Protein AF-0000000075212517 (afdb_homodimer)

Foldseek 3Di:
DKWKDWLVQVLVQLVLQCLQQDPPAPDPLLQWWKWWDDDQKIWTWHHSPFKIKIFIDGIGDPDTFMWTFRRVVVSVVSVPADGDMKMWDWDDDPQKIKIWIDDPPDIDITIGGHNVPDDDDDDDPDWFKKKDFLVQLLLQLLQALVQADCPDPDQLQQWWKWWDAAFKTWIWHHPPQKIKIFIDGIGGPPRDIDIFTWGSSLSVSVSVVCVPPGDIWMWTDDDFWIWIDDPTMIMIGGIDDDDDDPPVVQDDPDFQKKKKFFLPVVLVLLVVQQVAQQDPVGFRKWKWWDDPQKTWIKHHHPVGMDTDIGGIDMDHDIAIEMFRSVLVNSNSVSDDAGMWMWGHHHHQGKIKIGRPPDPGMIMIGGTDDD/DKWKDWLVQVLVQLVLQCLQQDPPAPDPLLQWWKWWDDDQKIWTWHHSPFKIKIFIDGIGDPDTFMWTFRRVVVSVVSVPADGDMKMWDWDDDPQKIKIWIDDPPDIDITIGGHNVPDDDDDDDPDWFKKKDFLVQLLLQLLQALVQADCPDPDNLQQWWKWWDAAFKTWIWHHPPQKIKIFIDGIGGPPRDIDIFTWGSSLSVSVSVVCVPPGDIWMWTDDDFWIWIDDPTMIMIGGIDDDDDDPPVVQDDPDFQKKKKFFLPVVLVLLVVQQVAQQDPVGFRKWKWWDDDQKTWIKHHHPVGMDTDIGGIDMDHDIAIEMFRSVLVNSNSVSDDAGMWMWGHHHHQGKIKIGRPPDPGMIMIGGTDDD

Secondary structure (DSSP, 8-state):
-EEEEEHHHHHHHHHHHGGG--TT-SSGGGGEEEEEEETTEEEEEEE-SSEEEEEEEE-EEEE-EEEEEEHHHHHHHHHHSPSSEEEEEEEEETTEEEEEEEETTEEEEEEEEEGGGSPP--PPSS-EEEEE-HHHHHHHHHHHGGG--TT-SSGGGGEEEEEEETTEEEEEEE-SSEEEEEEEE-EESS---EEEEEEHHHHHHHHHHHTT--SPEEEEE-SSEEEEE-SSEEEEEEPBPSPPP-GGGTS-S--SEEEEEEHHHHHHHHHHHHTT-B-TTS-BEEEEEEETTEEEEEEE-SSEEEEEEEE-EEEE--EEEEEEHHHHHHHHHT---SEEEEEE-SSSSPEEEEESS-SSEEEEEPPP--/-EEEEEHHHHHHHHHHHGGG--TT-SSGGGGEEEEEEETTEEEEEEE-SSEEEEEEEE-EEEE-EEEEEEHHHHHHHHHHSPSSEEEEEEEEETTEEEEEEEETTEEEEEEEEEGGGSPP--PPSS-EEEEE-HHHHHHHHHHHGGG--TT-SSGGGGEEEEEEETTEEEEEEE-SSEEEEEEEE-EESS---EEEEEEHHHHHHHHHHHTT--S-EEEEE-SSEEEEE-SSEEEEEEPBPSPPP-GGGTS-S--SEEEEEEHHHHHHHHHHHHTT-B-TTS-BEEEEEEETTEEEEEEE-SSEEEEEEEE-EEEE--EEEEEEHHHHHHHHHT---SEEEEEE-SSSSPEEEEESS-SSEEEEEPPP--

Structure (mmCIF, N/CA/C/O backbone):
data_AF-0000000075212517-model_v1
#
loop_
_entity.id
_entity.type
_entity.pdbx_description
1 polymer 'Beta sliding clamp'
#
loop_
_atom_site.group_PDB
_atom_site.id
_atom_site.type_symbol
_atom_site.label_atom_id
_atom_site.label_alt_id
_atom_site.label_comp_id
_atom_site.label_asym_id
_atom_site.label_entity_id
_atom_site.label_seq_id
_atom_site.pdbx_PDB_ins_code
_atom_site.Cartn_x
_atom_site.Cartn_y
_atom_site.Cartn_z
_atom_site.occupancy
_atom_site.B_iso_or_equiv
_atom_site.auth_seq_id
_atom_site.auth_comp_id
_atom_site.auth_asym_id
_atom_site.auth_atom_id
_atom_site.pdbx_PDB_model_num
ATOM 1 N N . MET A 1 1 ? 36.469 13.445 2.762 1 96.44 1 MET A N 1
ATOM 2 C CA . MET A 1 1 ? 35.5 13.094 3.801 1 96.44 1 MET A CA 1
ATOM 3 C C . MET A 1 1 ? 35.562 11.594 4.09 1 96.44 1 MET A C 1
ATOM 5 O O . MET A 1 1 ? 35.469 10.773 3.172 1 96.44 1 MET A O 1
ATOM 9 N N . HIS A 1 2 ? 35.781 11.234 5.371 1 98.12 2 HIS A N 1
ATOM 10 C CA . HIS A 1 2 ? 35.906 9.859 5.828 1 98.12 2 HIS A CA 1
ATOM 11 C C . HIS A 1 2 ? 35.312 9.672 7.211 1 98.12 2 HIS A C 1
ATOM 13 O O . HIS A 1 2 ? 35.719 10.336 8.172 1 98.12 2 HIS A O 1
ATOM 19 N N . PHE A 1 3 ? 34.281 8.828 7.285 1 98.25 3 PHE A N 1
ATOM 20 C CA . PHE A 1 3 ? 33.625 8.617 8.57 1 98.25 3 PHE A CA 1
ATOM 21 C C . PHE A 1 3 ? 33.031 7.215 8.648 1 98.25 3 PHE A C 1
ATOM 23 O O . PHE A 1 3 ? 33 6.5 7.648 1 98.25 3 PHE A O 1
ATOM 30 N N . SER A 1 4 ? 32.688 6.797 9.82 1 98.12 4 SER A N 1
ATOM 31 C CA . SER A 1 4 ? 31.984 5.539 10.031 1 98.12 4 SER A CA 1
ATOM 32 C C . SER A 1 4 ? 30.719 5.746 10.859 1 98.12 4 SER A C 1
ATOM 34 O O . SER A 1 4 ? 30.672 6.641 11.711 1 98.12 4 SER A O 1
ATOM 36 N N . ALA A 1 5 ? 29.766 5.004 10.578 1 97.69 5 ALA A N 1
ATOM 37 C CA . ALA A 1 5 ? 28.484 5.109 11.266 1 97.69 5 ALA A CA 1
ATOM 38 C C . ALA A 1 5 ? 27.828 3.736 11.438 1 97.69 5 ALA A C 1
ATOM 40 O O . ALA A 1 5 ? 28.156 2.801 10.695 1 97.69 5 ALA A O 1
ATOM 41 N N . VAL A 1 6 ? 27.031 3.684 12.445 1 96.88 6 VAL A N 1
ATOM 42 C CA . VAL A 1 6 ? 26.234 2.482 12.633 1 96.88 6 VAL A CA 1
ATOM 43 C C . VAL A 1 6 ? 25.047 2.494 11.664 1 96.88 6 VAL A C 1
ATOM 45 O O . VAL A 1 6 ? 24.297 3.473 11.594 1 96.88 6 VAL A O 1
ATOM 48 N N . LYS A 1 7 ? 24.828 1.391 11 1 96.81 7 LYS A N 1
ATOM 49 C CA . LYS A 1 7 ? 23.859 1.285 9.906 1 96.81 7 LYS A CA 1
ATOM 50 C C . LYS A 1 7 ? 22.453 1.681 10.375 1 96.81 7 LYS A C 1
ATOM 52 O O . LYS A 1 7 ? 21.781 2.465 9.711 1 96.81 7 LYS A O 1
ATOM 57 N N . GLU A 1 8 ? 22.016 1.19 11.461 1 96.5 8 GLU A N 1
ATOM 58 C CA . GLU A 1 8 ? 20.656 1.406 11.953 1 96.5 8 GLU A CA 1
ATOM 59 C C . GLU A 1 8 ? 20.406 2.883 12.242 1 96.5 8 GLU A C 1
ATOM 61 O O . GLU A 1 8 ? 19.359 3.42 11.875 1 96.5 8 GLU A O 1
ATOM 66 N N . ASN A 1 9 ? 21.359 3.529 12.875 1 96.88 9 ASN A N 1
ATOM 67 C CA . ASN A 1 9 ? 21.234 4.953 13.172 1 96.88 9 ASN A CA 1
ATOM 68 C C . ASN A 1 9 ? 21.188 5.785 11.891 1 96.88 9 ASN A C 1
ATOM 70 O O . ASN A 1 9 ? 20.406 6.73 11.789 1 96.88 9 ASN A O 1
ATOM 74 N N . LEU A 1 10 ? 22 5.371 11.023 1 97.94 10 LEU A N 1
ATOM 75 C CA . LEU A 1 10 ? 22.062 6.086 9.75 1 97.94 10 LEU A CA 1
ATOM 76 C C . LEU A 1 10 ? 20.75 5.926 8.977 1 97.94 10 LEU A C 1
ATOM 78 O O . LEU A 1 10 ? 20.25 6.887 8.391 1 97.94 10 LEU A O 1
ATOM 82 N N . THR A 1 11 ? 20.25 4.754 8.938 1 97.62 11 THR A N 1
ATOM 83 C CA . THR A 1 11 ? 18.984 4.48 8.25 1 97.62 11 THR A CA 1
ATOM 84 C C . THR A 1 11 ? 17.875 5.348 8.812 1 97.62 11 THR A C 1
ATOM 86 O O . THR A 1 11 ? 17.109 5.949 8.055 1 97.62 11 THR A O 1
ATOM 89 N N . ASP A 1 12 ? 17.781 5.438 10.102 1 96 12 ASP A N 1
ATOM 90 C CA . ASP A 1 12 ? 16.75 6.234 10.75 1 96 12 ASP A CA 1
ATOM 91 C C . ASP A 1 12 ? 16.859 7.707 10.359 1 96 12 ASP A C 1
ATOM 93 O O . ASP A 1 12 ? 15.852 8.352 10.039 1 96 12 ASP A O 1
ATOM 97 N N . ALA A 1 13 ? 18.047 8.188 10.383 1 97.38 13 ALA A N 1
ATOM 98 C CA . ALA A 1 13 ? 18.297 9.586 10.023 1 97.38 13 ALA A CA 1
ATOM 99 C C . ALA A 1 13 ? 17.938 9.852 8.562 1 97.38 13 ALA A C 1
ATOM 101 O O . ALA A 1 13 ? 17.328 10.867 8.242 1 97.38 13 ALA A O 1
ATOM 102 N N . LEU A 1 14 ? 18.297 8.93 7.746 1 97.81 14 LEU A N 1
ATOM 103 C CA . LEU A 1 14 ? 18.047 9.07 6.316 1 97.81 14 LEU A CA 1
ATOM 104 C C . LEU A 1 14 ? 16.562 9.023 6.02 1 97.81 14 LEU A C 1
ATOM 106 O O . LEU A 1 14 ? 16.078 9.703 5.109 1 97.81 14 LEU A O 1
ATOM 110 N N . GLN A 1 15 ? 15.836 8.266 6.723 1 96.06 15 GLN A N 1
ATOM 111 C CA . GLN A 1 15 ? 14.391 8.188 6.543 1 96.06 15 GLN A CA 1
ATOM 112 C C . GLN A 1 15 ? 13.727 9.531 6.832 1 96.06 15 GLN A C 1
ATOM 114 O O . GLN A 1 15 ? 12.727 9.883 6.203 1 96.06 15 GLN A O 1
ATOM 119 N N . ILE A 1 16 ? 14.273 10.25 7.73 1 96.19 16 ILE A N 1
ATOM 120 C CA . ILE A 1 16 ? 13.734 11.555 8.086 1 96.19 16 ILE A CA 1
ATOM 121 C C . ILE A 1 16 ? 14.102 12.578 7.008 1 96.19 16 ILE A C 1
ATOM 123 O O . ILE A 1 16 ? 13.227 13.258 6.465 1 96.19 16 ILE A O 1
ATOM 127 N N . VAL A 1 17 ? 15.352 12.656 6.664 1 96.69 17 VAL A N 1
ATOM 128 C CA . VAL A 1 17 ? 15.859 13.734 5.816 1 96.69 17 VAL A CA 1
ATOM 129 C C . VAL A 1 17 ? 15.328 13.562 4.395 1 96.69 17 VAL A C 1
ATOM 131 O O . VAL A 1 17 ? 15.055 14.547 3.703 1 96.69 17 VAL A O 1
ATOM 134 N N . GLN A 1 18 ? 15.117 12.375 3.994 1 94.88 18 GLN A N 1
ATOM 135 C CA . GLN A 1 18 ? 14.703 12.117 2.619 1 94.88 18 GLN A CA 1
ATOM 136 C C . GLN A 1 18 ? 13.305 12.664 2.357 1 94.88 18 GLN A C 1
ATOM 138 O O . GLN A 1 18 ? 12.898 12.828 1.204 1 94.88 18 GLN A O 1
ATOM 143 N N . ARG A 1 19 ? 12.547 12.93 3.342 1 92.81 19 ARG A N 1
ATOM 144 C CA . ARG A 1 19 ? 11.188 13.438 3.199 1 92.81 19 ARG A CA 1
ATOM 145 C C . ARG A 1 19 ? 11.18 14.82 2.551 1 92.81 19 ARG A C 1
ATOM 147 O O . ARG A 1 19 ? 10.156 15.258 2.023 1 92.81 19 ARG A O 1
ATOM 154 N N . ALA A 1 20 ? 12.258 15.484 2.605 1 93.12 20 ALA A N 1
ATOM 155 C CA . ALA A 1 20 ? 12.336 16.828 2.023 1 93.12 20 ALA A CA 1
ATOM 156 C C . ALA A 1 20 ? 12.812 16.766 0.575 1 93.12 20 ALA A C 1
ATOM 158 O O . ALA A 1 20 ? 12.906 17.797 -0.097 1 93.12 20 ALA A O 1
ATOM 159 N N . LEU A 1 21 ? 13.031 15.484 0.156 1 91.69 21 LEU A N 1
ATOM 160 C CA . LEU A 1 21 ? 13.438 15.344 -1.239 1 91.69 21 LEU A CA 1
ATOM 161 C C . LEU A 1 21 ? 12.234 15.469 -2.17 1 91.69 21 LEU A C 1
ATOM 163 O O . LEU A 1 21 ? 11.148 14.984 -1.853 1 91.69 21 LEU A O 1
ATOM 167 N N . SER A 1 22 ? 12.273 16.312 -3.078 1 76.44 22 SER A N 1
ATOM 168 C CA . SER A 1 22 ? 11.188 16.438 -4.043 1 76.44 22 SER A CA 1
ATOM 169 C C . SER A 1 22 ? 11.516 15.703 -5.34 1 76.44 22 SER A C 1
ATOM 171 O O . SER A 1 22 ? 12.656 15.742 -5.809 1 76.44 22 SER A O 1
ATOM 173 N N . ALA A 1 23 ? 10.477 15.023 -5.816 1 65.5 23 ALA A N 1
ATOM 174 C CA . ALA A 1 23 ? 10.641 14.359 -7.109 1 65.5 23 ALA A CA 1
ATOM 175 C C . ALA A 1 23 ? 10.664 15.375 -8.25 1 65.5 23 ALA A C 1
ATOM 177 O O . ALA A 1 23 ? 11.164 15.078 -9.336 1 65.5 23 ALA A O 1
ATOM 178 N N . LYS A 1 24 ? 10.258 16.578 -7.996 1 65.81 24 LYS A N 1
ATOM 179 C CA . LYS A 1 24 ? 10.047 17.562 -9.062 1 65.81 24 LYS A CA 1
ATOM 180 C C . LYS A 1 24 ? 11.219 18.547 -9.148 1 65.81 24 LYS A C 1
ATOM 182 O O . LYS A 1 24 ? 11.133 19.562 -9.836 1 65.81 24 LYS A O 1
ATOM 187 N N . ASN A 1 25 ? 12.352 18.219 -8.648 1 66.25 25 ASN A N 1
ATOM 188 C CA . ASN A 1 25 ? 13.414 19.219 -8.57 1 66.25 25 ASN A CA 1
ATOM 189 C C . ASN A 1 25 ? 14.047 19.484 -9.938 1 66.25 25 ASN A C 1
ATOM 191 O O . ASN A 1 25 ? 14.344 18.531 -10.672 1 66.25 25 ASN A O 1
ATOM 195 N N . THR A 1 26 ? 14.102 20.781 -10.25 1 67.69 26 THR A N 1
ATOM 196 C CA . THR A 1 26 ? 14.727 21.234 -11.492 1 67.69 26 THR A CA 1
ATOM 197 C C . THR A 1 26 ? 16.25 21.156 -11.398 1 67.69 26 THR A C 1
ATOM 199 O O . THR A 1 26 ? 16.922 20.984 -12.406 1 67.69 26 THR A O 1
ATOM 202 N N . MET A 1 27 ? 16.766 21.266 -10.141 1 77.81 27 MET A N 1
ATOM 203 C CA . MET A 1 27 ? 18.219 21.172 -9.961 1 77.81 27 MET A CA 1
ATOM 204 C C . MET A 1 27 ? 18.625 19.766 -9.539 1 77.81 27 MET A C 1
ATOM 206 O O . MET A 1 27 ? 18.125 19.234 -8.555 1 77.81 27 MET A O 1
ATOM 210 N N . ALA A 1 28 ? 19.594 19.281 -10.195 1 81.94 28 ALA A N 1
ATOM 211 C CA . ALA A 1 28 ? 20.047 17.922 -9.953 1 81.94 28 ALA A CA 1
ATOM 212 C C . ALA A 1 28 ? 20.547 17.75 -8.516 1 81.94 28 ALA A C 1
ATOM 214 O O . ALA A 1 28 ? 20.25 16.75 -7.871 1 81.94 28 ALA A O 1
ATOM 215 N N . VAL A 1 29 ? 21.141 18.797 -8 1 86.94 29 VAL A N 1
ATOM 216 C CA . VAL A 1 29 ? 21.781 18.688 -6.691 1 86.94 29 VAL A CA 1
ATOM 217 C C . VAL A 1 29 ? 20.703 18.594 -5.605 1 86.94 29 VAL A C 1
ATOM 219 O O . VAL A 1 29 ? 20.953 18.062 -4.523 1 86.94 29 VAL A O 1
ATOM 222 N N . LEU A 1 30 ? 19.547 19.047 -5.906 1 88.75 30 LEU A N 1
ATOM 223 C CA . LEU A 1 30 ? 18.469 19.031 -4.918 1 88.75 30 LEU A CA 1
ATOM 224 C C . LEU A 1 30 ? 17.812 17.656 -4.863 1 88.75 30 LEU A C 1
ATOM 226 O O . LEU A 1 30 ? 17.031 17.375 -3.949 1 88.75 30 LEU A O 1
ATOM 230 N N . SER A 1 31 ? 18.156 16.875 -5.773 1 90.94 31 SER A N 1
ATOM 231 C CA . SER A 1 31 ? 17.75 15.477 -5.688 1 90.94 31 SER A CA 1
ATOM 232 C C . SER A 1 31 ? 18.656 14.68 -4.762 1 90.94 31 SER A C 1
ATOM 234 O O . SER A 1 31 ? 18.422 13.5 -4.504 1 90.94 31 SER A O 1
ATOM 236 N N . GLY A 1 32 ? 19.625 15.383 -4.234 1 93.88 32 GLY A N 1
ATOM 237 C CA . GLY A 1 32 ? 20.609 14.719 -3.389 1 93.88 32 GLY A CA 1
ATOM 238 C C . GLY A 1 32 ? 20.516 15.125 -1.93 1 93.88 32 GLY A C 1
ATOM 239 O O . GLY A 1 32 ? 19.719 16.016 -1.577 1 93.88 32 GLY A O 1
ATOM 240 N N . ILE A 1 33 ? 21.203 14.438 -1.144 1 96.94 33 ILE A N 1
ATOM 241 C CA . ILE A 1 33 ? 21.391 14.75 0.269 1 96.94 33 ILE A CA 1
ATOM 242 C C . ILE A 1 33 ? 22.797 15.32 0.489 1 96.94 33 ILE A C 1
ATOM 244 O O . ILE A 1 33 ? 23.797 14.711 0.083 1 96.94 33 ILE A O 1
ATOM 248 N N . HIS A 1 34 ? 22.797 16.5 1.039 1 97.12 34 HIS A N 1
ATOM 249 C CA . HIS A 1 34 ? 24.062 17.125 1.4 1 97.12 34 HIS A CA 1
ATOM 250 C C . HIS A 1 34 ? 24.609 16.562 2.705 1 97.12 34 HIS A C 1
ATOM 252 O O . HIS A 1 34 ? 23.953 16.641 3.744 1 97.12 34 HIS A O 1
ATOM 258 N N . LEU A 1 35 ? 25.812 15.93 2.639 1 98.12 35 LEU A N 1
ATOM 259 C CA . LEU A 1 35 ? 26.484 15.344 3.799 1 98.12 35 LEU A CA 1
ATOM 260 C C . LEU A 1 35 ? 27.656 16.203 4.242 1 98.12 35 LEU A C 1
ATOM 262 O O . LEU A 1 35 ? 28.531 16.547 3.434 1 98.12 35 LEU A O 1
ATOM 266 N N . VAL A 1 36 ? 27.625 16.578 5.477 1 97.62 36 VAL A N 1
ATOM 267 C CA . VAL A 1 36 ? 28.75 17.297 6.078 1 97.62 36 VAL A CA 1
ATOM 268 C C . VAL A 1 36 ? 29.234 16.547 7.316 1 97.62 36 VAL A C 1
ATOM 270 O O . VAL A 1 36 ? 28.453 16.312 8.25 1 97.62 36 VAL A O 1
ATOM 273 N N . CYS A 1 37 ? 30.453 16.203 7.277 1 96.88 37 CYS A N 1
ATOM 274 C CA . CYS A 1 37 ? 31.062 15.492 8.398 1 96.88 37 CYS A CA 1
ATOM 275 C C . CYS A 1 37 ? 32.094 16.359 9.086 1 96.88 37 CYS A C 1
ATOM 277 O O . CYS A 1 37 ? 33.062 16.812 8.445 1 96.88 37 CYS A O 1
ATOM 279 N N . ALA A 1 38 ? 31.875 16.672 10.383 1 96.81 38 ALA A N 1
ATOM 280 C CA . ALA A 1 38 ? 32.781 17.469 11.18 1 96.81 38 ALA A CA 1
ATOM 281 C C . ALA A 1 38 ? 32.5 17.328 12.672 1 96.81 38 ALA A C 1
ATOM 283 O O . ALA A 1 38 ? 31.359 17.094 13.062 1 96.81 38 ALA A O 1
ATOM 284 N N . ASP A 1 39 ? 33.562 17.406 13.477 1 95.62 39 ASP A N 1
ATOM 285 C CA . ASP A 1 39 ? 33.438 17.516 14.93 1 95.62 39 ASP A CA 1
ATOM 286 C C . ASP A 1 39 ? 32.625 16.359 15.508 1 95.62 39 ASP A C 1
ATOM 288 O O . ASP A 1 39 ? 31.719 16.594 16.312 1 95.62 39 ASP A O 1
ATOM 292 N N . GLY A 1 40 ? 32.812 15.219 14.961 1 97.12 40 GLY A N 1
ATOM 293 C CA . GLY A 1 40 ? 32.188 14.008 15.492 1 97.12 40 GLY A CA 1
ATOM 294 C C . GLY A 1 40 ? 30.75 13.852 15.086 1 97.12 40 GLY A C 1
ATOM 295 O O . GLY A 1 40 ? 30.016 13.039 15.664 1 97.12 40 GLY A O 1
ATOM 296 N N . GLN A 1 41 ? 30.344 14.688 14.094 1 97.81 41 GLN A N 1
ATOM 297 C CA . GLN A 1 41 ? 28.938 14.664 13.695 1 97.81 41 GLN A CA 1
ATOM 298 C C . GLN A 1 41 ? 28.797 14.586 12.18 1 97.81 41 GLN A C 1
ATOM 300 O O . GLN A 1 41 ? 29.625 15.125 11.445 1 97.81 41 GLN A O 1
ATOM 305 N N . LEU A 1 42 ? 27.812 13.883 11.805 1 98.5 42 LEU A N 1
ATOM 306 C CA . LEU A 1 42 ? 27.344 13.922 10.422 1 98.5 42 LEU A CA 1
ATOM 307 C C . LEU A 1 42 ? 26.047 14.727 10.305 1 98.5 42 LEU A C 1
ATOM 309 O O . LEU A 1 42 ? 25.078 14.438 11.008 1 98.5 42 LEU A O 1
ATOM 313 N N . THR A 1 43 ? 26.047 15.75 9.508 1 98 43 THR A N 1
ATOM 314 C CA . THR A 1 43 ? 24.844 16.516 9.211 1 98 43 THR A CA 1
ATOM 315 C C . THR A 1 43 ? 24.328 16.188 7.812 1 98 43 THR A C 1
ATOM 317 O O . THR A 1 43 ? 25.078 16.281 6.832 1 98 43 THR A O 1
ATOM 320 N N . MET A 1 44 ? 23.156 15.789 7.73 1 98.19 44 MET A N 1
ATOM 321 C CA . MET A 1 44 ? 22.5 15.469 6.465 1 98.19 44 MET A CA 1
ATOM 322 C C . MET A 1 44 ? 21.391 16.469 6.156 1 98.19 44 MET A C 1
ATOM 324 O O . MET A 1 44 ? 20.531 16.734 7.004 1 98.19 44 MET A O 1
ATOM 328 N N . THR A 1 45 ? 21.391 17 4.957 1 96.81 45 THR A N 1
ATOM 329 C CA . THR A 1 45 ? 20.422 18.031 4.59 1 96.81 45 THR A CA 1
ATOM 330 C C . THR A 1 45 ? 19.766 17.719 3.25 1 96.81 45 THR A C 1
ATOM 332 O O . THR A 1 45 ? 20.453 17.312 2.301 1 96.81 45 THR A O 1
ATOM 335 N N . ALA A 1 46 ? 18.531 17.812 3.164 1 95.62 46 ALA A N 1
ATOM 336 C CA . ALA A 1 46 ? 17.75 17.766 1.927 1 95.62 46 ALA A CA 1
ATOM 337 C C . ALA A 1 46 ? 16.75 18.906 1.857 1 95.62 46 ALA A C 1
ATOM 339 O O . ALA A 1 46 ? 16.328 19.422 2.889 1 95.62 46 ALA A O 1
ATOM 340 N N . SER A 1 47 ? 16.406 19.328 0.647 1 92.69 47 SER A N 1
ATOM 341 C CA . SER A 1 47 ? 15.492 20.453 0.492 1 92.69 47 SER A CA 1
ATOM 342 C C . SER A 1 47 ? 14.812 20.438 -0.875 1 92.69 47 SER A C 1
ATOM 344 O O . SER A 1 47 ? 15.406 19.984 -1.859 1 92.69 47 SER A O 1
ATOM 346 N N . ASP A 1 48 ? 13.594 20.875 -0.891 1 88.19 48 ASP A N 1
ATOM 347 C CA . ASP A 1 48 ? 12.93 21.172 -2.152 1 88.19 48 ASP A CA 1
ATOM 348 C C . ASP A 1 48 ? 12.719 22.688 -2.32 1 88.19 48 ASP A C 1
ATOM 350 O O . ASP A 1 48 ? 11.852 23.109 -3.086 1 88.19 48 ASP A O 1
ATOM 354 N N . LEU A 1 49 ? 13.414 23.422 -1.551 1 82.88 49 LEU A N 1
ATOM 355 C CA . LEU A 1 49 ? 13.43 24.875 -1.561 1 82.88 49 LEU A CA 1
ATOM 356 C C . LEU A 1 49 ? 12.258 25.438 -0.765 1 82.88 49 LEU A C 1
ATOM 358 O O . LEU A 1 49 ? 12.281 26.609 -0.363 1 82.88 49 LEU A O 1
ATOM 362 N N . GLU A 1 50 ? 11.242 24.656 -0.556 1 84.38 50 GLU A N 1
ATOM 363 C CA . GLU A 1 50 ? 10.141 25.062 0.315 1 84.38 50 GLU A CA 1
ATOM 364 C C . GLU A 1 50 ? 10.359 24.562 1.742 1 84.38 50 GLU A C 1
ATOM 366 O O . GLU A 1 50 ? 10.102 25.297 2.703 1 84.38 50 GLU A O 1
ATOM 371 N N . VAL A 1 51 ? 10.805 23.375 1.765 1 91.75 51 VAL A N 1
ATOM 372 C CA . VAL A 1 51 ? 11.094 22.734 3.041 1 91.75 51 VAL A CA 1
ATOM 373 C C . VAL A 1 51 ? 12.539 22.234 3.047 1 91.75 51 VAL A C 1
ATOM 375 O O . VAL A 1 51 ? 13.008 21.672 2.055 1 91.75 51 VAL A O 1
ATOM 378 N N . ARG A 1 52 ? 13.234 22.594 4.055 1 94.5 52 ARG A N 1
ATOM 379 C CA . ARG A 1 52 ? 14.578 22.078 4.273 1 94.5 52 ARG A CA 1
ATOM 380 C C . ARG A 1 52 ? 14.656 21.266 5.566 1 94.5 52 ARG A C 1
ATOM 382 O O . ARG A 1 52 ? 14.234 21.734 6.625 1 94.5 52 ARG A O 1
ATOM 389 N N . LEU A 1 53 ? 15.164 20.078 5.461 1 96.5 53 LEU A N 1
ATOM 390 C CA . LEU A 1 53 ? 15.336 19.219 6.617 1 96.5 53 LEU A CA 1
ATOM 391 C C . LEU A 1 53 ? 16.812 18.922 6.867 1 96.5 53 LEU A C 1
ATOM 393 O O . LEU A 1 53 ? 17.562 18.625 5.934 1 96.5 53 LEU A O 1
ATOM 397 N N . GLU A 1 54 ? 17.172 19.094 8.055 1 96.75 54 GLU A N 1
ATOM 398 C CA . GLU A 1 54 ? 18.531 18.797 8.5 1 96.75 54 GLU A CA 1
ATOM 399 C C . GLU A 1 54 ? 18.531 17.844 9.688 1 96.75 54 GLU A C 1
ATOM 401 O O . GLU A 1 54 ? 17.844 18.078 10.688 1 96.75 54 GLU A O 1
ATOM 406 N N . VAL A 1 55 ? 19.266 16.766 9.609 1 97.69 55 VAL A N 1
ATOM 407 C CA . VAL A 1 55 ? 19.375 15.781 10.68 1 97.69 55 VAL A CA 1
ATOM 408 C C . VAL A 1 55 ? 20.844 15.586 11.055 1 97.69 55 VAL A C 1
ATOM 410 O O . VAL A 1 55 ? 21.703 15.469 10.172 1 97.69 55 VAL A O 1
ATOM 413 N N . THR A 1 56 ? 21.109 15.594 12.305 1 97.81 56 THR A N 1
ATOM 414 C CA . THR A 1 56 ? 22.469 15.359 12.781 1 97.81 56 THR A CA 1
ATOM 415 C C . THR A 1 56 ? 22.578 14.008 13.484 1 97.81 56 THR A C 1
ATOM 417 O O . THR A 1 56 ? 21.641 13.602 14.188 1 97.81 56 THR A O 1
ATOM 420 N N . LEU A 1 57 ? 23.688 13.383 13.297 1 97.38 57 LEU A N 1
ATOM 421 C CA . LEU A 1 57 ? 23.953 12.047 13.844 1 97.38 57 LEU A CA 1
ATOM 422 C C . LEU A 1 57 ? 25.391 11.945 14.328 1 97.38 57 LEU A C 1
ATOM 424 O O . LEU A 1 57 ? 26.328 12.297 13.609 1 97.38 57 LEU A O 1
ATOM 428 N N . PRO A 1 58 ? 25.609 11.516 15.609 1 97.75 58 PRO A N 1
ATOM 429 C CA . PRO A 1 58 ? 26.984 11.258 16.031 1 97.75 58 PRO A CA 1
ATOM 430 C C . PRO A 1 58 ? 27.656 10.141 15.227 1 97.75 58 PRO A C 1
ATOM 432 O O . PRO A 1 58 ? 27.062 9.07 15.047 1 97.75 58 PRO A O 1
ATOM 435 N N . VAL A 1 59 ? 28.812 10.43 14.719 1 98 59 VAL A N 1
ATOM 436 C CA . VAL A 1 59 ? 29.562 9.438 13.969 1 98 59 VAL A CA 1
ATOM 437 C C . VAL A 1 59 ? 31.047 9.555 14.312 1 98 59 VAL A C 1
ATOM 439 O O . VAL A 1 59 ? 31.484 10.508 14.961 1 98 59 VAL A O 1
ATOM 442 N N . GLU A 1 60 ? 31.797 8.562 13.945 1 98.06 60 GLU A N 1
ATOM 443 C CA . GLU A 1 60 ? 33.25 8.633 14.039 1 98.06 60 GLU A CA 1
ATOM 444 C C . GLU A 1 60 ? 33.875 9.289 12.797 1 98.06 60 GLU A C 1
ATOM 446 O O . GLU A 1 60 ? 33.875 8.695 11.719 1 98.06 60 GLU A O 1
ATOM 451 N N . VAL A 1 61 ? 34.406 10.461 13.008 1 98 61 VAL A N 1
ATOM 452 C CA . VAL A 1 61 ? 34.969 11.219 11.898 1 98 61 VAL A CA 1
ATOM 453 C C . VAL A 1 61 ? 36.469 10.945 11.797 1 98 61 VAL A C 1
ATOM 455 O O . VAL A 1 61 ? 37.219 11.195 12.742 1 98 61 VAL A O 1
ATOM 458 N N . ILE A 1 62 ? 36.875 10.461 10.727 1 97.5 62 ILE A N 1
ATOM 459 C CA . ILE A 1 62 ? 38.281 10.234 10.453 1 97.5 62 ILE A CA 1
ATOM 460 C C . ILE A 1 62 ? 38.875 11.43 9.703 1 97.5 62 ILE A C 1
ATOM 462 O O . ILE A 1 62 ? 39.938 11.953 10.078 1 97.5 62 ILE A O 1
ATOM 466 N N . GLU A 1 63 ? 38.219 11.867 8.633 1 97.81 63 GLU A N 1
ATOM 467 C CA . GLU A 1 63 ? 38.531 13.078 7.879 1 97.81 63 GLU A CA 1
ATOM 468 C C . GLU A 1 63 ? 37.281 13.914 7.621 1 97.81 63 GLU A C 1
ATOM 470 O O . GLU A 1 63 ? 36.312 13.438 7.035 1 97.81 63 GLU A O 1
ATOM 475 N N . PRO A 1 64 ? 37.281 15.172 8.047 1 97.94 64 PRO A N 1
ATOM 476 C CA . PRO A 1 64 ? 36.125 16.031 7.793 1 97.94 64 PRO A CA 1
ATOM 477 C C . PRO A 1 64 ? 35.938 16.344 6.309 1 97.94 64 PRO A C 1
ATOM 479 O O . PRO A 1 64 ? 36.875 16.203 5.523 1 97.94 64 PRO A O 1
ATOM 482 N N . GLY A 1 65 ? 34.75 16.719 5.906 1 97 65 GLY A N 1
ATOM 483 C CA . GLY A 1 65 ? 34.438 17.078 4.531 1 97 65 GLY A CA 1
ATOM 484 C C . GLY A 1 65 ? 32.938 17.109 4.234 1 97 65 GLY A C 1
ATOM 485 O O . GLY A 1 65 ? 32.125 17.031 5.148 1 97 65 GLY A O 1
ATOM 486 N N . GLU A 1 66 ? 32.625 17.391 2.967 1 96.88 66 GLU A N 1
ATOM 487 C CA . GLU A 1 66 ? 31.234 17.438 2.549 1 96.88 66 GLU A CA 1
ATOM 488 C C . GLU A 1 66 ? 31.062 16.859 1.146 1 96.88 66 GLU A C 1
ATOM 490 O O . GLU A 1 66 ? 32 16.828 0.357 1 96.88 66 GLU A O 1
ATOM 495 N N . THR A 1 67 ? 29.922 16.391 0.863 1 97.25 67 THR A N 1
ATOM 496 C CA . THR A 1 67 ? 29.562 15.867 -0.448 1 97.25 67 THR A CA 1
ATOM 497 C C . THR A 1 67 ? 28.047 15.836 -0.611 1 97.25 67 THR A C 1
ATOM 499 O O . THR A 1 67 ? 27.297 16.062 0.351 1 97.25 67 THR A O 1
ATOM 502 N N . ILE A 1 68 ? 27.594 15.688 -1.859 1 96.44 68 ILE A N 1
ATOM 503 C CA . ILE A 1 68 ? 26.188 15.469 -2.168 1 96.44 68 ILE A CA 1
ATOM 504 C C . ILE A 1 68 ? 26.016 14.102 -2.822 1 96.44 68 ILE A C 1
ATOM 506 O O . ILE A 1 68 ? 26.656 13.797 -3.83 1 96.44 68 ILE A O 1
ATOM 510 N N . VAL A 1 69 ? 25.219 13.312 -2.221 1 95.44 69 VAL A N 1
ATOM 511 C CA . VAL A 1 69 ? 24.922 12.008 -2.805 1 95.44 69 VAL A CA 1
ATOM 512 C C . VAL A 1 69 ? 23.469 11.969 -3.285 1 95.44 69 VAL A C 1
ATOM 514 O O . VAL A 1 69 ? 22.625 12.688 -2.766 1 95.44 69 VAL A O 1
ATOM 517 N N . GLN A 1 70 ? 23.203 11.141 -4.273 1 91.5 70 GLN A N 1
ATOM 518 C CA . GLN A 1 70 ? 21.812 10.977 -4.719 1 91.5 70 GLN A CA 1
ATOM 519 C C . GLN A 1 70 ? 20.938 10.461 -3.586 1 91.5 70 GLN A C 1
ATOM 521 O O . GLN A 1 70 ? 21.219 9.43 -2.988 1 91.5 70 GLN A O 1
ATOM 526 N N . GLY A 1 71 ? 19.859 11.125 -3.348 1 92.25 71 GLY A N 1
ATOM 527 C CA . GLY A 1 71 ? 19.094 10.945 -2.125 1 92.25 71 GLY A CA 1
ATOM 528 C C . GLY A 1 71 ? 18.453 9.57 -2.027 1 92.25 71 GLY A C 1
ATOM 529 O O . GLY A 1 71 ? 18.766 8.797 -1.126 1 92.25 71 GLY A O 1
ATOM 530 N N . ARG A 1 72 ? 17.562 9.258 -2.896 1 89.44 72 ARG A N 1
ATOM 531 C CA . ARG A 1 72 ? 16.812 8.008 -2.838 1 89.44 72 ARG A CA 1
ATOM 532 C C . ARG A 1 72 ? 17.75 6.805 -2.98 1 89.44 72 ARG A C 1
ATOM 534 O O . ARG A 1 72 ? 17.609 5.82 -2.25 1 89.44 72 ARG A O 1
ATOM 541 N N . GLY A 1 73 ? 18.672 6.902 -3.871 1 91.06 73 GLY A N 1
ATOM 542 C CA . GLY A 1 73 ? 19.641 5.832 -4.074 1 91.06 73 GLY A CA 1
ATOM 543 C C . GLY A 1 73 ? 20.469 5.543 -2.842 1 91.06 73 GLY A C 1
ATOM 544 O O . GLY A 1 73 ? 20.688 4.383 -2.488 1 91.06 73 GLY A O 1
ATOM 545 N N . PHE A 1 74 ? 20.938 6.574 -2.25 1 95.94 74 PHE A N 1
ATOM 546 C CA . PHE A 1 74 ? 21.75 6.441 -1.044 1 95.94 74 PHE A CA 1
ATOM 547 C C . PHE A 1 74 ? 20.938 5.828 0.089 1 95.94 74 PHE A C 1
ATOM 549 O O . PHE A 1 74 ? 21.391 4.898 0.755 1 95.94 74 PHE A O 1
ATOM 556 N N . THR A 1 75 ? 19.766 6.297 0.287 1 96.25 75 THR A N 1
ATOM 557 C CA . THR A 1 75 ? 18.891 5.785 1.338 1 96.25 75 THR A CA 1
ATOM 558 C C . THR A 1 75 ? 18.578 4.312 1.107 1 96.25 75 THR A C 1
ATOM 560 O O . THR A 1 75 ? 18.656 3.502 2.033 1 96.25 75 THR A O 1
ATOM 563 N N . ASP A 1 76 ? 18.219 3.977 -0.073 1 94.94 76 ASP A N 1
ATOM 564 C CA . ASP A 1 76 ? 17.891 2.596 -0.413 1 94.94 76 ASP A CA 1
ATOM 565 C C . ASP A 1 76 ? 19.094 1.677 -0.198 1 94.94 76 ASP A C 1
ATOM 567 O O . ASP A 1 76 ? 18.938 0.552 0.283 1 94.94 76 ASP A O 1
ATOM 571 N N . LEU A 1 77 ? 20.266 2.133 -0.599 1 95.88 77 LEU A N 1
ATOM 572 C CA . LEU A 1 77 ? 21.469 1.337 -0.431 1 95.88 77 LEU A CA 1
ATOM 573 C C . LEU A 1 77 ? 21.75 1.083 1.046 1 95.88 77 LEU A C 1
ATOM 575 O O . LEU A 1 77 ? 21.969 -0.061 1.454 1 95.88 77 LEU A O 1
ATOM 579 N N . VAL A 1 78 ? 21.766 2.119 1.793 1 97.06 78 VAL A N 1
ATOM 580 C CA . VAL A 1 78 ? 22.078 2.004 3.213 1 97.06 78 VAL A CA 1
ATOM 581 C C . VAL A 1 78 ? 21.109 1.035 3.883 1 97.06 78 VAL A C 1
ATOM 583 O O . VAL A 1 78 ? 21.516 0.208 4.703 1 97.06 78 VAL A O 1
ATOM 586 N N . ARG A 1 79 ? 19.859 1.137 3.539 1 96.56 79 ARG A N 1
ATOM 587 C CA . ARG A 1 79 ? 18.844 0.259 4.102 1 96.56 79 ARG A CA 1
ATOM 588 C C . ARG A 1 79 ? 19.156 -1.205 3.82 1 96.56 79 ARG A C 1
ATOM 590 O O . ARG A 1 79 ? 18.828 -2.084 4.617 1 96.56 79 ARG A O 1
ATOM 597 N N . ARG A 1 80 ? 19.812 -1.482 2.748 1 95.81 80 ARG A N 1
ATOM 598 C CA . ARG A 1 80 ? 20.031 -2.852 2.297 1 95.81 80 ARG A CA 1
ATOM 599 C C . ARG A 1 80 ? 21.391 -3.359 2.758 1 95.81 80 ARG A C 1
ATOM 601 O O . ARG A 1 80 ? 21.734 -4.523 2.543 1 95.81 80 ARG A O 1
ATOM 608 N N . LEU A 1 81 ? 22.141 -2.535 3.381 1 96.62 81 LEU A N 1
ATOM 609 C CA . LEU A 1 81 ? 23.438 -2.957 3.885 1 96.62 81 LEU A CA 1
ATOM 610 C C . LEU A 1 81 ? 23.281 -3.857 5.105 1 96.62 81 LEU A C 1
ATOM 612 O O . LEU A 1 81 ? 22.25 -3.838 5.77 1 96.62 81 LEU A O 1
ATOM 616 N N . PRO A 1 82 ? 24.266 -4.684 5.344 1 94.19 82 PRO A N 1
ATOM 617 C CA . PRO A 1 82 ? 24.219 -5.488 6.566 1 94.19 82 PRO A CA 1
ATOM 618 C C . PRO A 1 82 ? 24.328 -4.641 7.832 1 94.19 82 PRO A C 1
ATOM 620 O O . PRO A 1 82 ? 24.844 -3.525 7.793 1 94.19 82 PRO A O 1
ATOM 623 N N . ALA A 1 83 ? 23.859 -5.238 8.922 1 93.31 83 ALA A N 1
ATOM 624 C CA . ALA A 1 83 ? 23.938 -4.555 10.211 1 93.31 83 ALA A CA 1
ATOM 625 C C . ALA A 1 83 ? 25.375 -4.352 10.648 1 93.31 83 ALA A C 1
ATOM 627 O O . ALA A 1 83 ? 26.266 -5.141 10.297 1 93.31 83 ALA A O 1
ATOM 628 N N . GLY A 1 84 ? 25.516 -3.223 11.375 1 91.38 84 GLY A N 1
ATOM 629 C CA . GLY A 1 84 ? 26.828 -2.984 11.953 1 91.38 84 GLY A CA 1
ATOM 630 C C . GLY A 1 84 ? 27.469 -1.694 11.477 1 91.38 84 GLY A C 1
ATOM 631 O O . GLY A 1 84 ? 26.766 -0.758 11.086 1 91.38 84 GLY A O 1
ATOM 632 N N . ARG A 1 85 ? 28.766 -1.648 11.641 1 94.12 85 ARG A N 1
ATOM 633 C CA . ARG A 1 85 ? 29.516 -0.439 11.32 1 94.12 85 ARG A CA 1
ATOM 634 C C . ARG A 1 85 ? 29.828 -0.364 9.836 1 94.12 85 ARG A C 1
ATOM 636 O O . ARG A 1 85 ? 30.328 -1.327 9.25 1 94.12 85 ARG A O 1
ATOM 643 N N . ILE A 1 86 ? 29.516 0.771 9.25 1 97.75 86 ILE A N 1
ATOM 644 C CA . ILE A 1 86 ? 29.75 1.042 7.836 1 97.75 86 ILE A CA 1
ATOM 645 C C . ILE A 1 86 ? 30.766 2.186 7.695 1 97.75 86 ILE A C 1
ATOM 647 O O . ILE A 1 86 ? 30.672 3.184 8.414 1 97.75 86 ILE A O 1
ATOM 651 N N . VAL A 1 87 ? 31.672 2.062 6.766 1 98.25 87 VAL A N 1
ATOM 652 C CA . VAL A 1 87 ? 32.688 3.088 6.559 1 98.25 87 VAL A CA 1
ATOM 653 C C . VAL A 1 87 ? 32.406 3.82 5.246 1 98.25 87 VAL A C 1
ATOM 655 O O . VAL A 1 87 ? 32.188 3.189 4.211 1 98.25 87 VAL A O 1
ATOM 658 N N . PHE A 1 88 ? 32.469 5.129 5.305 1 98.25 88 PHE A N 1
ATOM 659 C CA . PHE A 1 88 ? 32.219 5.988 4.152 1 98.25 88 PHE A CA 1
ATOM 660 C C . PHE A 1 88 ? 33.469 6.828 3.842 1 98.25 88 PHE A C 1
ATOM 662 O O . PHE A 1 88 ? 34 7.504 4.723 1 98.25 88 PHE A O 1
ATOM 669 N N . LYS A 1 89 ? 33.875 6.746 2.602 1 98.12 89 LYS A N 1
ATOM 670 C CA . LYS A 1 89 ? 35 7.551 2.164 1 98.12 89 LYS A CA 1
ATOM 671 C C . LYS A 1 89 ? 34.719 8.242 0.835 1 98.12 89 LYS A C 1
ATOM 673 O O . LYS A 1 89 ? 34.5 7.578 -0.178 1 98.12 89 LYS A O 1
ATOM 678 N N . ASN A 1 90 ? 34.656 9.523 0.872 1 97.5 90 ASN A N 1
ATOM 679 C CA . ASN A 1 90 ? 34.438 10.305 -0.335 1 97.5 90 ASN A CA 1
ATOM 680 C C . ASN A 1 90 ? 35.719 10.875 -0.9 1 97.5 90 ASN A C 1
ATOM 682 O O . ASN A 1 90 ? 36.562 11.398 -0.155 1 97.5 90 ASN A O 1
ATOM 686 N N . THR A 1 91 ? 35.844 10.711 -2.184 1 94.62 91 THR A N 1
ATOM 687 C CA . THR A 1 91 ? 36.969 11.312 -2.91 1 94.62 91 THR A CA 1
ATOM 688 C C . THR A 1 91 ? 36.438 12.211 -4.031 1 94.62 91 THR A C 1
ATOM 690 O O . THR A 1 91 ? 35.438 11.922 -4.66 1 94.62 91 THR A O 1
ATOM 693 N N . SER A 1 92 ? 37.094 13.352 -4.176 1 90.75 92 SER A N 1
ATOM 694 C CA . SER A 1 92 ? 36.719 14.289 -5.23 1 90.75 92 SER A CA 1
ATOM 695 C C . SER A 1 92 ? 37.719 14.234 -6.387 1 90.75 92 SER A C 1
ATOM 697 O O . SER A 1 92 ? 38.938 14.297 -6.172 1 90.75 92 SER A O 1
ATOM 699 N N . GLN A 1 93 ? 37.156 13.852 -7.562 1 82.69 93 GLN A N 1
ATOM 700 C CA . GLN A 1 93 ? 37.969 13.859 -8.773 1 82.69 93 GLN A CA 1
ATOM 701 C C . GLN A 1 93 ? 37.25 14.562 -9.922 1 82.69 93 GLN A C 1
ATOM 703 O O . GLN A 1 93 ? 36.125 14.211 -10.258 1 82.69 93 GLN A O 1
ATOM 708 N N . ASP A 1 94 ? 37.938 15.516 -10.594 1 82 94 ASP A N 1
ATOM 709 C CA . ASP A 1 94 ? 37.5 16.203 -11.797 1 82 94 ASP A CA 1
ATOM 710 C C . ASP A 1 94 ? 36.094 16.75 -11.617 1 82 94 ASP A C 1
ATOM 712 O O . ASP A 1 94 ? 35.25 16.578 -12.492 1 82 94 ASP A O 1
ATOM 716 N N . GLY A 1 95 ? 35.781 17.281 -10.539 1 81.19 95 GLY A N 1
ATOM 717 C CA . GLY A 1 95 ? 34.5 17.953 -10.328 1 81.19 95 GLY A CA 1
ATOM 718 C C . GLY A 1 95 ? 33.375 17.016 -9.953 1 81.19 95 GLY A C 1
ATOM 719 O O . GLY A 1 95 ? 32.219 17.422 -9.859 1 81.19 95 GLY A O 1
ATOM 720 N N . SER A 1 96 ? 33.781 15.734 -9.773 1 88.38 96 SER A N 1
ATOM 721 C CA . SER A 1 96 ? 32.781 14.75 -9.359 1 88.38 96 SER A CA 1
ATOM 722 C C . SER A 1 96 ? 33.188 14.055 -8.07 1 88.38 96 SER A C 1
ATOM 724 O O . SER A 1 96 ? 34.406 13.914 -7.797 1 88.38 96 SER A O 1
ATOM 726 N N . ASP A 1 97 ? 32.25 13.828 -7.277 1 93.25 97 ASP A N 1
ATOM 727 C CA . ASP A 1 97 ? 32.531 13.117 -6.027 1 93.25 97 ASP A CA 1
ATOM 728 C C . ASP A 1 97 ? 32.188 11.633 -6.152 1 93.25 97 ASP A C 1
ATOM 730 O O . ASP A 1 97 ? 31.234 11.266 -6.836 1 93.25 97 ASP A O 1
ATOM 734 N N . HIS A 1 98 ? 33.062 10.906 -5.492 1 94.31 98 HIS A N 1
ATOM 735 C CA . HIS A 1 98 ? 32.906 9.453 -5.438 1 94.31 98 HIS A CA 1
ATOM 736 C C . HIS A 1 98 ? 32.938 8.953 -4 1 94.31 98 HIS A C 1
ATOM 738 O O . HIS A 1 98 ? 33.969 9.016 -3.336 1 94.31 98 HIS A O 1
ATOM 744 N N . MET A 1 99 ? 31.781 8.438 -3.594 1 96.44 99 MET A N 1
ATOM 745 C CA . MET A 1 99 ? 31.688 7.902 -2.24 1 96.44 99 MET A CA 1
ATOM 746 C C . MET A 1 99 ? 31.828 6.383 -2.248 1 96.44 99 MET A C 1
ATOM 748 O O . MET A 1 99 ? 31.016 5.684 -2.85 1 96.44 99 MET A O 1
ATOM 752 N N . THR A 1 100 ? 32.875 5.906 -1.604 1 97.19 100 THR A N 1
ATOM 753 C CA . THR A 1 100 ? 33.031 4.473 -1.401 1 97.19 100 THR A CA 1
ATOM 754 C C . THR A 1 100 ? 32.469 4.043 -0.051 1 97.19 100 THR A C 1
ATOM 756 O O . THR A 1 100 ? 32.844 4.594 0.988 1 97.19 100 THR A O 1
ATOM 759 N N . ILE A 1 101 ? 31.625 3.121 -0.069 1 97.81 101 ILE A N 1
ATOM 760 C CA . ILE A 1 101 ? 30.984 2.572 1.122 1 97.81 101 ILE A CA 1
ATOM 761 C C . ILE A 1 101 ? 31.5 1.157 1.377 1 97.81 101 ILE A C 1
ATOM 763 O O . ILE A 1 101 ? 31.328 0.268 0.541 1 97.81 101 ILE A O 1
ATOM 767 N N . SER A 1 102 ? 32.062 0.973 2.502 1 97.44 102 SER A N 1
ATOM 768 C CA . SER A 1 102 ? 32.656 -0.321 2.832 1 97.44 102 SER A CA 1
ATOM 769 C C . SER A 1 102 ? 31.891 -1.015 3.945 1 97.44 102 SER A C 1
ATOM 771 O O . SER A 1 102 ? 31.625 -0.416 4.992 1 97.44 102 SER A O 1
ATOM 773 N N . TYR A 1 103 ? 31.562 -2.197 3.785 1 95.31 103 TYR A N 1
ATOM 774 C CA . TYR A 1 103 ? 30.844 -3.045 4.734 1 95.31 103 TYR A CA 1
ATOM 775 C C . TYR A 1 103 ? 31.375 -4.477 4.688 1 95.31 103 TYR A C 1
ATOM 777 O O . TYR A 1 103 ? 31.141 -5.191 3.709 1 95.31 103 TYR A O 1
ATOM 785 N N . GLY A 1 104 ? 32.031 -4.84 5.77 1 90.25 104 GLY A N 1
ATOM 786 C CA . GLY A 1 104 ? 32.781 -6.086 5.715 1 90.25 104 GLY A CA 1
ATOM 787 C C . GLY A 1 104 ? 33.906 -6.066 4.703 1 90.25 104 GLY A C 1
ATOM 788 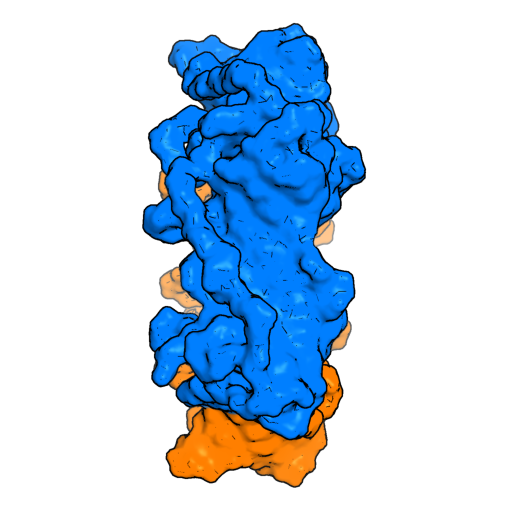O O . GLY A 1 104 ? 34.75 -5.172 4.734 1 90.25 104 GLY A O 1
ATOM 789 N N . ASP A 1 105 ? 33.812 -7.059 3.797 1 89.25 105 ASP A N 1
ATOM 790 C CA . ASP A 1 105 ? 34.844 -7.164 2.779 1 89.25 105 ASP A CA 1
ATOM 791 C C . ASP A 1 105 ? 34.344 -6.641 1.432 1 89.25 105 ASP A C 1
ATOM 793 O O . ASP A 1 105 ? 35.031 -6.82 0.409 1 89.25 105 ASP A O 1
ATOM 797 N N . ASN A 1 106 ? 33.281 -6.008 1.494 1 94.44 106 ASN A N 1
ATOM 798 C CA . ASN A 1 106 ? 32.656 -5.57 0.253 1 94.44 106 ASN A CA 1
ATOM 799 C C . ASN A 1 106 ? 32.562 -4.047 0.171 1 94.44 106 ASN A C 1
ATOM 801 O O . ASN A 1 106 ? 32.719 -3.357 1.176 1 94.44 106 ASN A O 1
ATOM 805 N N . THR A 1 107 ? 32.344 -3.615 -1.054 1 94.88 107 THR A N 1
ATOM 806 C CA . THR A 1 107 ? 32.25 -2.174 -1.249 1 94.88 107 THR A CA 1
ATOM 807 C C . THR A 1 107 ? 31.156 -1.841 -2.264 1 94.88 107 THR A C 1
ATOM 809 O O . THR A 1 107 ? 30.797 -2.676 -3.098 1 94.88 107 THR A O 1
ATOM 812 N N . ALA A 1 108 ? 30.641 -0.71 -2.1 1 95.75 108 ALA A N 1
ATOM 813 C CA . ALA A 1 108 ? 29.781 -0.041 -3.072 1 95.75 108 ALA A CA 1
ATOM 814 C C . ALA A 1 108 ? 30.219 1.403 -3.293 1 95.75 108 ALA A C 1
ATOM 816 O O . ALA A 1 108 ? 30.766 2.039 -2.385 1 95.75 108 ALA A O 1
ATOM 817 N N . ASP A 1 109 ? 30.031 1.844 -4.457 1 94.88 109 ASP A N 1
ATOM 818 C CA . ASP A 1 109 ? 30.375 3.225 -4.785 1 94.88 109 ASP A CA 1
ATOM 819 C C . ASP A 1 109 ? 29.141 4.004 -5.23 1 94.88 109 ASP A C 1
ATOM 821 O O . ASP A 1 109 ? 28.297 3.479 -5.965 1 94.88 109 ASP A O 1
ATOM 825 N N . LEU A 1 110 ? 29.062 5.211 -4.801 1 94.81 110 LEU A N 1
ATOM 826 C CA . LEU A 1 110 ? 28.031 6.152 -5.238 1 94.81 110 LEU A CA 1
ATOM 827 C C . LEU A 1 110 ? 28.672 7.414 -5.82 1 94.81 110 LEU A C 1
ATOM 829 O O . LEU A 1 110 ? 29.594 7.973 -5.234 1 94.81 110 LEU A O 1
ATOM 833 N N . TYR A 1 111 ? 28.109 7.746 -6.906 1 92.62 111 TYR A N 1
ATOM 834 C CA . TYR A 1 111 ? 28.594 8.977 -7.523 1 92.62 111 TYR A CA 1
ATOM 835 C C . TYR A 1 111 ? 27.703 10.156 -7.141 1 92.62 111 TYR A C 1
ATOM 837 O O . TYR A 1 111 ? 26.484 10.016 -7.031 1 92.62 111 TYR A O 1
ATOM 845 N N . GLY A 1 112 ? 28.344 11.242 -6.922 1 93 112 GLY A N 1
ATOM 846 C CA . GLY A 1 112 ? 27.609 12.414 -6.48 1 93 112 GLY A CA 1
ATOM 847 C C . GLY A 1 112 ? 28.234 13.719 -6.918 1 93 112 GLY A C 1
ATOM 848 O O . GLY A 1 112 ? 28.828 13.797 -7.996 1 93 112 GLY A O 1
ATOM 849 N N . TRP A 1 113 ? 27.984 14.773 -6.168 1 94 113 TRP A N 1
ATOM 850 C CA . TRP A 1 113 ? 28.438 16.125 -6.48 1 94 113 TRP A CA 1
ATOM 851 C C . TRP A 1 113 ? 29.219 16.719 -5.316 1 94 113 TRP A C 1
ATOM 853 O O . TRP A 1 113 ? 29.031 16.328 -4.164 1 94 113 TRP A O 1
ATOM 863 N N . PRO A 1 114 ? 30.031 17.703 -5.688 1 95 114 PRO A N 1
ATOM 864 C CA . PRO A 1 114 ? 30.719 18.422 -4.602 1 95 114 PRO A CA 1
ATOM 865 C C . PRO A 1 114 ? 29.75 19.109 -3.654 1 95 114 PRO A C 1
ATOM 867 O O . PRO A 1 114 ? 28.75 19.703 -4.102 1 95 114 PRO A O 1
ATOM 870 N N . GLY A 1 115 ? 30.094 19.016 -2.385 1 94.38 115 GLY A N 1
ATOM 871 C CA . GLY A 1 115 ? 29.234 19.594 -1.362 1 94.38 115 GLY A CA 1
ATOM 872 C C . GLY A 1 115 ? 29 21.078 -1.55 1 94.38 115 GLY A C 1
ATOM 873 O O . GLY A 1 115 ? 27.922 21.594 -1.233 1 94.38 115 GLY A O 1
ATOM 874 N N . ARG A 1 116 ? 29.922 21.766 -2.049 1 91.69 116 ARG A N 1
ATOM 875 C CA . ARG A 1 116 ? 29.875 23.219 -2.189 1 91.69 116 ARG A CA 1
ATOM 876 C C . ARG A 1 116 ? 28.781 23.641 -3.16 1 91.69 116 ARG A C 1
ATOM 878 O O . ARG A 1 116 ? 28.391 24.797 -3.199 1 91.69 116 ARG A O 1
ATOM 885 N N . GLU A 1 117 ? 28.328 22.703 -3.971 1 92.06 117 GLU A N 1
ATOM 886 C CA . GLU A 1 117 ? 27.297 23 -4.969 1 92.06 117 GLU A CA 1
ATOM 887 C C . GLU A 1 117 ? 25.906 23.062 -4.344 1 92.06 117 GLU A C 1
ATOM 889 O O . GLU A 1 117 ? 24.953 23.516 -4.977 1 92.06 117 GLU A O 1
ATOM 894 N N . TYR A 1 118 ? 25.859 22.578 -3.195 1 93 118 TYR A N 1
ATOM 895 C CA . TYR A 1 118 ? 24.547 22.609 -2.547 1 93 118 TYR A CA 1
ATOM 896 C C . TYR A 1 118 ? 24.156 24.031 -2.166 1 93 118 TYR A C 1
ATOM 898 O O . TYR A 1 118 ? 24.984 24.781 -1.614 1 93 118 TYR A O 1
ATOM 906 N N . PRO A 1 119 ? 22.953 24.391 -2.426 1 88.69 119 PRO A N 1
ATOM 907 C CA . PRO A 1 119 ? 22.562 25.766 -2.129 1 88.69 119 PRO A CA 1
ATOM 908 C C . PRO A 1 119 ? 22.641 26.094 -0.639 1 88.69 119 PRO A C 1
ATOM 910 O O . PRO A 1 119 ? 22.266 25.266 0.198 1 88.69 119 PRO A O 1
ATOM 913 N N . GLY A 1 120 ? 23.203 27.188 -0.412 1 80.31 120 GLY A N 1
ATOM 914 C CA . GLY A 1 120 ? 23.297 27.641 0.966 1 80.31 120 GLY A CA 1
ATOM 915 C C . GLY A 1 120 ? 22 28.203 1.5 1 80.31 120 GLY A C 1
ATOM 916 O O . GLY A 1 120 ? 21.078 28.484 0.731 1 80.31 120 GLY A O 1
ATOM 917 N N . PHE A 1 121 ? 21.922 28.016 2.828 1 74.38 121 PHE A N 1
ATOM 918 C CA . PHE A 1 121 ? 20.781 28.641 3.492 1 74.38 121 PHE A CA 1
ATOM 919 C C . PHE A 1 121 ? 21.25 29.625 4.555 1 74.38 121 PHE A C 1
ATOM 921 O O . PHE A 1 121 ? 22.172 29.328 5.316 1 74.38 121 PHE A O 1
ATOM 928 N N . ALA A 1 122 ? 20.844 30.906 4.375 1 67.69 122 ALA A N 1
ATOM 929 C CA . ALA A 1 122 ? 21.219 31.938 5.34 1 67.69 122 ALA A CA 1
ATOM 930 C C . ALA A 1 122 ? 20.25 31.969 6.512 1 67.69 122 ALA A C 1
ATOM 932 O O . ALA A 1 122 ? 19.031 32.094 6.312 1 67.69 122 ALA A O 1
ATOM 933 N N . PRO A 1 123 ? 20.828 31.578 7.73 1 67.38 123 PRO A N 1
ATOM 934 C CA . PRO A 1 123 ? 19.953 31.781 8.883 1 67.38 123 PRO A CA 1
ATOM 935 C C . PRO A 1 123 ? 19.5 33.219 9.039 1 67.38 123 PRO A C 1
ATOM 937 O O . PRO A 1 123 ? 20.266 34.156 8.711 1 67.38 123 PRO A O 1
ATOM 940 N N . GLU A 1 124 ? 18.234 33.375 9.266 1 76.62 124 GLU A N 1
ATOM 941 C CA . GLU A 1 124 ? 17.719 34.75 9.461 1 76.62 124 GLU A CA 1
ATOM 942 C C . GLU A 1 124 ? 18.188 35.312 10.805 1 76.62 124 GLU A C 1
ATOM 944 O O . GLU A 1 124 ? 18.438 34.562 11.742 1 76.62 124 GLU A O 1
ATOM 949 N N . LYS A 1 125 ? 18.344 36.656 10.828 1 80.69 125 LYS A N 1
ATOM 950 C CA . LYS A 1 125 ? 18.859 37.344 12 1 80.69 125 LYS A CA 1
ATOM 951 C C . LYS A 1 125 ? 17.75 37.562 13.031 1 80.69 125 LYS A C 1
ATOM 953 O O . LYS A 1 125 ? 16.609 37.844 12.672 1 80.69 125 LYS A O 1
ATOM 958 N N . ASP A 1 126 ? 17.984 37.344 14.281 1 84.81 126 ASP A N 1
ATOM 959 C CA . ASP A 1 126 ? 17.219 37.656 15.492 1 84.81 126 ASP A CA 1
ATOM 960 C C . ASP A 1 126 ? 15.805 37.062 15.414 1 84.81 126 ASP A C 1
ATOM 962 O O . ASP A 1 126 ? 14.828 37.812 15.523 1 84.81 126 ASP A O 1
ATOM 966 N N . PRO A 1 127 ? 15.664 35.844 15.258 1 90.19 127 PRO A N 1
ATOM 967 C CA . PRO A 1 127 ? 14.328 35.25 15.219 1 90.19 127 PRO A CA 1
ATOM 968 C C . PRO A 1 127 ? 13.648 35.25 16.594 1 90.19 127 PRO A C 1
ATOM 970 O O . PRO A 1 127 ? 14.32 35.281 17.625 1 90.19 127 PRO A O 1
ATOM 973 N N . ALA A 1 128 ? 12.352 35.344 16.625 1 94.88 128 ALA A N 1
ATOM 974 C CA . ALA A 1 128 ? 11.586 35.094 17.844 1 94.88 128 ALA A CA 1
ATOM 975 C C . ALA A 1 128 ? 11.594 33.625 18.219 1 94.88 128 ALA A C 1
ATOM 977 O O . ALA A 1 128 ? 11.414 32.75 17.359 1 94.88 128 ALA A O 1
ATOM 978 N N . GLU A 1 129 ? 11.773 33.406 19.5 1 95 129 GLU A N 1
ATOM 979 C CA . GLU A 1 129 ? 11.875 32 19.953 1 95 129 GLU A CA 1
ATOM 980 C C . GLU A 1 129 ? 10.641 31.594 20.734 1 95 129 GLU A C 1
ATOM 982 O O . GLU A 1 129 ? 10.227 32.281 21.672 1 95 129 GLU A O 1
ATOM 987 N N . LEU A 1 130 ? 10.125 30.5 20.328 1 97.56 130 LEU A N 1
ATOM 988 C CA . LEU A 1 130 ? 8.977 29.891 21 1 97.56 130 LEU A CA 1
ATOM 989 C C . LEU A 1 130 ? 9.203 28.406 21.25 1 97.56 130 LEU A C 1
ATOM 991 O O . LEU A 1 130 ? 10.109 27.812 20.672 1 97.56 130 LEU A O 1
ATOM 995 N N . THR A 1 131 ? 8.406 27.781 22.203 1 97.94 131 THR A N 1
ATOM 996 C CA . THR A 1 131 ? 8.414 26.344 22.438 1 97.94 131 THR A CA 1
ATOM 997 C C . THR A 1 131 ? 6.996 25.797 22.5 1 97.94 131 THR A C 1
ATOM 999 O O . THR A 1 131 ? 6.066 26.5 22.891 1 97.94 131 THR A O 1
ATOM 1002 N N . MET A 1 132 ? 6.914 24.625 22.078 1 97.69 132 MET A N 1
ATOM 1003 C CA . MET A 1 132 ? 5.594 24 22.047 1 97.69 132 MET A CA 1
ATOM 1004 C C . MET A 1 132 ? 5.684 22.5 22.312 1 97.69 132 MET A C 1
ATOM 1006 O O . MET A 1 132 ? 6.641 21.859 21.891 1 97.69 132 MET A O 1
ATOM 1010 N N . ALA A 1 133 ? 4.711 22.031 23.031 1 97.88 133 ALA A N 1
ATOM 1011 C CA . ALA A 1 133 ? 4.637 20.594 23.25 1 97.88 133 ALA A CA 1
ATOM 1012 C C . ALA A 1 133 ? 4.324 19.859 21.953 1 97.88 133 ALA A C 1
ATOM 1014 O O . ALA A 1 133 ? 3.436 20.266 21.203 1 97.88 133 ALA A O 1
ATOM 1015 N N . ALA A 1 134 ? 5.035 18.719 21.719 1 97.94 134 ALA A N 1
ATOM 1016 C CA . ALA A 1 134 ? 4.867 17.938 20.484 1 97.94 134 ALA A CA 1
ATOM 1017 C C . ALA A 1 134 ? 3.441 17.391 20.375 1 97.94 134 ALA A C 1
ATOM 1019 O O . ALA A 1 134 ? 2.836 17.453 19.297 1 97.94 134 ALA A O 1
ATOM 1020 N N . LYS A 1 135 ? 2.912 16.953 21.438 1 96.75 135 LYS A N 1
ATOM 1021 C CA . LYS A 1 135 ? 1.572 16.375 21.453 1 96.75 135 LYS A CA 1
ATOM 1022 C C . LYS A 1 135 ? 0.525 17.391 21.016 1 96.75 135 LYS A C 1
ATOM 1024 O O . LYS A 1 135 ? -0.348 17.094 20.203 1 96.75 135 LYS A O 1
ATOM 1029 N N . ASP A 1 136 ? 0.644 18.609 21.594 1 96.75 136 ASP A N 1
ATOM 1030 C CA . ASP A 1 136 ? -0.302 19.672 21.266 1 96.75 136 ASP A CA 1
ATOM 1031 C C . ASP A 1 136 ? -0.203 20.062 19.797 1 96.75 136 ASP A C 1
ATOM 1033 O O . ASP A 1 136 ? -1.221 20.281 19.141 1 96.75 136 ASP A O 1
ATOM 1037 N N . PHE A 1 137 ? 0.998 20.094 19.375 1 98 137 PHE A N 1
ATOM 1038 C CA . PHE A 1 137 ? 1.228 20.438 17.984 1 98 137 PHE A CA 1
ATOM 1039 C C . PHE A 1 137 ? 0.606 19.406 17.062 1 98 137 PHE A C 1
ATOM 1041 O O . PHE A 1 137 ? -0.15 19.734 16.156 1 98 137 PHE A O 1
ATOM 1048 N N . CYS A 1 138 ? 0.9 18.141 17.266 1 97.81 138 CYS A N 1
ATOM 1049 C CA . CYS A 1 138 ? 0.404 17.047 16.438 1 97.81 138 CYS A CA 1
ATOM 1050 C C . CYS A 1 138 ? -1.12 17.031 16.422 1 97.81 138 CYS A C 1
ATOM 1052 O O . CYS A 1 138 ? -1.731 16.844 15.375 1 97.81 138 CYS A O 1
ATOM 1054 N N . GLU A 1 139 ? -1.693 17.219 17.562 1 96.19 139 GLU A N 1
ATOM 1055 C CA . GLU A 1 139 ? -3.15 17.25 17.656 1 96.19 139 GLU A CA 1
ATOM 1056 C C . GLU A 1 139 ? -3.73 18.391 16.828 1 96.19 139 GLU A C 1
ATOM 1058 O O . GLU A 1 139 ? -4.691 18.203 16.078 1 96.19 139 GLU A O 1
ATOM 1063 N N . ALA A 1 140 ? -3.137 19.516 16.953 1 97.62 140 ALA A N 1
ATOM 1064 C CA . ALA A 1 140 ? -3.635 20.688 16.25 1 97.62 140 ALA A CA 1
ATOM 1065 C C . ALA A 1 140 ? -3.543 20.5 14.742 1 97.62 140 ALA A C 1
ATOM 1067 O O . ALA A 1 140 ? -4.465 20.859 14.008 1 97.62 140 ALA A O 1
ATOM 1068 N N . ILE A 1 141 ? -2.469 19.953 14.289 1 98.25 141 ILE A N 1
ATOM 1069 C CA . ILE A 1 141 ? -2.279 19.719 12.859 1 98.25 141 ILE A CA 1
ATOM 1070 C C . ILE A 1 141 ? -3.283 18.688 12.367 1 98.25 141 ILE A C 1
ATOM 1072 O O . ILE A 1 141 ? -3.896 18.859 11.312 1 98.25 141 ILE A O 1
ATOM 1076 N N . SER A 1 142 ? -3.494 17.625 13.117 1 97 142 SER A N 1
ATOM 1077 C CA . SER A 1 142 ? -4.457 16.594 12.727 1 97 142 SER A CA 1
ATOM 1078 C C . SER A 1 142 ? -5.867 17.156 12.641 1 97 142 SER A C 1
ATOM 1080 O O . SER A 1 142 ? -6.688 16.672 11.852 1 97 142 SER A O 1
ATOM 1082 N N . HIS A 1 143 ? -6.141 18.188 13.375 1 97.25 143 HIS A N 1
ATOM 1083 C CA . HIS A 1 143 ? -7.469 18.797 13.438 1 97.25 143 HIS A CA 1
ATOM 1084 C C . HIS A 1 143 ? -7.676 19.797 12.305 1 97.25 143 HIS A C 1
ATOM 1086 O O . HIS A 1 143 ? -8.812 20.172 12.008 1 97.25 143 HIS A O 1
ATOM 1092 N N . THR A 1 144 ? -6.574 20.203 11.633 1 98.25 144 THR A N 1
ATOM 1093 C CA . THR A 1 144 ? -6.766 21.359 10.773 1 98.25 144 THR A CA 1
ATOM 1094 C C . THR A 1 144 ? -6.184 21.109 9.383 1 98.25 144 THR A C 1
ATOM 1096 O O . THR A 1 144 ? -6.688 21.625 8.391 1 98.25 144 THR A O 1
ATOM 1099 N N . ALA A 1 145 ? -5.168 20.312 9.258 1 98.12 145 ALA A N 1
ATOM 1100 C CA . ALA A 1 145 ? -4.371 20.203 8.039 1 98.12 145 ALA A CA 1
ATOM 1101 C C . ALA A 1 145 ? -5.207 19.672 6.879 1 98.12 145 ALA A C 1
ATOM 1103 O O . ALA A 1 145 ? -4.984 20.031 5.723 1 98.12 145 ALA A O 1
ATOM 1104 N N . PHE A 1 146 ? -6.145 18.812 7.191 1 97 146 PHE A N 1
ATOM 1105 C CA . PHE A 1 146 ? -6.918 18.141 6.152 1 97 146 PHE A CA 1
ATOM 1106 C C . PHE A 1 146 ? -7.824 19.141 5.43 1 97 146 PHE A C 1
ATOM 1108 O O . PHE A 1 146 ? -8.391 18.812 4.379 1 97 146 PHE A O 1
ATOM 1115 N N . THR A 1 147 ? -7.996 20.344 5.902 1 97.56 147 THR A N 1
ATOM 1116 C CA . THR A 1 147 ? -8.906 21.312 5.305 1 97.56 147 THR A CA 1
ATOM 1117 C C . THR A 1 147 ? -8.195 22.125 4.227 1 97.56 147 THR A C 1
ATOM 1119 O O . THR A 1 147 ? -8.805 22.969 3.578 1 97.56 147 THR A O 1
ATOM 1122 N N . VAL A 1 148 ? -6.898 21.875 4.105 1 95.44 148 VAL A N 1
ATOM 1123 C CA . VAL A 1 148 ? -6.09 22.609 3.141 1 95.44 148 VAL A CA 1
ATOM 1124 C C . VAL A 1 148 ? -5.957 21.797 1.854 1 95.44 148 VAL A C 1
ATOM 1126 O O . VAL A 1 148 ? -5.898 20.562 1.895 1 95.44 148 VAL A O 1
ATOM 1129 N N . ASN A 1 149 ? -6.02 22.516 0.792 1 86.19 149 ASN A N 1
ATOM 1130 C CA . ASN A 1 149 ? -5.754 21.891 -0.499 1 86.19 149 ASN A CA 1
ATOM 1131 C C . ASN A 1 149 ? -4.395 22.312 -1.055 1 86.19 149 ASN A C 1
ATOM 1133 O O . ASN A 1 149 ? -4.23 23.438 -1.517 1 86.19 149 ASN A O 1
ATOM 1137 N N . ALA A 1 150 ? -3.516 21.391 -1.124 1 77.31 150 ALA A N 1
ATOM 1138 C CA . ALA A 1 150 ? -2.145 21.703 -1.521 1 77.31 150 ALA A CA 1
ATOM 1139 C C . ALA A 1 150 ? -2.072 22.062 -3 1 77.31 150 ALA A C 1
ATOM 1141 O O . ALA A 1 150 ? -1.115 22.719 -3.439 1 77.31 150 ALA A O 1
ATOM 1142 N N . ASP A 1 151 ? -3.08 21.75 -3.777 1 78.38 151 ASP A N 1
ATOM 1143 C CA . ASP A 1 151 ? -3.064 22 -5.215 1 78.38 151 ASP A CA 1
ATOM 1144 C C . ASP A 1 151 ? -3.846 23.25 -5.574 1 78.38 151 ASP A C 1
ATOM 1146 O O . ASP A 1 151 ? -4.066 23.547 -6.75 1 78.38 151 ASP A O 1
ATOM 1150 N N . GLU A 1 152 ? -4.082 24.031 -4.613 1 77.62 152 GLU A N 1
ATOM 1151 C CA . GLU A 1 152 ? -4.84 25.25 -4.824 1 77.62 152 GLU A CA 1
ATOM 1152 C C . GLU A 1 152 ? -3.996 26.312 -5.531 1 77.62 152 GLU A C 1
ATOM 1154 O O . GLU A 1 152 ? -2.787 26.391 -5.312 1 77.62 152 GLU A O 1
ATOM 1159 N N . VAL A 1 153 ? -4.719 27.062 -6.371 1 86.44 153 VAL A N 1
ATOM 1160 C CA . VAL A 1 153 ? -4.07 28.109 -7.156 1 86.44 153 VAL A CA 1
ATOM 1161 C C . VAL A 1 153 ? -3.641 29.266 -6.238 1 86.44 153 VAL A C 1
ATOM 1163 O O . VAL A 1 153 ? -2.559 29.828 -6.41 1 86.44 153 VAL A O 1
ATOM 1166 N N . ARG A 1 154 ? -4.465 29.531 -5.223 1 89.69 154 ARG A N 1
ATOM 1167 C CA . ARG A 1 154 ? -4.121 30.594 -4.281 1 89.69 154 ARG A CA 1
ATOM 1168 C C . ARG A 1 154 ? -3.211 30.078 -3.174 1 89.69 154 ARG A C 1
ATOM 1170 O O . ARG A 1 154 ? -3.623 29.234 -2.363 1 89.69 154 ARG A O 1
ATOM 1177 N N . PRO A 1 155 ? -2.068 30.5 -3.086 1 93.25 155 PRO A N 1
ATOM 1178 C CA . PRO A 1 155 ? -1.069 29.969 -2.16 1 93.25 155 PRO A CA 1
ATOM 1179 C C . PRO A 1 155 ? -1.521 30.031 -0.703 1 93.25 155 PRO A C 1
ATOM 1181 O O . PRO A 1 155 ? -1.201 29.125 0.086 1 93.25 155 PRO A O 1
ATOM 1184 N N . VAL A 1 156 ? -2.258 31.016 -0.341 1 94.75 156 VAL A N 1
ATOM 1185 C CA . VAL A 1 156 ? -2.658 31.219 1.047 1 94.75 156 VAL A CA 1
ATOM 1186 C C . VAL A 1 156 ? -3.521 30.047 1.517 1 94.75 156 VAL A C 1
ATOM 1188 O O . VAL A 1 156 ? -3.604 29.781 2.717 1 94.75 156 VAL A O 1
ATOM 1191 N N . PHE A 1 157 ? -4.117 29.281 0.544 1 95 157 PHE A N 1
ATOM 1192 C CA . PHE A 1 157 ? -4.988 28.172 0.879 1 95 157 PHE A CA 1
ATOM 1193 C C . PHE A 1 157 ? -4.195 26.859 0.948 1 95 157 PHE A C 1
ATOM 1195 O O . PHE A 1 157 ? -4.758 25.812 1.228 1 95 157 PHE A O 1
ATOM 1202 N N . THR A 1 158 ? -2.9 26.953 0.774 1 95.81 158 THR A N 1
ATOM 1203 C CA . THR A 1 158 ? -2.07 25.75 0.806 1 95.81 158 THR A CA 1
ATOM 1204 C C . THR A 1 158 ? -1.363 25.625 2.152 1 95.81 158 THR A C 1
ATOM 1206 O O . THR A 1 158 ? -0.605 24.672 2.369 1 95.81 158 THR A O 1
ATOM 1209 N N . GLY A 1 159 ? -1.64 26.516 3.035 1 97.38 159 GLY A N 1
ATOM 1210 C CA . GLY A 1 159 ? -1.036 26.5 4.359 1 97.38 159 GLY A CA 1
ATOM 1211 C C . GLY A 1 159 ? -2.043 26.719 5.473 1 97.38 159 GLY A C 1
ATOM 1212 O O . GLY A 1 159 ? -3.246 26.812 5.223 1 97.38 159 GLY A O 1
ATOM 1213 N N . LEU A 1 160 ? -1.562 26.625 6.648 1 98.44 160 LEU A N 1
ATOM 1214 C CA . LEU A 1 160 ? -2.344 26.938 7.84 1 98.44 160 LEU A CA 1
ATOM 1215 C C . LEU A 1 160 ? -1.95 28.297 8.406 1 98.44 160 LEU A C 1
ATOM 1217 O O . LEU A 1 160 ? -0.767 28.641 8.438 1 98.44 160 LEU A O 1
ATOM 1221 N N . LEU A 1 161 ? -2.916 29.047 8.891 1 98.5 161 LEU A N 1
ATOM 1222 C CA . LEU A 1 161 ? -2.656 30.266 9.633 1 98.5 161 LEU A CA 1
ATOM 1223 C C . LEU A 1 161 ? -2.252 29.969 11.07 1 98.5 161 LEU A C 1
ATOM 1225 O O . LEU A 1 161 ? -2.936 29.219 11.766 1 98.5 161 LEU A O 1
ATOM 1229 N N . PHE A 1 162 ? -1.18 30.516 11.445 1 98.62 162 PHE A N 1
ATOM 1230 C CA . PHE A 1 162 ? -0.751 30.547 12.836 1 98.62 162 PHE A CA 1
ATOM 1231 C C . PHE A 1 162 ? -0.89 31.953 13.406 1 98.62 162 PHE A C 1
ATOM 1233 O O . PHE A 1 162 ? -0.139 32.875 13.039 1 98.62 162 PHE A O 1
ATOM 1240 N N . GLN A 1 163 ? -1.841 32.062 14.266 1 98.25 163 GLN A N 1
ATOM 1241 C CA . GLN A 1 163 ? -2.025 33.344 14.984 1 98.25 163 GLN A CA 1
ATOM 1242 C C . GLN A 1 163 ? -1.609 33.188 16.453 1 98.25 163 GLN A C 1
ATOM 1244 O O . GLN A 1 163 ? -2.211 32.438 17.203 1 98.25 163 GLN A O 1
ATOM 1249 N N . ILE A 1 164 ? -0.632 34 16.844 1 98.19 164 ILE A N 1
ATOM 1250 C CA . ILE A 1 164 ? -0.096 33.906 18.203 1 98.19 164 ILE A CA 1
ATOM 1251 C C . ILE A 1 164 ? -0.364 35.188 18.953 1 98.19 164 ILE A C 1
ATOM 1253 O O . ILE A 1 164 ? 0.033 36.281 18.516 1 98.19 164 ILE A O 1
ATOM 1257 N N . ARG A 1 165 ? -1.084 35.125 19.984 1 98.06 165 ARG A N 1
ATOM 1258 C CA . ARG A 1 165 ? -1.348 36.188 20.938 1 98.06 165 ARG A CA 1
ATOM 1259 C C . ARG A 1 165 ? -0.984 35.781 22.359 1 98.06 165 ARG A C 1
ATOM 1261 O O . ARG A 1 165 ? -1.64 34.906 22.938 1 98.06 165 ARG A O 1
ATOM 1268 N N . GLY A 1 166 ? 0.069 36.375 22.906 1 97.06 166 GLY A N 1
ATOM 1269 C CA . GLY A 1 166 ? 0.579 35.875 24.172 1 97.06 166 GLY A CA 1
ATOM 1270 C C . GLY A 1 166 ? 1.062 34.438 24.094 1 97.06 166 GLY A C 1
ATOM 1271 O O . GLY A 1 166 ? 1.932 34.125 23.281 1 97.06 166 GLY A O 1
ATOM 1272 N N . HIS A 1 167 ? 0.377 33.594 24.891 1 97.69 167 HIS A N 1
ATOM 1273 C CA . HIS A 1 167 ? 0.766 32.188 24.891 1 97.69 167 HIS A CA 1
ATOM 1274 C C . HIS A 1 167 ? -0.289 31.312 24.203 1 97.69 167 HIS A C 1
ATOM 1276 O O . HIS A 1 167 ? -0.234 30.094 24.281 1 97.69 167 HIS A O 1
ATOM 1282 N N . GLU A 1 168 ? -1.179 32 23.531 1 97.75 168 GLU A N 1
ATOM 1283 C CA . GLU A 1 168 ? -2.238 31.281 22.828 1 97.75 168 GLU A CA 1
ATOM 1284 C C . GLU A 1 168 ? -1.941 31.188 21.328 1 97.75 168 GLU A C 1
ATOM 1286 O O . GLU A 1 168 ? -1.522 32.188 20.719 1 97.75 168 GLU A O 1
ATOM 1291 N N . LEU A 1 169 ? -2.084 30.031 20.812 1 98.31 169 LEU A N 1
ATOM 1292 C CA . LEU A 1 169 ? -1.911 29.766 19.375 1 98.31 169 LEU A CA 1
ATOM 1293 C C . LEU A 1 169 ? -3.221 29.312 18.75 1 98.31 169 LEU A C 1
ATOM 1295 O O . LEU A 1 169 ? -3.783 28.297 19.141 1 98.31 169 LEU A O 1
ATOM 1299 N N . THR A 1 170 ? -3.721 30.109 17.781 1 98.25 170 THR A N 1
ATOM 1300 C CA . THR A 1 170 ? -4.859 29.734 16.953 1 98.25 170 THR A CA 1
ATOM 1301 C C . THR A 1 170 ? -4.395 29.25 15.586 1 98.25 170 THR A C 1
ATOM 1303 O O . THR A 1 170 ? -3.68 29.969 14.883 1 98.25 170 THR A O 1
ATOM 1306 N N . ILE A 1 171 ? -4.75 28.062 15.258 1 98.69 171 ILE A N 1
ATOM 1307 C CA . ILE A 1 171 ? -4.426 27.5 13.953 1 98.69 171 ILE A CA 1
ATOM 1308 C C . ILE A 1 171 ? -5.695 27.344 13.125 1 98.69 171 ILE A C 1
ATOM 1310 O O . ILE A 1 171 ? -6.688 26.781 13.586 1 98.69 171 ILE A O 1
ATOM 1314 N N . VAL A 1 172 ? -5.664 27.859 11.883 1 98.5 172 VAL A N 1
ATOM 1315 C CA . VAL A 1 172 ? -6.844 27.828 11.023 1 98.5 172 VAL A CA 1
ATOM 1316 C C . VAL A 1 172 ? -6.473 27.297 9.641 1 98.5 172 VAL A C 1
ATOM 1318 O O . VAL A 1 172 ? -5.465 27.703 9.062 1 98.5 172 VAL A O 1
ATOM 1321 N N . GLY A 1 173 ? -7.211 26.359 9.164 1 97.88 173 GLY A N 1
ATOM 1322 C CA . GLY A 1 173 ? -7.133 25.875 7.797 1 97.88 173 GLY A CA 1
ATOM 1323 C C . GLY A 1 173 ? -8.445 26 7.047 1 97.88 173 GLY A C 1
ATOM 1324 O O . GLY A 1 173 ? -9.516 25.891 7.645 1 97.88 173 GLY A O 1
ATOM 1325 N N . THR A 1 174 ? -8.344 26.281 5.734 1 96.94 174 THR A N 1
ATOM 1326 C CA . THR A 1 174 ? -9.562 26.375 4.93 1 96.94 174 THR A CA 1
ATOM 1327 C C . THR A 1 174 ? -9.242 26.203 3.449 1 96.94 174 THR A C 1
ATOM 1329 O O . THR A 1 174 ? -8.109 26.438 3.018 1 96.94 174 THR A O 1
ATOM 1332 N N . ASP A 1 175 ? -10.211 25.672 2.732 1 94.56 175 ASP A N 1
ATOM 1333 C CA . ASP A 1 175 ? -10.172 25.672 1.272 1 94.56 175 ASP A CA 1
ATOM 1334 C C . ASP A 1 175 ? -11.359 26.422 0.689 1 94.56 175 ASP A C 1
ATOM 1336 O O . ASP A 1 175 ? -11.789 26.141 -0.433 1 94.56 175 ASP A O 1
ATOM 1340 N N . SER A 1 176 ? -11.977 27.297 1.484 1 92.44 176 SER A N 1
ATOM 1341 C CA . SER A 1 176 ? -13.07 28.188 1.118 1 92.44 176 SER A CA 1
ATOM 1342 C C . SER A 1 176 ? -14.414 27.484 1.218 1 92.44 176 SER A C 1
ATOM 1344 O O . SER A 1 176 ? -15.461 28.125 1.265 1 92.44 176 SER A O 1
ATOM 1346 N N . PHE A 1 177 ? -14.445 26.156 1.255 1 93.88 177 PHE A N 1
ATOM 1347 C CA . PHE A 1 177 ? -15.695 25.422 1.406 1 93.88 177 PHE A CA 1
ATOM 1348 C C . PHE A 1 177 ? -15.852 24.906 2.832 1 93.88 177 PHE A C 1
ATOM 1350 O O . PHE A 1 177 ? -16.969 24.609 3.271 1 93.88 177 PHE A O 1
ATOM 1357 N N . ARG A 1 178 ? -14.758 24.797 3.422 1 97.12 178 ARG A N 1
ATOM 1358 C CA . ARG A 1 178 ? -14.703 24.312 4.797 1 97.12 178 ARG A CA 1
ATOM 1359 C C . ARG A 1 178 ? -13.586 25.016 5.578 1 97.12 178 ARG A C 1
ATOM 1361 O O . ARG A 1 178 ? -12.719 25.656 4.988 1 97.12 178 ARG A O 1
ATOM 1368 N N . LEU A 1 179 ? -13.734 24.922 6.879 1 97.75 179 LEU A N 1
ATOM 1369 C CA . LEU A 1 179 ? -12.797 25.609 7.766 1 97.75 179 LEU A CA 1
ATOM 1370 C C . LEU A 1 179 ? -12.648 24.844 9.078 1 97.75 179 LEU A C 1
ATOM 1372 O O . LEU A 1 179 ? -13.633 24.375 9.641 1 97.75 179 LEU A O 1
ATOM 1376 N N . ALA A 1 180 ? -11.43 24.719 9.516 1 98.19 180 ALA A N 1
ATOM 1377 C CA . ALA A 1 180 ? -11.141 24.188 10.852 1 98.19 180 ALA A CA 1
ATOM 1378 C C . ALA A 1 180 ? -10.336 25.188 11.672 1 98.19 180 ALA A C 1
ATOM 1380 O O . ALA A 1 180 ? -9.43 25.844 11.148 1 98.19 180 ALA A O 1
ATOM 1381 N N . LYS A 1 181 ? -10.641 25.312 12.906 1 97.81 181 LYS A N 1
ATOM 1382 C CA . LYS A 1 181 ? -9.969 26.219 13.836 1 97.81 181 LYS A CA 1
ATOM 1383 C C . LYS A 1 181 ? -9.656 25.516 15.148 1 97.81 181 LYS A C 1
ATOM 1385 O O . LYS A 1 181 ? -10.547 24.953 15.789 1 97.81 181 LYS A O 1
ATOM 1390 N N . LYS A 1 182 ? -8.43 25.5 15.516 1 97.75 182 LYS A N 1
ATOM 1391 C CA . LYS A 1 182 ? -7.969 24.906 16.766 1 97.75 182 LYS A CA 1
ATOM 1392 C C . LYS A 1 182 ? -7.18 25.906 17.609 1 97.75 182 LYS A C 1
ATOM 1394 O O . LYS A 1 182 ? -6.32 26.609 17.078 1 97.75 182 LYS A O 1
ATOM 1399 N N . ILE A 1 183 ? -7.516 26.016 18.828 1 97.31 183 ILE A N 1
ATOM 1400 C CA . ILE A 1 183 ? -6.777 26.859 19.766 1 97.31 183 ILE A CA 1
ATOM 1401 C C . ILE A 1 183 ? -5.938 25.984 20.703 1 97.31 183 ILE A C 1
ATOM 1403 O O . ILE A 1 183 ? -6.441 25 21.266 1 97.31 183 ILE A O 1
ATOM 1407 N N . THR A 1 184 ? -4.758 26.266 20.766 1 96.94 184 THR A N 1
ATOM 1408 C CA . THR A 1 184 ? -3.834 25.562 21.656 1 96.94 184 THR A CA 1
ATOM 1409 C C . THR A 1 184 ? -2.875 26.562 22.312 1 96.94 184 THR A C 1
ATOM 1411 O O . THR A 1 184 ? -3.143 27.766 22.359 1 96.94 184 THR A O 1
ATOM 1414 N N . VAL A 1 185 ? -1.837 25.984 22.984 1 96.81 185 VAL A N 1
ATOM 1415 C CA . VAL A 1 185 ? -0.952 26.875 23.719 1 96.81 185 VAL A CA 1
ATOM 1416 C C . VAL A 1 185 ? 0.499 26.609 23.328 1 96.81 185 VAL A C 1
ATOM 1418 O O . VAL A 1 185 ? 0.826 25.531 22.828 1 96.81 185 VAL A O 1
ATOM 1421 N N . LEU A 1 186 ? 1.274 27.609 23.438 1 97.38 186 LEU A N 1
ATOM 1422 C CA . LEU A 1 186 ? 2.725 27.516 23.297 1 97.38 186 LEU A CA 1
ATOM 1423 C C . LEU A 1 186 ? 3.42 28.531 24.219 1 97.38 186 LEU A C 1
ATOM 1425 O O . LEU A 1 186 ? 2.764 29.359 24.844 1 97.38 186 LEU A O 1
ATOM 1429 N N . ASN A 1 187 ? 4.652 28.297 24.453 1 97.31 187 ASN A N 1
ATOM 1430 C CA . ASN A 1 187 ? 5.441 29.234 25.234 1 97.31 187 ASN A CA 1
ATOM 1431 C C . ASN A 1 187 ? 6.105 30.297 24.344 1 97.31 187 ASN A C 1
ATOM 1433 O O . ASN A 1 187 ? 7.031 29.984 23.594 1 97.31 187 ASN A O 1
ATOM 1437 N N . ASN A 1 188 ? 5.648 31.469 24.453 1 96.12 188 ASN A N 1
ATOM 1438 C CA . ASN A 1 188 ? 6.129 32.594 23.672 1 96.12 188 ASN A CA 1
ATOM 1439 C C . ASN A 1 188 ? 7.023 33.5 24.5 1 96.12 188 ASN A C 1
ATOM 1441 O O . ASN A 1 188 ? 6.543 34.469 25.109 1 96.12 188 ASN A O 1
ATOM 1445 N N . LYS A 1 189 ? 8.305 33.344 24.359 1 90.88 189 LYS A N 1
ATOM 1446 C CA . LYS A 1 189 ? 9.266 34.094 25.141 1 90.88 189 LYS A CA 1
ATOM 1447 C C . LYS A 1 189 ? 9.383 35.531 24.641 1 90.88 189 LYS A C 1
ATOM 1449 O O . LYS A 1 189 ? 9.695 36.438 25.406 1 90.88 189 LYS A O 1
ATOM 1454 N N . SER A 1 190 ? 9.125 35.688 23.375 1 88.94 190 SER A N 1
ATOM 1455 C CA . SER A 1 190 ? 9.297 37 22.766 1 88.94 190 SER A CA 1
ATOM 1456 C C . SER A 1 190 ? 8.18 37.938 23.172 1 88.94 190 SER A C 1
ATOM 1458 O O . SER A 1 190 ? 8.375 39.156 23.203 1 88.94 190 SER A O 1
ATOM 1460 N N . GLY A 1 191 ? 6.992 37.406 23.344 1 90.44 191 GLY A N 1
ATOM 1461 C CA . GLY A 1 191 ? 5.836 38.219 23.656 1 90.44 191 GLY A CA 1
ATOM 1462 C C . GLY A 1 191 ? 5.227 38.906 22.453 1 90.44 191 GLY A C 1
ATOM 1463 O O . GLY A 1 191 ? 4.203 39.562 22.562 1 90.44 191 GLY A O 1
ATOM 1464 N N . ASP A 1 192 ? 5.84 38.688 21.312 1 93.75 192 ASP A N 1
ATOM 1465 C CA . ASP A 1 192 ? 5.348 39.312 20.078 1 93.75 192 ASP A CA 1
ATOM 1466 C C . ASP A 1 192 ? 4.102 38.594 19.562 1 93.75 192 ASP A C 1
ATOM 1468 O O . ASP A 1 192 ? 3.916 37.406 19.812 1 93.75 192 ASP A O 1
ATOM 1472 N N . ASN A 1 193 ? 3.344 39.406 18.906 1 96.75 193 ASN A N 1
ATOM 1473 C CA . ASN A 1 193 ? 2.217 38.844 18.188 1 96.75 193 ASN A CA 1
ATOM 1474 C C . ASN A 1 193 ? 2.607 38.406 16.781 1 96.75 193 ASN A C 1
ATOM 1476 O O . ASN A 1 193 ? 3.387 39.094 16.109 1 96.75 193 ASN A O 1
ATOM 1480 N N . PHE A 1 194 ? 2.078 37.312 16.344 1 96.5 194 PHE A N 1
ATOM 1481 C CA . PHE A 1 194 ? 2.402 36.844 15 1 96.5 194 PHE A CA 1
ATOM 1482 C C . PHE A 1 194 ? 1.141 36.438 14.258 1 96.5 194 PHE A C 1
ATOM 1484 O O . PHE A 1 194 ? 0.22 35.875 14.852 1 96.5 194 PHE A O 1
ATOM 1491 N N . ASP A 1 195 ? 1.08 36.719 12.977 1 97.12 195 ASP A N 1
ATOM 1492 C CA . ASP A 1 195 ? 0.195 36.156 11.969 1 97.12 195 ASP A CA 1
ATOM 1493 C C . ASP A 1 195 ? 0.99 35.625 10.781 1 97.12 195 ASP A C 1
ATOM 1495 O O . ASP A 1 195 ? 1.504 36.375 9.969 1 97.12 195 ASP A O 1
ATOM 1499 N N . LEU A 1 196 ? 1.101 34.344 10.711 1 96.88 196 LEU A N 1
ATOM 1500 C CA . LEU A 1 196 ? 1.895 33.781 9.617 1 96.88 196 LEU A CA 1
ATOM 1501 C C . LEU A 1 196 ? 1.225 32.562 9.023 1 96.88 196 LEU A C 1
ATOM 1503 O O . LEU A 1 196 ? 0.432 31.891 9.688 1 96.88 196 LEU A O 1
ATOM 1507 N N . ILE A 1 197 ? 1.448 32.344 7.797 1 97.88 197 ILE A N 1
ATOM 1508 C CA . ILE A 1 197 ? 0.941 31.188 7.074 1 97.88 197 ILE A CA 1
ATOM 1509 C C . ILE A 1 197 ? 2.094 30.234 6.746 1 97.88 197 ILE A C 1
ATOM 1511 O O . ILE A 1 197 ? 3.07 30.625 6.109 1 97.88 197 ILE A O 1
ATOM 1515 N N . ILE A 1 198 ? 1.964 29.031 7.25 1 97.69 198 ILE A N 1
ATOM 1516 C CA . ILE A 1 198 ? 3.006 28.031 7.051 1 97.69 198 ILE A CA 1
ATOM 1517 C C . ILE A 1 198 ? 2.5 26.938 6.109 1 97.69 198 ILE A C 1
ATOM 1519 O O . ILE A 1 198 ? 1.395 26.422 6.285 1 97.69 198 ILE A O 1
ATOM 1523 N N . PRO A 1 199 ? 3.285 26.578 5.152 1 96.38 199 PRO A N 1
ATOM 1524 C CA . PRO A 1 199 ? 2.852 25.5 4.246 1 96.38 199 PRO A CA 1
ATOM 1525 C C . PRO A 1 199 ? 2.471 24.219 4.98 1 96.38 199 PRO A C 1
ATOM 1527 O O . PRO A 1 199 ? 3.205 23.766 5.863 1 96.38 199 PRO A O 1
ATOM 1530 N N . VAL A 1 200 ? 1.36 23.625 4.547 1 96.5 200 VAL A N 1
ATOM 1531 C CA . VAL A 1 200 ? 0.84 22.438 5.242 1 96.5 200 VAL A CA 1
ATOM 1532 C C . VAL A 1 200 ? 1.815 21.281 5.09 1 96.5 200 VAL A C 1
ATOM 1534 O O . VAL A 1 200 ? 1.963 20.453 6 1 96.5 200 VAL A O 1
ATOM 1537 N N . ARG A 1 201 ? 2.484 21.25 4.02 1 93.31 201 ARG A N 1
ATOM 1538 C CA . ARG A 1 201 ? 3.475 20.203 3.791 1 93.31 201 ARG A CA 1
ATOM 1539 C C . ARG A 1 201 ? 4.531 20.188 4.891 1 93.31 201 ARG A C 1
ATOM 1541 O O . ARG A 1 201 ? 4.879 19.141 5.422 1 93.31 201 ARG A O 1
ATOM 1548 N N . ALA A 1 202 ? 5.039 21.344 5.191 1 95.94 202 ALA A N 1
ATOM 1549 C CA . ALA A 1 202 ? 6.039 21.469 6.25 1 95.94 202 ALA A CA 1
ATOM 1550 C C . ALA A 1 202 ? 5.473 21.047 7.598 1 95.94 202 ALA A C 1
ATOM 1552 O O . ALA A 1 202 ? 6.141 20.359 8.367 1 95.94 202 ALA A O 1
ATOM 1553 N N . LEU A 1 203 ? 4.309 21.422 7.785 1 97.81 203 LEU A N 1
ATOM 1554 C CA . LEU A 1 203 ? 3.668 21.141 9.07 1 97.81 203 LEU A CA 1
ATOM 1555 C C . LEU A 1 203 ? 3.395 19.656 9.227 1 97.81 203 LEU A C 1
ATOM 1557 O O . LEU A 1 203 ? 3.602 19.094 10.305 1 97.81 203 LEU A O 1
ATOM 1561 N N . ASN A 1 204 ? 2.906 19.062 8.211 1 96.69 204 ASN A N 1
ATOM 1562 C CA . ASN A 1 204 ? 2.678 17.625 8.242 1 96.69 204 ASN A CA 1
ATOM 1563 C C . ASN A 1 204 ? 3.975 16.859 8.492 1 96.69 204 ASN A C 1
ATOM 1565 O O . ASN A 1 204 ? 4 15.914 9.281 1 96.69 204 ASN A O 1
ATOM 1569 N N . GLU A 1 205 ? 5.008 17.234 7.832 1 95.94 205 GLU A N 1
ATOM 1570 C CA . GLU A 1 205 ? 6.293 16.578 8.031 1 95.94 205 GLU A CA 1
ATOM 1571 C C . GLU A 1 205 ? 6.781 16.734 9.469 1 95.94 205 GLU A C 1
ATOM 1573 O O . GLU A 1 205 ? 7.281 15.781 10.07 1 95.94 205 GLU A O 1
ATOM 1578 N N . TRP A 1 206 ? 6.672 17.875 9.945 1 97.88 206 TRP A N 1
ATOM 1579 C CA . TRP A 1 206 ? 7.141 18.109 11.312 1 97.88 206 TRP A CA 1
ATOM 1580 C C . TRP A 1 206 ? 6.324 17.312 12.312 1 97.88 206 TRP A C 1
ATOM 1582 O O . TRP A 1 206 ? 6.875 16.766 13.273 1 97.88 206 TRP A O 1
ATOM 1592 N N . ALA A 1 207 ? 5.035 17.312 12.094 1 98.12 207 ALA A N 1
ATOM 1593 C CA . ALA A 1 207 ? 4.176 16.531 12.969 1 98.12 207 ALA A CA 1
ATOM 1594 C C . ALA A 1 207 ? 4.621 15.07 13.008 1 98.12 207 ALA A C 1
ATOM 1596 O O . ALA A 1 207 ? 4.629 14.438 14.062 1 98.12 207 ALA A O 1
ATOM 1597 N N . ARG A 1 208 ? 4.961 14.539 11.922 1 96.44 208 ARG A N 1
ATOM 1598 C CA . ARG A 1 208 ? 5.445 13.164 11.844 1 96.44 208 ARG A CA 1
ATOM 1599 C C . ARG A 1 208 ? 6.738 12.992 12.633 1 96.44 208 ARG A C 1
ATOM 1601 O O . ARG A 1 208 ? 6.91 12 13.352 1 96.44 208 ARG A O 1
ATOM 1608 N N . ILE A 1 209 ? 7.605 13.914 12.508 1 96.62 209 ILE A N 1
ATOM 1609 C CA . ILE A 1 209 ? 8.93 13.859 13.109 1 96.62 209 ILE A CA 1
ATOM 1610 C C . ILE A 1 209 ? 8.805 13.906 14.633 1 96.62 209 ILE A C 1
ATOM 1612 O O . ILE A 1 209 ? 9.5 13.172 15.336 1 96.62 209 ILE A O 1
ATOM 1616 N N . VAL A 1 210 ? 7.914 14.656 15.117 1 97.44 210 VAL A N 1
ATOM 1617 C CA . VAL A 1 210 ? 7.898 14.898 16.547 1 97.44 210 VAL A CA 1
ATOM 1618 C C . VAL A 1 210 ? 6.824 14.039 17.203 1 97.44 210 VAL A C 1
ATOM 1620 O O . VAL A 1 210 ? 6.594 14.133 18.422 1 97.44 210 VAL A O 1
ATOM 1623 N N . ALA A 1 211 ? 6.16 13.219 16.422 1 95.44 211 ALA A N 1
ATOM 1624 C CA . ALA A 1 211 ? 5.027 12.438 16.906 1 95.44 211 ALA A CA 1
ATOM 1625 C C . ALA A 1 211 ? 5.41 11.625 18.141 1 95.44 211 ALA A C 1
ATOM 1627 O O . ALA A 1 211 ? 4.598 11.453 19.047 1 95.44 211 ALA A O 1
ATOM 1628 N N . ALA A 1 212 ? 6.648 11.195 18.234 1 89.38 212 ALA A N 1
ATOM 1629 C CA . ALA A 1 212 ? 7.051 10.328 19.328 1 89.38 212 ALA A CA 1
ATOM 1630 C C . ALA A 1 212 ? 7.891 11.094 20.359 1 89.38 212 ALA A C 1
ATOM 1632 O O . ALA A 1 212 ? 8.422 10.508 21.297 1 89.38 212 ALA A O 1
ATOM 1633 N N . GLU A 1 213 ? 7.98 12.359 20.109 1 91.25 213 GLU A N 1
ATOM 1634 C CA . GLU A 1 213 ? 8.805 13.164 21 1 91.25 213 GLU A CA 1
ATOM 1635 C C . GLU A 1 213 ? 8.039 13.547 22.266 1 91.25 213 GLU A C 1
ATOM 1637 O O . GLU A 1 213 ? 6.867 13.922 22.203 1 91.25 213 GLU A O 1
ATOM 1642 N N . GLU A 1 214 ? 8.664 13.445 23.406 1 91.56 214 GLU A N 1
ATOM 1643 C CA . GLU A 1 214 ? 8.062 13.828 24.688 1 91.56 214 GLU A CA 1
ATOM 1644 C C . GLU A 1 214 ? 8.422 15.266 25.047 1 91.56 214 GLU A C 1
ATOM 1646 O O . GLU A 1 214 ? 7.602 15.992 25.609 1 91.56 214 GLU A O 1
ATOM 1651 N N . ASP A 1 215 ? 9.602 15.672 24.719 1 93.94 215 ASP A N 1
ATOM 1652 C CA . ASP A 1 215 ? 10.07 17.016 25.031 1 93.94 215 ASP A CA 1
ATOM 1653 C C . ASP A 1 215 ? 9.477 18.047 24.078 1 93.94 215 ASP A C 1
ATOM 1655 O O . ASP A 1 215 ? 9.195 17.734 22.922 1 93.94 215 ASP A O 1
ATOM 1659 N N . PRO A 1 216 ? 9.305 19.266 24.562 1 97.44 216 PRO A N 1
ATOM 1660 C CA . PRO A 1 216 ? 8.891 20.328 23.656 1 97.44 216 PRO A CA 1
ATOM 1661 C C . PRO A 1 216 ? 9.938 20.641 22.594 1 97.44 216 PRO A C 1
ATOM 1663 O O . PRO A 1 216 ? 11.133 20.406 22.812 1 97.44 216 PRO A O 1
ATOM 1666 N N . PHE A 1 217 ? 9.445 21.062 21.516 1 98.12 217 PHE A N 1
ATOM 1667 C CA . PHE A 1 217 ? 10.367 21.516 20.469 1 98.12 217 PHE A CA 1
ATOM 1668 C C . PHE A 1 217 ? 10.422 23.031 20.422 1 98.12 217 PHE A C 1
ATOM 1670 O O . PHE A 1 217 ? 9.594 23.719 21.016 1 98.12 217 PHE A O 1
ATOM 1677 N N . GLU A 1 218 ? 11.391 23.531 19.734 1 97.31 218 GLU A N 1
ATOM 1678 C CA . GLU A 1 218 ? 11.578 24.969 19.562 1 97.31 218 GLU A CA 1
ATOM 1679 C C . GLU A 1 218 ? 11.078 25.438 18.203 1 97.31 218 GLU A C 1
ATOM 1681 O O . GLU A 1 218 ? 11.172 24.703 17.219 1 97.31 218 GLU A O 1
ATOM 1686 N N . MET A 1 219 ? 10.562 26.594 18.219 1 97.06 219 MET A N 1
ATOM 1687 C CA . MET A 1 219 ? 10.133 27.281 17 1 97.06 219 MET A CA 1
ATOM 1688 C C . MET A 1 219 ? 10.75 28.672 16.922 1 97.06 219 MET A C 1
ATOM 1690 O O . MET A 1 219 ? 10.695 29.438 17.891 1 97.06 219 MET A O 1
ATOM 1694 N N . GLU A 1 220 ? 11.375 28.984 15.828 1 96.31 220 GLU A N 1
ATOM 1695 C CA . GLU A 1 220 ? 11.922 30.312 15.578 1 96.31 220 GLU A CA 1
ATOM 1696 C C . GLU A 1 220 ? 11.211 30.984 14.398 1 96.31 220 GLU A C 1
ATOM 1698 O O . GLU A 1 220 ? 11.148 30.438 13.305 1 96.31 220 GLU A O 1
ATOM 1703 N N . ILE A 1 221 ? 10.68 32.125 14.664 1 96.44 221 ILE A N 1
ATOM 1704 C CA . ILE A 1 221 ? 9.922 32.844 13.648 1 96.44 221 ILE A CA 1
ATOM 1705 C C . ILE A 1 221 ? 10.727 34.062 13.172 1 96.44 221 ILE A C 1
ATOM 1707 O O . ILE A 1 221 ? 11.188 34.875 13.977 1 96.44 221 ILE A O 1
ATOM 1711 N N . SER A 1 222 ? 10.891 34.062 11.922 1 93.38 222 SER A N 1
ATOM 1712 C CA . SER A 1 222 ? 11.461 35.25 11.273 1 93.38 222 SER A CA 1
ATOM 1713 C C . SER A 1 222 ? 10.508 35.812 10.227 1 93.38 222 SER A C 1
ATOM 1715 O O . SER A 1 222 ? 9.359 35.375 10.125 1 93.38 222 SER A O 1
ATOM 1717 N N . ASP A 1 223 ? 10.992 36.812 9.484 1 90.5 223 ASP A N 1
ATOM 1718 C CA . ASP A 1 223 ? 10.117 37.469 8.531 1 90.5 223 ASP A CA 1
ATOM 1719 C C . ASP A 1 223 ? 9.711 36.531 7.395 1 90.5 223 ASP A C 1
ATOM 1721 O O . ASP A 1 223 ? 8.57 36.562 6.934 1 90.5 223 ASP A O 1
ATOM 1725 N N . ARG A 1 224 ? 10.633 35.75 7.008 1 91.94 224 ARG A N 1
ATOM 1726 C CA . ARG A 1 224 ? 10.375 35 5.781 1 91.94 224 ARG A CA 1
ATOM 1727 C C . ARG A 1 224 ? 10.281 33.5 6.066 1 91.94 224 ARG A C 1
ATOM 1729 O O . ARG A 1 224 ? 9.82 32.75 5.215 1 91.94 224 ARG A O 1
ATOM 1736 N N . GLN A 1 225 ? 10.641 33.188 7.32 1 94.12 225 GLN A N 1
ATOM 1737 C CA . GLN A 1 225 ? 10.789 31.766 7.539 1 94.12 225 GLN A CA 1
ATOM 1738 C C . GLN A 1 225 ? 10.398 31.375 8.961 1 94.12 225 GLN A C 1
ATOM 1740 O O . GLN A 1 225 ? 10.297 32.25 9.836 1 94.12 225 GLN A O 1
ATOM 1745 N N . VAL A 1 226 ? 10.141 30.094 9.07 1 96.19 226 VAL A N 1
ATOM 1746 C CA . VAL A 1 226 ? 9.953 29.469 10.383 1 96.19 226 VAL A CA 1
ATOM 1747 C C . VAL A 1 226 ? 10.875 28.25 10.516 1 96.19 226 VAL A C 1
ATOM 1749 O O . VAL A 1 226 ? 10.953 27.422 9.609 1 96.19 226 VAL A O 1
ATOM 1752 N N . LEU A 1 227 ? 11.57 28.219 11.594 1 96.5 227 LEU A N 1
ATOM 1753 C CA . LEU A 1 227 ? 12.453 27.094 11.883 1 96.5 227 LEU A CA 1
ATOM 1754 C C . LEU A 1 227 ? 11.93 26.281 13.062 1 96.5 227 LEU A C 1
ATOM 1756 O O . LEU A 1 227 ? 11.695 26.828 14.141 1 96.5 227 LEU A O 1
ATOM 1760 N N . PHE A 1 228 ? 11.695 25 12.852 1 97.19 228 PHE A N 1
ATOM 1761 C CA . PHE A 1 228 ? 11.391 24.047 13.914 1 97.19 228 PHE A CA 1
ATOM 1762 C C . PHE A 1 228 ? 12.625 23.25 14.297 1 97.19 228 PHE A C 1
ATOM 1764 O O . PHE A 1 228 ? 13.406 22.844 13.43 1 97.19 228 PHE A O 1
ATOM 1771 N N . LYS A 1 229 ? 12.742 22.984 15.617 1 96.19 229 LYS A N 1
ATOM 1772 C CA . LYS A 1 229 ? 13.984 22.359 16.047 1 96.19 229 LYS A CA 1
ATOM 1773 C C . LYS A 1 229 ? 13.727 21.359 17.188 1 96.19 229 LYS A C 1
ATOM 1775 O O . LYS A 1 229 ? 12.938 21.641 18.094 1 96.19 229 LYS A O 1
ATOM 1780 N N . THR A 1 230 ? 14.344 20.25 17.078 1 96.56 230 THR A N 1
ATOM 1781 C CA . THR A 1 230 ? 14.633 19.359 18.203 1 96.56 230 THR A CA 1
ATOM 1782 C C . THR A 1 230 ? 16.141 19.188 18.391 1 96.56 230 THR A C 1
ATOM 1784 O O . THR A 1 230 ? 16.922 19.969 17.859 1 96.56 230 THR A O 1
ATOM 1787 N N . ALA A 1 231 ? 16.547 18.266 19.25 1 94.88 231 ALA A N 1
ATOM 1788 C CA . ALA A 1 231 ? 17.969 18.094 19.547 1 94.88 231 ALA A CA 1
ATOM 1789 C C . ALA A 1 231 ? 18.734 17.703 18.297 1 94.88 231 ALA A C 1
ATOM 1791 O O . ALA A 1 231 ? 19.859 18.188 18.078 1 94.88 231 ALA A O 1
ATOM 1792 N N . ASN A 1 232 ? 18.125 16.984 17.359 1 95.44 232 ASN A N 1
ATOM 1793 C CA . ASN A 1 232 ? 18.906 16.438 16.266 1 95.44 232 ASN A CA 1
ATOM 1794 C C . ASN A 1 232 ? 18.234 16.719 14.914 1 95.44 232 ASN A C 1
ATOM 1796 O O . ASN A 1 232 ? 18.766 16.312 13.867 1 95.44 232 ASN A O 1
ATOM 1800 N N . VAL A 1 233 ? 17.094 17.375 14.898 1 97.12 233 VAL A N 1
ATOM 1801 C CA . VAL A 1 233 ? 16.391 17.625 13.641 1 97.12 233 VAL A CA 1
ATOM 1802 C C . VAL A 1 233 ? 16.031 19.109 13.531 1 97.12 233 VAL A C 1
ATOM 1804 O O . VAL A 1 233 ? 15.594 19.719 14.516 1 97.12 233 VAL A O 1
ATOM 1807 N N . ARG A 1 234 ? 16.234 19.672 12.383 1 96.38 234 ARG A N 1
ATOM 1808 C CA . ARG A 1 234 ? 15.805 21.031 12.047 1 96.38 234 ARG A CA 1
ATOM 1809 C C . ARG A 1 234 ? 14.992 21.047 10.758 1 96.38 234 ARG A C 1
ATOM 1811 O O . ARG A 1 234 ? 15.391 20.438 9.758 1 96.38 234 ARG A O 1
ATOM 1818 N N . LEU A 1 235 ? 13.859 21.656 10.812 1 96.94 235 LEU A N 1
ATOM 1819 C CA . LEU A 1 235 ? 13.023 21.844 9.633 1 96.94 235 LEU A CA 1
ATOM 1820 C C . LEU A 1 235 ? 12.773 23.328 9.367 1 96.94 235 LEU A C 1
ATOM 1822 O O . LEU A 1 235 ? 12.219 24.031 10.211 1 96.94 235 LEU A O 1
ATOM 1826 N N . LEU A 1 236 ? 13.188 23.781 8.242 1 95.88 236 LEU A N 1
ATOM 1827 C CA . LEU A 1 236 ? 12.984 25.156 7.828 1 95.88 236 LEU A CA 1
ATOM 1828 C C . LEU A 1 236 ? 11.883 25.25 6.777 1 95.88 236 LEU A C 1
ATOM 1830 O O . LEU A 1 236 ? 11.906 24.531 5.781 1 95.88 236 LEU A O 1
ATOM 1834 N N . ALA A 1 237 ? 10.938 26.062 7.039 1 95.38 237 ALA A N 1
ATOM 1835 C CA . ALA A 1 237 ? 9.844 26.297 6.102 1 95.38 237 ALA A CA 1
ATOM 1836 C C . ALA A 1 237 ? 9.766 27.766 5.688 1 95.38 237 ALA A C 1
ATOM 1838 O O . ALA A 1 237 ? 9.938 28.656 6.52 1 95.38 237 ALA A O 1
ATOM 1839 N N . GLN A 1 238 ? 9.492 27.969 4.426 1 93.12 238 GLN A N 1
ATOM 1840 C CA . GLN A 1 238 ? 9.219 29.312 3.953 1 93.12 238 GLN A CA 1
ATOM 1841 C C . GLN A 1 238 ? 7.777 29.719 4.227 1 93.12 238 GLN A C 1
ATOM 1843 O O . GLN A 1 238 ? 6.848 28.969 3.918 1 93.12 238 GLN A O 1
ATOM 1848 N N . ARG A 1 239 ? 7.637 30.844 4.797 1 95.12 239 ARG A N 1
ATOM 1849 C CA . ARG A 1 239 ? 6.285 31.328 5.035 1 95.12 239 ARG A CA 1
ATOM 1850 C C . ARG A 1 239 ? 5.57 31.625 3.721 1 95.12 239 ARG A C 1
ATOM 1852 O O . ARG A 1 239 ? 6.195 32.062 2.75 1 95.12 239 ARG A O 1
ATOM 1859 N N . ILE A 1 240 ? 4.285 31.453 3.699 1 95.88 240 ILE A N 1
ATOM 1860 C CA . ILE A 1 240 ? 3.48 31.844 2.549 1 95.88 240 ILE A CA 1
ATOM 1861 C C . ILE A 1 240 ? 3.09 33.312 2.684 1 95.88 240 ILE A C 1
ATOM 1863 O O . ILE A 1 240 ? 2.576 33.75 3.723 1 95.88 240 ILE A O 1
ATOM 1867 N N . ARG A 1 241 ? 3.334 34 1.631 1 94.88 241 ARG A N 1
ATOM 1868 C CA . ARG A 1 241 ? 2.977 35.406 1.629 1 94.88 241 ARG A CA 1
ATOM 1869 C C . ARG A 1 241 ? 1.518 35.594 1.231 1 94.88 241 ARG A C 1
ATOM 1871 O O . ARG A 1 241 ? 0.989 34.875 0.404 1 94.88 241 ARG A O 1
ATOM 1878 N N . GLY A 1 242 ? 0.894 36.656 1.847 1 94.38 242 GLY A N 1
ATOM 1879 C CA . GLY A 1 242 ? -0.487 37 1.526 1 94.38 242 GLY A CA 1
ATOM 1880 C C . GLY A 1 242 ? -1.365 37.125 2.754 1 94.38 242 GLY A C 1
ATOM 1881 O O . GLY A 1 242 ? -0.928 36.844 3.873 1 94.38 242 GLY A O 1
ATOM 1882 N N . ASP A 1 243 ? -2.531 37.562 2.486 1 94.19 243 ASP A N 1
ATOM 1883 C CA . ASP A 1 243 ? -3.498 37.75 3.561 1 94.19 243 ASP A CA 1
ATOM 1884 C C . ASP A 1 243 ? -4.438 36.562 3.684 1 94.19 243 ASP A C 1
ATOM 1886 O O . ASP A 1 243 ? -5.105 36.188 2.717 1 94.19 243 ASP A O 1
ATOM 1890 N N . PHE A 1 244 ? -4.379 36.031 4.805 1 95.81 244 PHE A N 1
ATOM 1891 C CA . PHE A 1 244 ? -5.336 34.969 5.07 1 95.81 244 PHE A CA 1
ATOM 1892 C C . PHE A 1 244 ? -6.754 35.5 5.168 1 95.81 244 PHE A C 1
ATOM 1894 O O . PHE A 1 244 ? -6.969 36.594 5.734 1 95.81 244 PHE A O 1
ATOM 1901 N N . PRO A 1 245 ? -7.754 34.844 4.648 1 93.25 245 PRO A N 1
ATOM 1902 C CA . PRO A 1 245 ? -9.125 35.344 4.703 1 93.25 245 PRO A CA 1
ATOM 1903 C C . PRO A 1 245 ? -9.609 35.562 6.133 1 93.25 245 PRO A C 1
ATOM 1905 O O . PRO A 1 245 ? -9.211 34.844 7.051 1 93.25 245 PRO A O 1
ATOM 1908 N N . PRO A 1 246 ? -10.461 36.562 6.27 1 94.25 246 PRO A N 1
ATOM 1909 C CA . PRO A 1 246 ? -11.016 36.781 7.602 1 94.25 246 PRO A CA 1
ATOM 1910 C C . PRO A 1 246 ? -11.961 35.688 8.055 1 94.25 246 PRO A C 1
ATOM 1912 O O . PRO A 1 246 ? -13.18 35.812 7.926 1 94.25 246 PRO A O 1
ATOM 1915 N N . PHE A 1 247 ? -11.5 34.75 8.695 1 94.38 247 PHE A N 1
ATOM 1916 C CA . PHE A 1 247 ? -12.219 33.531 8.984 1 94.38 247 PHE A CA 1
ATOM 1917 C C . PHE A 1 247 ? -13.258 33.75 10.078 1 94.38 247 PHE A C 1
ATOM 1919 O O . PHE A 1 247 ? -14.273 33.062 10.125 1 94.38 247 PHE A O 1
ATOM 1926 N N . ASP A 1 248 ? -13.07 34.656 10.977 1 93.69 248 ASP A N 1
ATOM 1927 C CA . ASP A 1 248 ? -13.969 34.906 12.094 1 93.69 248 ASP A CA 1
ATOM 1928 C C . ASP A 1 248 ? -15.344 35.344 11.602 1 93.69 248 ASP A C 1
ATOM 1930 O O . ASP A 1 248 ? -16.359 35.094 12.25 1 93.69 248 ASP A O 1
ATOM 1934 N N . LYS A 1 249 ? -15.375 35.938 10.492 1 93.5 249 LYS A N 1
ATOM 1935 C CA . LYS A 1 249 ? -16.609 36.5 9.945 1 93.5 249 LYS A CA 1
ATOM 1936 C C . LYS A 1 249 ? -17.531 35.406 9.422 1 93.5 249 LYS A C 1
ATOM 1938 O O . LYS A 1 249 ? -18.75 35.594 9.336 1 93.5 249 LYS A O 1
ATOM 1943 N N . VAL A 1 250 ? -17.016 34.281 9.078 1 93.69 250 VAL A N 1
ATOM 1944 C CA . VAL A 1 250 ? -17.828 33.25 8.445 1 93.69 250 VAL A CA 1
ATOM 1945 C C . VAL A 1 250 ? -18.359 32.312 9.516 1 93.69 250 VAL A C 1
ATOM 1947 O O . VAL A 1 250 ? -19.25 31.5 9.242 1 93.69 250 VAL A O 1
ATOM 1950 N N . ILE A 1 251 ? -17.844 32.344 10.695 1 95.69 251 ILE A N 1
ATOM 1951 C CA . ILE A 1 251 ? -18.297 31.484 11.781 1 95.69 251 ILE A CA 1
ATOM 1952 C C . ILE A 1 251 ? -19.547 32.062 12.43 1 95.69 251 ILE A C 1
ATOM 1954 O O . ILE A 1 251 ? -19.484 33.156 13.039 1 95.69 251 ILE A O 1
ATOM 1958 N N . PRO A 1 252 ? -20.562 31.375 12.445 1 95.38 252 PRO A N 1
ATOM 1959 C CA . PRO A 1 252 ? -21.812 31.922 12.992 1 95.38 252 PRO A CA 1
ATOM 1960 C C . PRO A 1 252 ? -21.781 32.031 14.516 1 95.38 252 PRO A C 1
ATOM 1962 O O . PRO A 1 252 ? -21.203 31.172 15.195 1 95.38 252 PRO A O 1
ATOM 1965 N N . SER A 1 253 ? -22.406 33.031 15.055 1 91.75 253 SER A N 1
ATOM 1966 C CA . SER A 1 253 ? -22.5 33.219 16.5 1 91.75 253 SER A CA 1
ATOM 1967 C C . SER A 1 253 ? -23.719 32.531 17.078 1 91.75 253 SER A C 1
ATOM 1969 O O . SER A 1 253 ? -23.766 32.25 18.281 1 91.75 253 SER A O 1
ATOM 1971 N N . GLY A 1 254 ? -24.625 32.188 16.25 1 93.88 254 GLY A N 1
ATOM 1972 C CA . GLY A 1 254 ? -25.859 31.547 16.672 1 93.88 254 GLY A CA 1
ATOM 1973 C C . GLY A 1 254 ? -26.281 30.422 15.742 1 93.88 254 GLY A C 1
ATOM 1974 O O . GLY A 1 254 ? -25.516 30 14.867 1 93.88 254 GLY A O 1
ATOM 1975 N N . TRP A 1 255 ? -27.484 29.891 16.109 1 96.75 255 TRP A N 1
ATOM 1976 C CA . TRP A 1 255 ? -27.969 28.781 15.297 1 96.75 255 TRP A CA 1
ATOM 1977 C C . TRP A 1 255 ? -29.484 28.781 15.234 1 96.75 255 TRP A C 1
ATOM 1979 O O . TRP A 1 255 ? -30.156 29.312 16.125 1 96.75 255 TRP A O 1
ATOM 1989 N N . GLN A 1 256 ? -29.953 28.281 14.188 1 98.06 256 GLN A N 1
ATOM 1990 C CA . GLN A 1 256 ? -31.391 28.031 14.039 1 98.06 256 GLN A CA 1
ATOM 1991 C C . GLN A 1 256 ? -31.734 26.609 14.461 1 98.06 256 GLN A C 1
ATOM 1993 O O . GLN A 1 256 ? -32.844 26.344 14.922 1 98.06 256 GLN A O 1
ATOM 1998 N N . THR A 1 257 ? -30.844 25.688 14.266 1 98.25 257 THR A N 1
ATOM 1999 C CA . THR A 1 257 ? -31.016 24.297 14.641 1 98.25 257 THR A CA 1
ATOM 2000 C C . THR A 1 257 ? -29.781 23.781 15.383 1 98.25 257 THR A C 1
ATOM 2002 O O . THR A 1 257 ? -28.641 24.016 14.953 1 98.25 257 THR A O 1
ATOM 2005 N N . TYR A 1 258 ? -29.984 23.172 16.516 1 97.75 258 TYR A N 1
ATOM 2006 C CA . TYR A 1 258 ? -28.938 22.562 17.328 1 97.75 258 TYR A CA 1
ATOM 2007 C C . TYR A 1 258 ? -29.141 21.047 17.422 1 97.75 258 TYR A C 1
ATOM 2009 O O . TYR A 1 258 ? -30.25 20.578 17.688 1 97.75 258 TYR A O 1
ATOM 2017 N N . VAL A 1 259 ? -28.062 20.297 17.156 1 98.12 259 VAL A N 1
ATOM 2018 C CA . VAL A 1 259 ? -28.156 18.844 17.156 1 98.12 259 VAL A CA 1
ATOM 2019 C C . VAL A 1 259 ? -26.984 18.25 17.953 1 98.12 259 VAL A C 1
ATOM 2021 O O . VAL A 1 259 ? -25.844 18.656 17.781 1 98.12 259 VAL A O 1
ATOM 2024 N N . LYS A 1 260 ? -27.266 17.359 18.875 1 97.81 260 LYS A N 1
ATOM 2025 C CA . LYS A 1 260 ? -26.281 16.531 19.547 1 97.81 260 LYS A CA 1
ATOM 2026 C C . LYS A 1 260 ? -26.375 15.078 19.094 1 97.81 260 LYS A C 1
ATOM 2028 O O . LYS A 1 260 ? -27.453 14.5 19.062 1 97.81 260 LYS A O 1
ATOM 2033 N N . LEU A 1 261 ? -25.234 14.484 18.719 1 97.25 261 LEU A N 1
ATOM 2034 C CA . LEU A 1 261 ? -25.297 13.117 18.219 1 97.25 261 LEU A CA 1
ATOM 2035 C C . LEU A 1 261 ? -24 12.375 18.484 1 97.25 261 LEU A C 1
ATOM 2037 O O . LEU A 1 261 ? -23.016 12.977 18.922 1 97.25 261 LEU A O 1
ATOM 2041 N N . GLU A 1 262 ? -24.031 11.078 18.281 1 97.06 262 GLU A N 1
ATOM 2042 C CA . GLU A 1 262 ? -22.859 10.234 18.422 1 97.06 262 GLU A CA 1
ATOM 2043 C C . GLU A 1 262 ? -21.984 10.258 17.172 1 97.06 262 GLU A C 1
ATOM 2045 O O . GLU A 1 262 ? -22.5 10.141 16.047 1 97.06 262 GLU A O 1
ATOM 2050 N N . ARG A 1 263 ? -20.688 10.383 17.328 1 96.81 263 ARG A N 1
ATOM 2051 C CA . ARG A 1 263 ? -19.734 10.547 16.234 1 96.81 263 ARG A CA 1
ATOM 2052 C C . ARG A 1 263 ? -19.625 9.273 15.406 1 96.81 263 ARG A C 1
ATOM 2054 O O . ARG A 1 263 ? -19.719 9.312 14.18 1 96.81 263 ARG A O 1
ATOM 2061 N N . LYS A 1 264 ? -19.422 8.141 16.062 1 96.94 264 LYS A N 1
ATOM 2062 C CA . LYS A 1 264 ? -19.109 6.891 15.359 1 96.94 264 LYS A CA 1
ATOM 2063 C C . LYS A 1 264 ? -20.266 6.449 14.477 1 96.94 264 LYS A C 1
ATOM 2065 O O . LYS A 1 264 ? -20.062 6.148 13.297 1 96.94 264 LYS A O 1
ATOM 2070 N N . PRO A 1 265 ? -21.531 6.453 15 1 96.69 265 PRO A N 1
ATOM 2071 C CA . PRO A 1 265 ? -22.656 6.094 14.133 1 96.69 265 PRO A CA 1
ATOM 2072 C C . PRO A 1 265 ? -22.781 7 12.906 1 96.69 265 PRO A C 1
ATOM 2074 O O . PRO A 1 265 ? -23.094 6.527 11.812 1 96.69 265 PRO A O 1
ATOM 2077 N N . LEU A 1 266 ? -22.516 8.273 13.094 1 97.5 266 LEU A N 1
ATOM 2078 C CA . LEU A 1 266 ? -22.578 9.195 11.969 1 97.5 266 LEU A CA 1
ATOM 2079 C C . LEU A 1 266 ? -21.484 8.883 10.945 1 97.5 266 LEU A C 1
ATOM 2081 O O . LEU A 1 266 ? -21.75 8.844 9.742 1 97.5 266 LEU A O 1
ATOM 2085 N N . LEU A 1 267 ? -20.312 8.703 11.422 1 97.62 267 LEU A N 1
ATOM 2086 C CA . LEU A 1 267 ? -19.203 8.383 10.547 1 97.62 267 LEU A CA 1
ATOM 2087 C C . LEU A 1 267 ? -19.484 7.109 9.75 1 97.62 267 LEU A C 1
ATOM 2089 O O . LEU A 1 267 ? -19.219 7.059 8.547 1 97.62 267 LEU A O 1
ATOM 2093 N N . GLU A 1 268 ? -19.984 6.105 10.414 1 96.38 268 GLU A N 1
ATOM 2094 C CA . GLU A 1 268 ? -20.297 4.844 9.758 1 96.38 268 GLU A CA 1
ATOM 2095 C C . GLU A 1 268 ? -21.375 5.035 8.688 1 96.38 268 GLU A C 1
ATOM 2097 O O . GLU A 1 268 ? -21.297 4.465 7.602 1 96.38 268 GLU A O 1
ATOM 2102 N N . ALA A 1 269 ? -22.375 5.77 9 1 96.31 269 ALA A N 1
ATOM 2103 C CA . ALA A 1 269 ? -23.453 6.055 8.047 1 96.31 269 ALA A CA 1
ATOM 2104 C C . ALA A 1 269 ? -22.906 6.785 6.82 1 96.31 269 ALA A C 1
ATOM 2106 O O . ALA A 1 269 ? -23.297 6.477 5.688 1 96.31 269 ALA A O 1
ATOM 2107 N N . LEU A 1 270 ? -22.047 7.719 7.078 1 96.69 270 LEU A N 1
ATOM 2108 C CA . LEU A 1 270 ? -21.453 8.469 5.977 1 96.69 270 LEU A CA 1
ATOM 2109 C C . LEU A 1 270 ? -20.594 7.555 5.113 1 96.69 270 LEU A C 1
ATOM 2111 O O . LEU A 1 270 ? -20.531 7.719 3.891 1 96.69 270 LEU A O 1
ATOM 2115 N N . ASP A 1 271 ? -19.906 6.699 5.688 1 95.38 271 ASP A N 1
ATOM 2116 C CA . ASP A 1 271 ? -19.094 5.734 4.957 1 95.38 271 ASP A CA 1
ATOM 2117 C C . ASP A 1 271 ? -19.938 4.887 4.02 1 95.38 271 ASP A C 1
ATOM 2119 O O . ASP A 1 271 ? -19.594 4.711 2.848 1 95.38 271 ASP A O 1
ATOM 2123 N N . ARG A 1 272 ? -21.047 4.371 4.508 1 94.69 272 ARG A N 1
ATOM 2124 C CA . ARG A 1 272 ? -21.969 3.611 3.67 1 94.69 272 ARG A CA 1
ATOM 2125 C C . ARG A 1 272 ? -22.547 4.488 2.566 1 94.69 272 ARG A C 1
ATOM 2127 O O . ARG A 1 272 ? -22.625 4.07 1.409 1 94.69 272 ARG A O 1
ATOM 2134 N N . ALA A 1 273 ? -22.891 5.68 2.9 1 93.44 273 ALA A N 1
ATOM 2135 C CA . ALA A 1 273 ? -23.469 6.613 1.938 1 93.44 273 ALA A CA 1
ATOM 2136 C C . ALA A 1 273 ? -22.484 6.93 0.819 1 93.44 273 ALA A C 1
ATOM 2138 O O . ALA A 1 273 ? -22.891 7.133 -0.33 1 93.44 273 ALA A O 1
ATOM 2139 N N . SER A 1 274 ? -21.281 7.008 1.16 1 91.44 274 SER A N 1
ATOM 2140 C CA . SER A 1 274 ? -20.25 7.395 0.202 1 91.44 274 SER A CA 1
ATOM 2141 C C . SER A 1 274 ? -20.172 6.406 -0.956 1 91.44 274 SER A C 1
ATOM 2143 O O . SER A 1 274 ? -19.672 6.742 -2.033 1 91.44 274 SER A O 1
ATOM 2145 N N . LEU A 1 275 ? -20.609 5.227 -0.812 1 90.06 275 LEU A N 1
ATOM 2146 C CA . LEU A 1 275 ? -20.609 4.211 -1.859 1 90.06 275 LEU A CA 1
ATOM 2147 C C . LEU A 1 275 ? -21.562 4.586 -2.986 1 90.06 275 LEU A C 1
ATOM 2149 O O . LEU A 1 275 ? -21.438 4.09 -4.105 1 90.06 275 LEU A O 1
ATOM 2153 N N . PHE A 1 276 ? -22.531 5.43 -2.709 1 87.56 276 PHE A N 1
ATOM 2154 C CA . PHE A 1 276 ? -23.609 5.742 -3.646 1 87.56 276 PHE A CA 1
ATOM 2155 C C . PHE A 1 276 ? -23.594 7.223 -4.004 1 87.56 276 PHE A C 1
ATOM 2157 O O . PHE A 1 276 ? -24.438 7.68 -4.793 1 87.56 276 PHE A O 1
ATOM 2164 N N . SER A 1 277 ? -22.75 7.91 -3.447 1 78.75 277 SER A N 1
ATOM 2165 C CA . SER A 1 277 ? -22.922 9.359 -3.424 1 78.75 277 SER A CA 1
ATOM 2166 C C . SER A 1 277 ? -22.156 10.023 -4.566 1 78.75 277 SER A C 1
ATOM 2168 O O . SER A 1 277 ? -22.234 11.242 -4.746 1 78.75 277 SER A O 1
ATOM 2170 N N . ARG A 1 278 ? -21.516 9.273 -5.426 1 79.38 278 ARG A N 1
ATOM 2171 C CA . ARG A 1 278 ? -20.625 9.891 -6.398 1 79.38 278 ARG A CA 1
ATOM 2172 C C . ARG A 1 278 ? -21.406 10.438 -7.59 1 79.38 278 ARG A C 1
ATOM 2174 O O . ARG A 1 278 ? -22.078 9.688 -8.297 1 79.38 278 ARG A O 1
ATOM 2181 N N . GLU A 1 279 ? -21.297 11.711 -7.629 1 81.5 279 GLU A N 1
ATOM 2182 C CA . GLU A 1 279 ? -21.875 12.375 -8.797 1 81.5 279 GLU A CA 1
ATOM 2183 C C . GLU A 1 279 ? -20.906 12.336 -9.984 1 81.5 279 GLU A C 1
ATOM 2185 O O . GLU A 1 279 ? -19.797 11.812 -9.867 1 81.5 279 GLU A O 1
ATOM 2190 N N . LYS A 1 280 ? -21.344 12.836 -11.086 1 72.56 280 LYS A N 1
ATOM 2191 C CA . LYS A 1 280 ? -20.578 12.789 -12.32 1 72.56 280 LYS A CA 1
ATOM 2192 C C . LYS A 1 280 ? -19.25 13.516 -12.164 1 72.56 280 LYS A C 1
ATOM 2194 O O . LYS A 1 280 ? -18.234 13.102 -12.727 1 72.56 280 LYS A O 1
ATOM 2199 N N . ASP A 1 281 ? -19.25 14.594 -11.352 1 75.75 281 ASP A N 1
ATOM 2200 C CA . ASP A 1 281 ? -18.031 15.383 -11.188 1 75.75 281 ASP A CA 1
ATOM 2201 C C . ASP A 1 281 ? -17.141 14.805 -10.086 1 75.75 281 ASP A C 1
ATOM 2203 O O . ASP A 1 281 ? -16.109 15.383 -9.75 1 75.75 281 ASP A O 1
ATOM 2207 N N . GLY A 1 282 ? -17.672 13.766 -9.453 1 82 282 GLY A N 1
ATOM 2208 C CA . GLY A 1 282 ? -16.875 13.094 -8.445 1 82 282 GLY A CA 1
ATOM 2209 C C . GLY A 1 282 ? -17.25 13.477 -7.027 1 82 282 GLY A C 1
ATOM 2210 O O . GLY A 1 282 ? -16.781 12.867 -6.066 1 82 282 GLY A O 1
ATOM 2211 N N . THR A 1 283 ? -18.172 14.461 -6.934 1 88.56 283 THR A N 1
ATOM 2212 C CA . THR A 1 283 ? -18.562 14.914 -5.605 1 88.56 283 THR A CA 1
ATOM 2213 C C . THR A 1 283 ? -19.438 13.867 -4.914 1 88.56 283 THR A C 1
ATOM 2215 O O . THR A 1 283 ? -20.344 13.297 -5.535 1 88.56 283 THR A O 1
ATOM 2218 N N . LEU A 1 284 ? -19.141 13.641 -3.656 1 91.81 284 LEU A N 1
ATOM 2219 C CA . LEU A 1 284 ? -19.953 12.734 -2.852 1 91.81 284 LEU A CA 1
ATOM 2220 C C . LEU A 1 284 ? -21.031 13.5 -2.102 1 91.81 284 LEU A C 1
ATOM 2222 O O . LEU A 1 284 ? -20.766 14.078 -1.045 1 91.81 284 LEU A O 1
ATOM 2226 N N . VAL A 1 285 ? -22.281 13.438 -2.57 1 94.69 285 VAL A N 1
ATOM 2227 C CA . VAL A 1 285 ? -23.359 14.25 -2.025 1 94.69 285 VAL A CA 1
ATOM 2228 C C . VAL A 1 285 ? -24.203 13.406 -1.062 1 94.69 285 VAL A C 1
ATOM 2230 O O . VAL A 1 285 ? -24.609 12.297 -1.396 1 94.69 285 VAL A O 1
ATOM 2233 N N . VAL A 1 286 ? -24.469 13.953 0.061 1 96.25 286 VAL A N 1
ATOM 2234 C CA . VAL A 1 286 ? -25.375 13.344 1.031 1 96.25 286 VAL A CA 1
ATOM 2235 C C . VAL A 1 286 ? -26.375 14.391 1.535 1 96.25 286 VAL A C 1
ATOM 2237 O O . VAL A 1 286 ? -26.016 15.555 1.72 1 96.25 286 VAL A O 1
ATOM 2240 N N . THR A 1 287 ? -27.578 13.961 1.772 1 96.69 287 THR A N 1
ATOM 2241 C CA . THR A 1 287 ? -28.609 14.859 2.27 1 96.69 287 THR A CA 1
ATOM 2242 C C . THR A 1 287 ? -29 14.5 3.701 1 96.69 287 THR A C 1
ATOM 2244 O O . THR A 1 287 ? -29.141 13.32 4.031 1 96.69 287 THR A O 1
ATOM 2247 N N . PHE A 1 288 ? -29.156 15.57 4.488 1 97.62 288 PHE A N 1
ATOM 2248 C CA . PHE A 1 288 ? -29.625 15.461 5.863 1 97.62 288 PHE A CA 1
ATOM 2249 C C . PHE A 1 288 ? -31.016 16.062 6.016 1 97.62 288 PHE A C 1
ATOM 2251 O O . PHE A 1 288 ? -31.266 17.172 5.543 1 97.62 288 PHE A O 1
ATOM 2258 N N . HIS A 1 289 ? -31.844 15.305 6.582 1 98.19 289 HIS A N 1
ATOM 2259 C CA . HIS A 1 289 ? -33.094 15.812 7.094 1 98.19 289 HIS A CA 1
ATOM 2260 C C . HIS A 1 289 ? -33.219 15.617 8.602 1 98.19 289 HIS A C 1
ATOM 2262 O O . HIS A 1 289 ? -33.219 14.484 9.086 1 98.19 289 HIS A O 1
ATOM 2268 N N . ILE A 1 290 ? -33.312 16.719 9.336 1 98.31 290 ILE A N 1
ATOM 2269 C CA . ILE A 1 290 ? -33.312 16.656 10.797 1 98.31 290 ILE A CA 1
ATOM 2270 C C . ILE A 1 290 ? -34.656 17.172 11.328 1 98.31 290 ILE A C 1
ATOM 2272 O O . ILE A 1 290 ? -34.969 18.359 11.156 1 98.31 290 ILE A O 1
ATOM 2276 N N . GLU A 1 291 ? -35.344 16.25 11.977 1 98 291 GLU A N 1
ATOM 2277 C CA . GLU A 1 291 ? -36.625 16.578 12.539 1 98 291 GLU A CA 1
ATOM 2278 C C . GLU A 1 291 ? -37 15.617 13.672 1 98 291 GLU A C 1
ATOM 2280 O O . GLU A 1 291 ? -36.781 14.414 13.562 1 98 291 GLU A O 1
ATOM 2285 N N . ASN A 1 292 ? -37.594 16.156 14.719 1 97.44 292 ASN A N 1
ATOM 2286 C CA . ASN A 1 292 ? -38.125 15.344 15.805 1 97.44 292 ASN A CA 1
ATOM 2287 C C . ASN A 1 292 ? -37.062 14.398 16.375 1 97.44 292 ASN A C 1
ATOM 2289 O O . ASN A 1 292 ? -37.344 13.203 16.531 1 97.44 292 ASN A O 1
ATOM 2293 N N . ASN A 1 293 ? -35.906 14.922 16.562 1 98.19 293 ASN A N 1
ATOM 2294 C CA . ASN A 1 293 ? -34.781 14.203 17.203 1 98.19 293 ASN A CA 1
ATOM 2295 C C . ASN A 1 293 ? -34.312 13.023 16.359 1 98.19 293 ASN A C 1
ATOM 2297 O O . ASN A 1 293 ? -33.938 11.992 16.891 1 98.19 293 ASN A O 1
ATOM 2301 N N . LEU A 1 294 ? -34.5 13.227 15.062 1 97.94 294 LEU A N 1
ATOM 2302 C CA . LEU A 1 294 ? -34.062 12.203 14.125 1 97.94 294 LEU A CA 1
ATOM 2303 C C . LEU A 1 294 ? -33.281 12.828 12.969 1 97.94 294 LEU A C 1
ATOM 2305 O O . LEU A 1 294 ? -33.688 13.836 12.406 1 97.94 294 LEU A O 1
ATOM 2309 N N . LEU A 1 295 ? -32.156 12.289 12.719 1 98.19 295 LEU A N 1
ATOM 2310 C CA . LEU A 1 295 ? -31.391 12.641 11.531 1 98.19 295 LEU A CA 1
ATOM 2311 C C . LEU A 1 295 ? -31.547 11.586 10.438 1 98.19 295 LEU A C 1
ATOM 2313 O O . LEU A 1 295 ? -31.109 10.445 10.602 1 98.19 295 LEU A O 1
ATOM 2317 N N . HIS A 1 296 ? -32.188 11.984 9.422 1 97.75 296 HIS A N 1
ATOM 2318 C CA . HIS A 1 296 ? -32.312 11.141 8.242 1 97.75 296 HIS A CA 1
ATOM 2319 C C . HIS A 1 296 ? -31.219 11.422 7.234 1 97.75 296 HIS A C 1
ATOM 2321 O O . HIS A 1 296 ? -31.047 12.562 6.797 1 97.75 296 HIS A O 1
ATOM 2327 N N . ILE A 1 297 ? -30.438 10.43 6.898 1 97.19 297 ILE A N 1
ATOM 2328 C CA . ILE A 1 297 ? -29.344 10.523 5.949 1 97.19 297 ILE A CA 1
ATOM 2329 C C . ILE A 1 297 ? -29.688 9.758 4.676 1 97.19 297 ILE A C 1
ATOM 2331 O O . ILE A 1 297 ? -30.016 8.57 4.73 1 97.19 297 ILE A O 1
ATOM 2335 N N . ALA A 1 298 ? -29.562 10.453 3.566 1 95.56 298 ALA A N 1
ATOM 2336 C CA . ALA A 1 298 ? -29.969 9.797 2.326 1 95.56 298 ALA A CA 1
ATOM 2337 C C . ALA A 1 298 ? -29.047 10.188 1.174 1 95.56 298 ALA A C 1
ATOM 2339 O O . ALA A 1 298 ? -28.516 11.305 1.143 1 95.56 298 ALA A O 1
ATOM 2340 N N . THR A 1 299 ? -28.797 9.289 0.309 1 94.81 299 THR A N 1
ATOM 2341 C CA . THR A 1 299 ? -28.156 9.5 -0.979 1 94.81 299 THR A CA 1
ATOM 2342 C C . THR A 1 299 ? -28.562 8.43 -1.979 1 94.81 299 THR A C 1
ATOM 2344 O O . THR A 1 299 ? -29.031 7.359 -1.591 1 94.81 299 THR A O 1
ATOM 2347 N N . ALA A 1 300 ? -28.469 8.781 -3.27 1 91.75 300 ALA A N 1
ATOM 2348 C CA . ALA A 1 300 ? -28.859 7.844 -4.316 1 91.75 300 ALA A CA 1
ATOM 2349 C C . ALA A 1 300 ? -27.969 7.992 -5.547 1 91.75 300 ALA A C 1
ATOM 2351 O O . ALA A 1 300 ? -27.438 9.078 -5.812 1 91.75 300 ALA A O 1
ATOM 2352 N N . SER A 1 301 ? -27.781 6.898 -6.207 1 89.44 301 SER A N 1
ATOM 2353 C CA . SER A 1 301 ? -27.094 6.84 -7.492 1 89.44 301 SER A CA 1
ATOM 2354 C C . SER A 1 301 ? -27.75 5.828 -8.43 1 89.44 301 SER A C 1
ATOM 2356 O O . SER A 1 301 ? -28.812 5.297 -8.125 1 89.44 301 SER A O 1
ATOM 2358 N N . GLU A 1 302 ? -27.141 5.648 -9.57 1 85.38 302 GLU A N 1
ATOM 2359 C CA . GLU A 1 302 ? -27.641 4.668 -10.531 1 85.38 302 GLU A CA 1
ATOM 2360 C C . GLU A 1 302 ? -27.469 3.246 -10 1 85.38 302 GLU A C 1
ATOM 2362 O O . GLU A 1 302 ? -28.188 2.332 -10.422 1 85.38 302 GLU A O 1
ATOM 2367 N N . PHE A 1 303 ? -26.719 3.135 -8.961 1 86.69 303 PHE A N 1
ATOM 2368 C CA . PHE A 1 303 ? -26.391 1.803 -8.469 1 86.69 303 PHE A CA 1
ATOM 2369 C C . PHE A 1 303 ? -27.25 1.444 -7.266 1 86.69 303 PHE A C 1
ATOM 2371 O O . PHE A 1 303 ? -27.359 0.273 -6.895 1 86.69 303 PHE A O 1
ATOM 2378 N N . GLY A 1 304 ? -27.75 2.529 -6.609 1 91.75 304 GLY A N 1
ATOM 2379 C CA . GLY A 1 304 ? -28.516 2.26 -5.402 1 91.75 304 GLY A CA 1
ATOM 2380 C C . GLY A 1 304 ? -28.75 3.494 -4.551 1 91.75 304 GLY A C 1
ATOM 2381 O O . GLY A 1 304 ? -28.609 4.621 -5.035 1 91.75 304 GLY A O 1
ATOM 2382 N N . LYS A 1 305 ? -29.25 3.186 -3.391 1 93.81 305 LYS A N 1
ATOM 2383 C CA . LYS A 1 305 ? -29.516 4.277 -2.455 1 93.81 305 LYS A CA 1
ATOM 2384 C C . LYS A 1 305 ? -29.391 3.803 -1.01 1 93.81 305 LYS A C 1
ATOM 2386 O O . LYS A 1 305 ? -29.453 2.604 -0.737 1 93.81 305 LYS A O 1
ATOM 2391 N N . VAL A 1 306 ? -29.156 4.73 -0.166 1 93.94 306 VAL A N 1
ATOM 2392 C CA . VAL A 1 306 ? -29.172 4.477 1.271 1 93.94 306 VAL A CA 1
ATOM 2393 C C . VAL A 1 306 ? -30.125 5.441 1.965 1 93.94 306 VAL A C 1
ATOM 2395 O O . VAL A 1 306 ? -30.219 6.605 1.579 1 93.94 306 VAL A O 1
ATOM 2398 N N . ASP A 1 307 ? -30.781 4.926 2.875 1 93.12 307 ASP A N 1
ATOM 2399 C CA . ASP A 1 307 ? -31.703 5.652 3.746 1 93.12 307 ASP A CA 1
ATOM 2400 C C . ASP A 1 307 ? -31.547 5.219 5.199 1 93.12 307 ASP A C 1
ATOM 2402 O O . ASP A 1 307 ? -31.938 4.113 5.574 1 93.12 307 ASP A O 1
ATOM 2406 N N . GLU A 1 308 ? -30.984 6.121 5.957 1 95.69 308 GLU A N 1
ATOM 2407 C CA . GLU A 1 308 ? -30.688 5.738 7.336 1 95.69 308 GLU A CA 1
ATOM 2408 C C . GLU A 1 308 ? -31.172 6.805 8.32 1 95.69 308 GLU A C 1
ATOM 2410 O O . GLU A 1 308 ? -31.188 7.996 7.992 1 95.69 308 GLU A O 1
ATOM 2415 N N . ASN A 1 309 ? -31.531 6.332 9.43 1 96.75 309 ASN A N 1
ATOM 2416 C CA . ASN A 1 309 ? -31.938 7.203 10.523 1 96.75 309 ASN A CA 1
ATOM 2417 C C . ASN A 1 309 ? -31.031 7.039 11.742 1 96.75 309 ASN A C 1
ATOM 2419 O O . ASN A 1 309 ? -30.703 5.914 12.125 1 96.75 309 ASN A O 1
ATOM 2423 N N . LEU A 1 310 ? -30.672 8.125 12.258 1 97.06 310 LEU A N 1
ATOM 2424 C CA . LEU A 1 310 ? -29.906 8.156 13.5 1 97.06 310 LEU A CA 1
ATOM 2425 C C . LEU A 1 310 ? -30.641 8.977 14.562 1 97.06 310 LEU A C 1
ATOM 2427 O O . LEU A 1 310 ? -31.062 10.102 14.305 1 97.06 310 LEU A O 1
ATOM 2431 N N . PRO A 1 311 ? -30.734 8.414 15.734 1 97.5 311 PRO A N 1
ATOM 2432 C CA . PRO A 1 311 ? -31.281 9.227 16.812 1 97.5 311 PRO A CA 1
ATOM 2433 C C . PRO A 1 311 ? -30.359 10.359 17.234 1 97.5 311 PRO A C 1
ATOM 2435 O O . PRO A 1 311 ? -29.141 10.156 17.375 1 97.5 311 PRO A O 1
ATOM 2438 N N . VAL A 1 312 ? -30.984 11.531 17.438 1 98.12 312 VAL A N 1
ATOM 2439 C CA . VAL A 1 312 ? -30.219 12.695 17.859 1 98.12 312 VAL A CA 1
ATOM 2440 C C . VAL A 1 312 ? -31.047 13.516 18.859 1 98.12 312 VAL A C 1
ATOM 2442 O O . VAL A 1 312 ? -32.219 13.266 19.047 1 98.12 312 VAL A O 1
ATOM 2445 N N . TYR A 1 313 ? -30.328 14.375 19.578 1 98.31 313 TYR A N 1
ATOM 2446 C CA . TYR A 1 313 ? -31.016 15.453 20.297 1 98.31 313 TYR A CA 1
ATOM 2447 C C . TYR A 1 313 ? -31.078 16.719 19.453 1 98.31 313 TYR A C 1
ATOM 2449 O O . TYR A 1 313 ? -30.078 17.156 18.906 1 98.31 313 TYR A O 1
ATOM 2457 N N . GLN A 1 314 ? -32.281 17.25 19.344 1 98.44 314 GLN A N 1
ATOM 2458 C CA . GLN A 1 314 ? -32.469 18.406 18.469 1 98.44 314 GLN A CA 1
ATOM 2459 C C . GLN A 1 314 ? -33.156 19.547 19.203 1 98.44 314 GLN A C 1
ATOM 2461 O O . GLN A 1 314 ? -34.094 19.328 19.969 1 98.44 314 GLN A O 1
ATOM 2466 N N . GLU A 1 315 ? -32.656 20.656 19.078 1 98.31 315 GLU A N 1
ATOM 2467 C CA . GLU A 1 315 ? -33.312 21.906 19.438 1 98.31 315 GLU A CA 1
ATOM 2468 C C . GLU A 1 315 ? -33.438 22.844 18.219 1 98.31 315 GLU A C 1
ATOM 2470 O O . GLU A 1 315 ? -32.5 22.938 17.406 1 98.31 315 GLU A O 1
ATOM 2475 N N . GLY A 1 316 ? -34.594 23.5 18.094 1 97.75 316 GLY A N 1
ATOM 2476 C CA . GLY A 1 316 ? -34.781 24.469 17.016 1 97.75 316 GLY A CA 1
ATOM 2477 C C . GLY A 1 316 ? -35.531 23.906 15.836 1 97.75 316 GLY A C 1
ATOM 2478 O O . GLY A 1 316 ? -36.375 23.016 16 1 97.75 316 GLY A O 1
ATOM 2479 N N . GLU A 1 317 ? -35.25 24.391 14.625 1 97.62 317 GLU A N 1
ATOM 2480 C CA . GLU A 1 317 ? -36.094 24.141 13.445 1 97.62 317 GLU A CA 1
ATOM 2481 C C . GLU A 1 317 ? -35.625 22.875 12.711 1 97.62 317 GLU A C 1
ATOM 2483 O O . GLU A 1 317 ? -34.5 22.406 12.914 1 97.62 317 GLU A O 1
ATOM 2488 N N . THR A 1 318 ? -36.531 22.438 11.93 1 97.75 318 THR A N 1
ATOM 2489 C CA . THR A 1 318 ? -36.188 21.406 10.961 1 97.75 318 THR A CA 1
ATOM 2490 C C . THR A 1 318 ? -35.25 21.938 9.906 1 97.75 318 THR A C 1
ATOM 2492 O O . THR A 1 318 ? -35.344 23.109 9.492 1 97.75 318 THR A O 1
ATOM 2495 N N . VAL A 1 319 ? -34.375 21.062 9.508 1 97.19 319 VAL A N 1
ATOM 2496 C CA . VAL A 1 319 ? -33.438 21.531 8.484 1 97.19 319 VAL A CA 1
ATOM 2497 C C . VAL A 1 319 ? -33.25 20.438 7.434 1 97.19 319 VAL A C 1
ATOM 2499 O O . VAL A 1 319 ? -33.156 19.25 7.773 1 97.19 319 VAL A O 1
ATOM 2502 N N . ASP A 1 320 ? -33.281 20.828 6.18 1 97.44 320 ASP A N 1
ATOM 2503 C CA . ASP A 1 320 ? -32.844 20.047 5.016 1 97.44 320 ASP A CA 1
ATOM 2504 C C . ASP A 1 320 ? -31.578 20.609 4.398 1 97.44 320 ASP A C 1
ATOM 2506 O O . ASP A 1 320 ? -31.562 21.75 3.943 1 97.44 320 ASP A O 1
ATOM 2510 N N . ILE A 1 321 ? -30.594 19.781 4.359 1 97.38 321 ILE A N 1
ATOM 2511 C CA . ILE A 1 321 ? -29.297 20.328 3.939 1 97.38 321 ILE A CA 1
ATOM 2512 C C . ILE A 1 321 ? -28.469 19.25 3.273 1 97.38 321 ILE A C 1
ATOM 2514 O O . ILE A 1 321 ? -28.531 18.078 3.666 1 97.38 321 ILE A O 1
ATOM 2518 N N . SER A 1 322 ? -27.672 19.594 2.273 1 96.81 322 SER A N 1
ATOM 2519 C CA . SER A 1 322 ? -26.812 18.656 1.569 1 96.81 322 SER A CA 1
ATOM 2520 C C . SER A 1 322 ? -25.344 19.047 1.72 1 96.81 322 SER A C 1
ATOM 2522 O O . SER A 1 322 ? -25 20.234 1.686 1 96.81 322 SER A O 1
ATOM 2524 N N . PHE A 1 323 ? -24.5 18 1.817 1 95.88 323 PHE A N 1
ATOM 2525 C CA . PHE A 1 323 ? -23.078 18.219 2.004 1 95.88 323 PHE A CA 1
ATOM 2526 C C . PHE A 1 323 ? -22.266 17.297 1.097 1 95.88 323 PHE A C 1
ATOM 2528 O O . PHE A 1 323 ? -22.797 16.344 0.52 1 95.88 323 PHE A O 1
ATOM 2535 N N . ASN A 1 324 ? -20.984 17.719 0.951 1 94.75 324 ASN A N 1
ATOM 2536 C CA . ASN A 1 324 ? -19.969 16.766 0.52 1 94.75 324 ASN A CA 1
ATOM 2537 C C . ASN A 1 324 ? -19.609 15.781 1.631 1 94.75 324 ASN A C 1
ATOM 2539 O O . ASN A 1 324 ? -18.953 16.156 2.611 1 94.75 324 ASN A O 1
ATOM 2543 N N . ALA A 1 325 ? -19.922 14.578 1.459 1 94.88 325 ALA A N 1
ATOM 2544 C CA . ALA A 1 325 ? -19.766 13.562 2.496 1 94.88 325 ALA A CA 1
ATOM 2545 C C . ALA A 1 325 ? -18.297 13.383 2.877 1 94.88 325 ALA A C 1
ATOM 2547 O O . ALA A 1 325 ? -17.969 13.117 4.035 1 94.88 325 ALA A O 1
ATOM 2548 N N . ARG A 1 326 ? -17.422 13.516 1.941 1 95.25 326 ARG A N 1
ATOM 2549 C CA . ARG A 1 326 ? -16 13.375 2.207 1 95.25 326 ARG A CA 1
ATOM 2550 C C . ARG A 1 326 ? -15.516 14.43 3.195 1 95.25 326 ARG A C 1
ATOM 2552 O O . ARG A 1 326 ? -14.773 14.125 4.129 1 95.25 326 ARG A O 1
ATOM 2559 N N . TYR A 1 327 ? -15.969 15.633 2.996 1 96.5 327 TYR A N 1
ATOM 2560 C CA . TYR A 1 327 ? -15.547 16.734 3.857 1 96.5 327 TYR A CA 1
ATOM 2561 C C . TYR A 1 327 ? -16 16.516 5.293 1 96.5 327 TYR A C 1
ATOM 2563 O O . TYR A 1 327 ? -15.258 16.766 6.238 1 96.5 327 TYR A O 1
ATOM 2571 N N . LEU A 1 328 ? -17.141 16.047 5.406 1 97 328 LEU A N 1
ATOM 2572 C CA . LEU A 1 328 ? -17.672 15.805 6.746 1 97 328 LEU A CA 1
ATOM 2573 C C . LEU A 1 328 ? -16.969 14.625 7.402 1 97 328 LEU A C 1
ATOM 2575 O O . LEU A 1 328 ? -16.609 14.688 8.578 1 97 328 LEU A O 1
ATOM 2579 N N . SER A 1 329 ? -16.766 13.617 6.676 1 97.44 329 SER A N 1
ATOM 2580 C CA . SER A 1 329 ? -16.094 12.422 7.195 1 97.44 329 SER A CA 1
ATOM 2581 C C . SER A 1 329 ? -14.688 12.734 7.68 1 97.44 329 SER A C 1
ATOM 2583 O O . SER A 1 329 ? -14.266 12.258 8.734 1 97.44 329 SER A O 1
ATOM 2585 N N . GLU A 1 330 ? -13.992 13.461 6.934 1 97 330 GLU A N 1
ATOM 2586 C CA . GLU A 1 330 ? -12.633 13.836 7.312 1 97 330 GLU A CA 1
ATOM 2587 C C . GLU A 1 330 ? -12.617 14.562 8.656 1 97 330 GLU A C 1
ATOM 2589 O O . GLU A 1 330 ? -11.742 14.312 9.492 1 97 330 GLU A O 1
ATOM 2594 N N . ALA A 1 331 ? -13.547 15.43 8.844 1 96.75 331 ALA A N 1
ATOM 2595 C CA . ALA A 1 331 ? -13.648 16.156 10.102 1 96.75 331 ALA A CA 1
ATOM 2596 C C . ALA A 1 331 ? -13.953 15.219 11.266 1 96.75 331 ALA A C 1
ATOM 2598 O O . ALA A 1 331 ? -13.359 15.336 12.336 1 96.75 331 ALA A O 1
ATOM 2599 N N . LEU A 1 332 ? -14.828 14.32 11.023 1 97.19 332 LEU A N 1
ATOM 2600 C CA . LEU A 1 332 ? -15.219 13.383 12.07 1 97.19 332 LEU A CA 1
ATOM 2601 C C . LEU A 1 332 ? -14.047 12.477 12.445 1 97.19 332 LEU A C 1
ATOM 2603 O O . LEU A 1 332 ? -13.883 12.133 13.617 1 97.19 332 LEU A O 1
ATOM 2607 N N . LYS A 1 333 ? -13.32 12.094 11.477 1 96.94 333 LYS A N 1
ATOM 2608 C CA . LYS A 1 333 ? -12.172 11.234 11.727 1 96.94 333 LYS A CA 1
ATOM 2609 C C . LYS A 1 333 ? -11.109 11.961 12.547 1 96.94 333 LYS A C 1
ATOM 2611 O O . LYS A 1 333 ? -10.359 11.336 13.297 1 96.94 333 LYS A O 1
ATOM 2616 N N . ALA A 1 334 ? -11.062 13.242 12.398 1 95.31 334 ALA A N 1
ATOM 2617 C CA . ALA A 1 334 ? -10.062 14.055 13.094 1 95.31 334 ALA A CA 1
ATOM 2618 C C . ALA A 1 334 ? -10.453 14.281 14.547 1 95.31 334 ALA A C 1
ATOM 2620 O O . ALA A 1 334 ? -9.641 14.758 15.352 1 95.31 334 ALA A O 1
ATOM 2621 N N . MET A 1 335 ? -11.641 13.922 14.906 1 94.06 335 MET A N 1
ATOM 2622 C CA . MET A 1 335 ? -12.125 14.125 16.266 1 94.06 335 MET A CA 1
ATOM 2623 C C . MET A 1 335 ? -12.125 12.812 17.047 1 94.06 335 MET A C 1
ATOM 2625 O O . MET A 1 335 ? -12.289 11.734 16.453 1 94.06 335 MET A O 1
ATOM 2629 N N . GLU A 1 336 ? -11.977 12.898 18.312 1 90.62 336 GLU A N 1
ATOM 2630 C CA . GLU A 1 336 ? -11.922 11.688 19.125 1 90.62 336 GLU A CA 1
ATOM 2631 C C . GLU A 1 336 ? -13.125 11.586 20.062 1 90.62 336 GLU A C 1
ATOM 2633 O O . GLU A 1 336 ? -13.438 10.508 20.562 1 90.62 336 GLU A O 1
ATOM 2638 N N . ASP A 1 337 ? -13.812 12.633 20.219 1 92.44 337 ASP A N 1
ATOM 2639 C CA . ASP A 1 337 ? -14.945 12.664 21.141 1 92.44 337 ASP A CA 1
ATOM 2640 C C . ASP A 1 337 ? -16.062 11.727 20.672 1 92.44 337 ASP A C 1
ATOM 2642 O O . ASP A 1 337 ? -16.297 11.602 19.469 1 92.44 337 ASP A O 1
ATOM 2646 N N . SER A 1 338 ? -16.75 11.211 21.594 1 94.88 338 SER A N 1
ATOM 2647 C CA . SER A 1 338 ? -17.844 10.289 21.281 1 94.88 338 SER A CA 1
ATOM 2648 C C . SER A 1 338 ? -19.094 11.047 20.844 1 94.88 338 SER A C 1
ATOM 2650 O O . SER A 1 338 ? -19.875 10.539 20.047 1 94.88 338 SER A O 1
ATOM 2652 N N . HIS A 1 339 ? -19.25 12.258 21.406 1 95.69 339 HIS A N 1
ATOM 2653 C CA . HIS A 1 339 ? -20.406 13.07 21.062 1 95.69 339 HIS A CA 1
ATOM 2654 C C . HIS A 1 339 ? -19.984 14.398 20.438 1 95.69 339 HIS A C 1
ATOM 2656 O O . HIS A 1 339 ? -18.938 14.953 20.797 1 95.69 339 HIS A O 1
ATOM 2662 N N . LEU A 1 340 ? -20.859 14.852 19.562 1 96.44 340 LEU A N 1
ATOM 2663 C CA . LEU A 1 340 ? -20.594 16.094 18.859 1 96.44 340 LEU A CA 1
ATOM 2664 C C . LEU A 1 340 ? -21.812 17.016 18.906 1 96.44 340 LEU A C 1
ATOM 2666 O O . LEU A 1 340 ? -22.953 16.531 19 1 96.44 340 LEU A O 1
ATOM 2670 N N . ASP A 1 341 ? -21.547 18.281 18.797 1 96.62 341 ASP A N 1
ATOM 2671 C CA . ASP A 1 341 ? -22.562 19.312 18.578 1 96.62 341 ASP A CA 1
ATOM 2672 C C . ASP A 1 341 ? -22.516 19.844 17.156 1 96.62 341 ASP A C 1
ATOM 2674 O O . ASP A 1 341 ? -21.453 20.297 16.688 1 96.62 341 ASP A O 1
ATOM 2678 N N . LEU A 1 342 ? -23.641 19.766 16.5 1 97.56 342 LEU A N 1
ATOM 2679 C CA . LEU A 1 342 ? -23.797 20.375 15.18 1 97.56 342 LEU A CA 1
ATOM 2680 C C . LEU A 1 342 ? -24.797 21.516 15.234 1 97.56 342 LEU A C 1
ATOM 2682 O O . LEU A 1 342 ? -25.859 21.391 15.852 1 97.56 342 LEU A O 1
ATOM 2686 N N . THR A 1 343 ? -24.422 22.641 14.633 1 97.56 343 THR A N 1
ATOM 2687 C CA . THR A 1 343 ? -25.344 23.766 14.531 1 97.56 343 THR A CA 1
ATOM 2688 C C . THR A 1 343 ? -25.562 24.156 13.07 1 97.56 343 THR A C 1
ATOM 2690 O O . THR A 1 343 ? -24.641 24.062 12.258 1 97.56 343 THR A O 1
ATOM 2693 N N . PHE A 1 344 ? -26.797 24.531 12.82 1 97.94 344 PHE A N 1
ATOM 2694 C CA . PHE A 1 344 ? -27.203 24.875 11.461 1 97.94 344 PHE A CA 1
ATOM 2695 C C . PHE A 1 344 ? -27.906 26.219 11.445 1 97.94 344 PHE A C 1
ATOM 2697 O O . PHE A 1 344 ? -28.594 26.578 12.398 1 97.94 344 PHE A O 1
ATOM 2704 N N . ASN A 1 345 ? -27.703 26.891 10.375 1 95.56 345 ASN A N 1
ATOM 2705 C CA . ASN A 1 345 ? -28.422 28.125 10.109 1 95.56 345 ASN A CA 1
ATOM 2706 C C . ASN A 1 345 ? -29.141 28.078 8.758 1 95.56 345 ASN A C 1
ATOM 2708 O O . 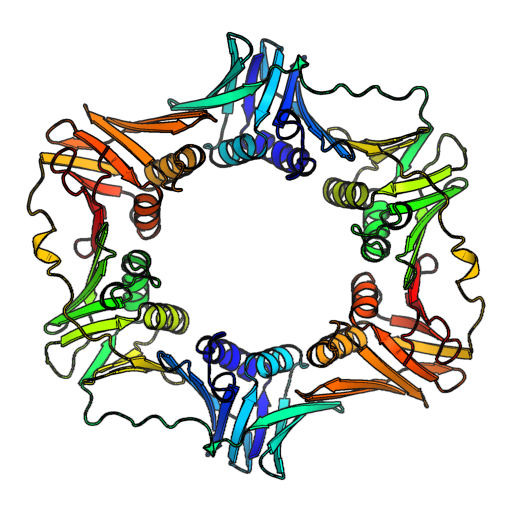ASN A 1 345 ? -28.859 28.891 7.879 1 95.56 345 ASN A O 1
ATOM 2712 N N . GLY A 1 346 ? -30.062 27.203 8.648 1 94.25 346 GLY A N 1
ATOM 2713 C CA . GLY A 1 346 ? -30.828 27.016 7.434 1 94.25 346 GLY A CA 1
ATOM 2714 C C . GLY A 1 346 ? -30.188 26.047 6.465 1 94.25 346 GLY A C 1
ATOM 2715 O O . GLY A 1 346 ? -29.141 25.469 6.766 1 94.25 346 GLY A O 1
ATOM 2716 N N . SER A 1 347 ? -30.828 25.938 5.312 1 95 347 SER A N 1
ATOM 2717 C CA . SER A 1 347 ? -30.422 24.938 4.328 1 95 347 SER A CA 1
ATOM 2718 C C . SER A 1 347 ? -29.219 25.422 3.529 1 95 347 SER A C 1
ATOM 2720 O O . SER A 1 347 ? -28.531 24.609 2.887 1 95 347 SER A O 1
ATOM 2722 N N . MET A 1 348 ? -28.922 26.672 3.617 1 95 348 MET A N 1
ATOM 2723 C CA . MET A 1 348 ? -27.844 27.219 2.799 1 95 348 MET A CA 1
ATOM 2724 C C . MET A 1 348 ? -26.75 27.844 3.674 1 95 348 MET A C 1
ATOM 2726 O O . MET A 1 348 ? -25.75 28.344 3.164 1 95 348 MET A O 1
ATOM 2730 N N . GLY A 1 349 ? -26.953 27.828 4.934 1 95.38 349 GLY A N 1
ATOM 2731 C CA . GLY A 1 349 ? -25.969 28.359 5.859 1 95.38 349 GLY A CA 1
ATOM 2732 C C . GLY A 1 349 ? -24.922 27.359 6.27 1 95.38 349 GLY A C 1
ATOM 2733 O O . GLY A 1 349 ? -25.078 26.156 6.031 1 95.38 349 GLY A O 1
ATOM 2734 N N . PRO A 1 350 ? -23.922 27.828 6.883 1 96.38 350 PRO A N 1
ATOM 2735 C CA . PRO A 1 350 ? -22.844 26.938 7.309 1 96.38 350 PRO A CA 1
ATOM 2736 C C . PRO A 1 350 ? -23.266 26 8.438 1 96.38 350 PRO A C 1
ATOM 2738 O O . PRO A 1 350 ? -24.125 26.359 9.25 1 96.38 350 PRO A O 1
ATOM 2741 N N . CYS A 1 351 ? -22.734 24.859 8.453 1 97.75 351 CYS A N 1
ATOM 2742 C CA . CYS A 1 351 ? -22.797 23.922 9.562 1 97.75 351 CYS A CA 1
ATOM 2743 C C . CYS A 1 351 ? -21.531 23.969 10.406 1 97.75 351 CYS A C 1
ATOM 2745 O O . CYS A 1 351 ? -20.422 23.922 9.867 1 97.75 351 CYS A O 1
ATOM 2747 N N . VAL A 1 352 ? -21.688 24.109 11.703 1 97.62 352 VAL A N 1
ATOM 2748 C CA . VAL A 1 352 ? -20.547 24.078 12.602 1 97.62 352 VAL A CA 1
ATOM 2749 C C . VAL A 1 352 ? -20.562 22.797 13.43 1 97.62 352 VAL A C 1
ATOM 2751 O O . VAL A 1 352 ? -21.578 22.453 14.023 1 97.62 352 VAL A O 1
ATOM 2754 N N . VAL A 1 353 ? -19.5 22.094 13.391 1 97.38 353 VAL A N 1
ATOM 2755 C CA . VAL A 1 353 ? -19.328 20.859 14.156 1 97.38 353 VAL A CA 1
ATOM 2756 C C . VAL A 1 353 ? -18.312 21.094 15.273 1 97.38 353 VAL A C 1
ATOM 2758 O O . VAL A 1 353 ? -17.188 21.547 15.023 1 97.38 353 VAL A O 1
ATOM 2761 N N . LYS A 1 354 ? -18.688 20.766 16.531 1 95.69 354 LYS A N 1
ATOM 2762 C CA . LYS A 1 354 ? -17.812 20.891 17.688 1 95.69 354 LYS A CA 1
ATOM 2763 C C . LYS A 1 354 ? -17.828 19.625 18.531 1 95.69 354 LYS A C 1
ATOM 2765 O O . LYS A 1 354 ? -18.875 19.016 18.734 1 95.69 354 LYS A O 1
ATOM 2770 N N . PRO A 1 355 ? -16.594 19.25 18.984 1 93.5 355 PRO A N 1
ATOM 2771 C CA . PRO A 1 355 ? -16.609 18.219 20.031 1 93.5 355 PRO A CA 1
ATOM 2772 C C . PRO A 1 355 ? -17.266 18.703 21.328 1 93.5 355 PRO A C 1
ATOM 2774 O O . PRO A 1 355 ? -17.172 19.875 21.672 1 93.5 355 PRO A O 1
ATOM 2777 N N . GLN A 1 356 ? -17.969 17.906 22.062 1 80.44 356 GLN A N 1
ATOM 2778 C CA . GLN A 1 356 ? -18.688 18.297 23.266 1 80.44 356 GLN A CA 1
ATOM 2779 C C . GLN A 1 356 ? -17.734 18.734 24.359 1 80.44 356 GLN A C 1
ATOM 2781 O O . GLN A 1 356 ? -18 19.703 25.094 1 80.44 356 GLN A O 1
ATOM 2786 N N . ALA A 1 357 ? -16.656 18 24.5 1 67.62 357 ALA A N 1
ATOM 2787 C CA . ALA A 1 357 ? -15.719 18.266 25.594 1 67.62 357 ALA A CA 1
ATOM 2788 C C . ALA A 1 357 ? -14.742 19.391 25.219 1 67.62 357 ALA A C 1
ATOM 2790 O O . ALA A 1 357 ? -14.008 19.875 26.078 1 67.62 357 ALA A O 1
ATOM 2791 N N . ALA A 1 358 ? -14.805 19.875 24 1 62.59 358 ALA A N 1
ATOM 2792 C CA . ALA A 1 358 ? -13.664 20.703 23.625 1 62.59 358 ALA A CA 1
ATOM 2793 C C . ALA A 1 358 ? -14.117 22.109 23.234 1 62.59 358 ALA A C 1
ATOM 2795 O O . ALA A 1 358 ? -15.039 22.266 22.438 1 62.59 358 ALA A O 1
ATOM 2796 N N . ASP A 1 359 ? -13.695 23.109 23.859 1 73.88 359 ASP A N 1
ATOM 2797 C CA . ASP A 1 359 ? -13.992 24.5 23.531 1 73.88 359 ASP A CA 1
ATOM 2798 C C . ASP A 1 359 ? -12.898 25.094 22.641 1 73.88 359 ASP A C 1
ATOM 2800 O O . ASP A 1 359 ? -13.016 26.234 22.188 1 73.88 359 ASP A O 1
ATOM 2804 N N . LYS A 1 360 ? -12.047 24.25 22.266 1 92.75 360 LYS A N 1
ATOM 2805 C CA . LYS A 1 360 ? -10.906 24.844 21.594 1 92.75 360 LYS A CA 1
ATOM 2806 C C . LYS A 1 360 ? -10.773 24.312 20.156 1 92.75 360 LYS A C 1
ATOM 2808 O O . LYS A 1 360 ? -9.703 24.375 19.562 1 92.75 360 LYS A O 1
ATOM 2813 N N . TYR A 1 361 ? -11.891 23.734 19.609 1 96.19 361 TYR A N 1
ATOM 2814 C CA . TYR A 1 361 ? -11.859 23.234 18.234 1 96.19 361 TYR A CA 1
ATOM 2815 C C . TYR A 1 361 ? -13.227 23.375 17.578 1 96.19 361 TYR A C 1
ATOM 2817 O O . TYR A 1 361 ? -14.258 23.141 18.203 1 96.19 361 TYR A O 1
ATOM 2825 N N . LEU A 1 362 ? -13.227 23.828 16.328 1 96.44 362 LEU A N 1
ATOM 2826 C CA . LEU A 1 362 ? -14.453 23.828 15.547 1 96.44 362 LEU A CA 1
ATOM 2827 C C . LEU A 1 362 ? -14.156 23.516 14.078 1 96.44 362 LEU A C 1
ATOM 2829 O O . LEU A 1 362 ? -13.062 23.828 13.586 1 96.44 362 LEU A O 1
ATOM 2833 N N . TYR A 1 363 ? -15.078 22.906 13.461 1 97.69 363 TYR A N 1
ATOM 2834 C CA . TYR A 1 363 ? -15.086 22.641 12.023 1 97.69 363 TYR A CA 1
ATOM 2835 C C . TYR A 1 363 ? -16.344 23.219 11.367 1 97.69 363 TYR A C 1
ATOM 2837 O O . TYR A 1 363 ? -17.453 23.031 11.875 1 97.69 363 TYR A O 1
ATOM 2845 N N . LEU A 1 364 ? -16.109 24.016 10.359 1 98.12 364 LEU A N 1
ATOM 2846 C CA . LEU A 1 364 ? -17.203 24.609 9.609 1 98.12 364 LEU A CA 1
ATOM 2847 C C . LEU A 1 364 ? -17.266 24.047 8.195 1 98.12 364 LEU A C 1
ATOM 2849 O O . LEU A 1 364 ? -16.25 23.922 7.523 1 98.12 364 LEU A O 1
ATOM 2853 N N . LEU A 1 365 ? -18.484 23.703 7.75 1 97.94 365 LEU A N 1
ATOM 2854 C CA . LEU A 1 365 ? -18.719 23.156 6.414 1 97.94 365 LEU A CA 1
ATOM 2855 C C . LEU A 1 365 ? -19.875 23.875 5.723 1 97.94 365 LEU A C 1
ATOM 2857 O O . LEU A 1 365 ? -20.953 24.016 6.297 1 97.94 365 LEU A O 1
ATOM 2861 N N . LEU A 1 366 ? -19.578 24.328 4.535 1 96.94 366 LEU A N 1
ATOM 2862 C CA . LEU A 1 366 ? -20.625 24.938 3.742 1 96.94 366 LEU A CA 1
ATOM 2863 C C . LEU A 1 366 ? -21.438 23.875 3.008 1 96.94 366 LEU A C 1
ATOM 2865 O O . LEU A 1 366 ? -20.891 22.891 2.516 1 96.94 366 LEU A O 1
ATOM 2869 N N . PRO A 1 367 ? -22.734 24.062 2.939 1 96.75 367 PRO A N 1
ATOM 2870 C CA . PRO A 1 367 ? -23.562 23.109 2.199 1 96.75 367 PRO A CA 1
ATOM 2871 C C . PRO A 1 367 ? -23.375 23.203 0.688 1 96.75 367 PRO A C 1
ATOM 2873 O O . PRO A 1 367 ? -22.812 24.188 0.197 1 96.75 367 PRO A O 1
ATOM 2876 N N . LEU A 1 368 ? -23.781 22.125 0.071 1 94.69 368 LEU A N 1
ATOM 2877 C CA . LEU A 1 368 ? -23.812 22.141 -1.388 1 94.69 368 LEU A CA 1
ATOM 2878 C C . LEU A 1 368 ? -25.078 22.812 -1.896 1 94.69 368 LEU A C 1
ATOM 2880 O O . LEU A 1 368 ? -26.156 22.688 -1.292 1 94.69 368 LEU A O 1
ATOM 2884 N N . ARG A 1 369 ? -24.875 23.609 -2.988 1 82.88 369 ARG A N 1
ATOM 2885 C CA . ARG A 1 369 ? -26.031 24.266 -3.584 1 82.88 369 ARG A CA 1
ATOM 2886 C C . ARG A 1 369 ? -26.734 23.344 -4.574 1 82.88 369 ARG A C 1
ATOM 2888 O O . ARG A 1 369 ? -26.125 22.859 -5.523 1 82.88 369 ARG A O 1
ATOM 2895 N N . ARG A 1 370 ? -27.812 22.75 -4.133 1 66.81 370 ARG A N 1
ATOM 2896 C CA . ARG A 1 370 ? -28.594 21.938 -5.055 1 66.81 370 ARG A CA 1
ATOM 2897 C C . ARG A 1 370 ? -29.828 22.688 -5.543 1 66.81 370 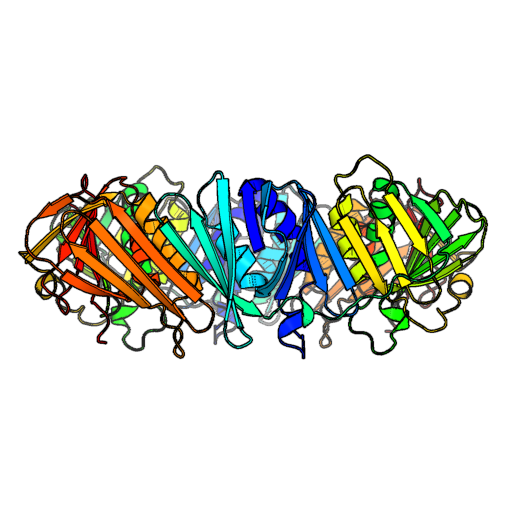ARG A C 1
ATOM 2899 O O . ARG A 1 370 ? -30.312 23.609 -4.867 1 66.81 370 ARG A O 1
ATOM 2906 N N . MET B 1 1 ? -36.562 -13.391 -3.965 1 96.44 1 MET B N 1
ATOM 2907 C CA . MET B 1 1 ? -35.469 -13.883 -3.146 1 96.44 1 MET B CA 1
ATOM 2908 C C . MET B 1 1 ? -35.375 -13.133 -1.823 1 96.44 1 MET B C 1
ATOM 2910 O O . MET B 1 1 ? -35.344 -11.898 -1.808 1 96.44 1 MET B O 1
ATOM 2914 N N . HIS B 1 2 ? -35.438 -13.875 -0.707 1 98.12 2 HIS B N 1
ATOM 2915 C CA . HIS B 1 2 ? -35.438 -13.336 0.647 1 98.12 2 HIS B CA 1
ATOM 2916 C C . HIS B 1 2 ? -34.625 -14.227 1.595 1 98.12 2 HIS B C 1
ATOM 2918 O O . HIS B 1 2 ? -34.969 -15.406 1.759 1 98.12 2 HIS B O 1
ATOM 2924 N N . PHE B 1 3 ? -33.562 -13.672 2.158 1 98.31 3 PHE B N 1
ATOM 2925 C CA . PHE B 1 3 ? -32.75 -14.469 3.066 1 98.31 3 PHE B CA 1
ATOM 2926 C C . PHE B 1 3 ? -32.062 -13.586 4.102 1 98.31 3 PHE B C 1
ATOM 2928 O O . PHE B 1 3 ? -32.094 -12.352 3.992 1 98.31 3 PHE B O 1
ATOM 2935 N N . SER B 1 4 ? -31.531 -14.164 5.121 1 98.19 4 SER B N 1
ATOM 2936 C CA . SER B 1 4 ? -30.734 -13.469 6.125 1 98.19 4 SER B CA 1
ATOM 2937 C C . SER B 1 4 ? -29.391 -14.156 6.336 1 98.19 4 SER B C 1
ATOM 2939 O O . SER B 1 4 ? -29.281 -15.375 6.199 1 98.19 4 SER B O 1
ATOM 2941 N N . ALA B 1 5 ? -28.453 -13.406 6.602 1 97.75 5 ALA B N 1
ATOM 2942 C CA . ALA B 1 5 ? -27.094 -13.922 6.805 1 97.75 5 ALA B CA 1
ATOM 2943 C C . ALA B 1 5 ? -26.359 -13.109 7.863 1 97.75 5 ALA B C 1
ATOM 2945 O O . ALA B 1 5 ? -26.703 -11.961 8.125 1 97.75 5 ALA B O 1
ATOM 2946 N N . VAL B 1 6 ? -25.422 -13.781 8.453 1 96.94 6 VAL B N 1
ATOM 2947 C CA . VAL B 1 6 ? -24.531 -13.094 9.383 1 96.94 6 VAL B CA 1
ATOM 2948 C C . VAL B 1 6 ? -23.484 -12.305 8.602 1 96.94 6 VAL B C 1
ATOM 2950 O O . VAL B 1 6 ? -22.812 -12.852 7.723 1 96.94 6 VAL B O 1
ATOM 2953 N N . LYS B 1 7 ? -23.281 -11.07 8.977 1 96.88 7 LYS B N 1
ATOM 2954 C CA . LYS B 1 7 ? -22.453 -10.125 8.234 1 96.88 7 LYS B CA 1
ATOM 2955 C C . LYS B 1 7 ? -21.031 -10.648 8.055 1 96.88 7 LYS B C 1
ATOM 2957 O O . LYS B 1 7 ? -20.5 -10.625 6.949 1 96.88 7 LYS B O 1
ATOM 2962 N N . GLU B 1 8 ? -20.422 -11.125 9.07 1 96.5 8 GLU B N 1
ATOM 2963 C CA . GLU B 1 8 ? -19.031 -11.562 9.055 1 96.5 8 GLU B CA 1
ATOM 2964 C C . GLU B 1 8 ? -18.828 -12.727 8.094 1 96.5 8 GLU B C 1
ATOM 2966 O O . GLU B 1 8 ? -17.875 -12.742 7.32 1 96.5 8 GLU B O 1
ATOM 2971 N N . ASN B 1 9 ? -19.734 -13.68 8.133 1 96.88 9 ASN B N 1
ATOM 2972 C CA . ASN B 1 9 ? -19.656 -14.82 7.227 1 96.88 9 ASN B CA 1
ATOM 2973 C C . ASN B 1 9 ? -19.828 -14.391 5.77 1 96.88 9 ASN B C 1
ATOM 2975 O O . ASN B 1 9 ? -19.109 -14.883 4.891 1 96.88 9 ASN B O 1
ATOM 2979 N N . LEU B 1 10 ? -20.719 -13.523 5.625 1 97.94 10 LEU B N 1
ATOM 2980 C CA . LEU B 1 10 ? -20.984 -13.031 4.273 1 97.94 10 LEU B CA 1
ATOM 2981 C C . LEU B 1 10 ? -19.781 -12.266 3.732 1 97.94 10 LEU B C 1
ATOM 2983 O O . LEU B 1 10 ? -19.406 -12.422 2.568 1 97.94 10 LEU B O 1
ATOM 2987 N N . THR B 1 11 ? -19.219 -11.438 4.531 1 97.62 11 THR B N 1
ATOM 2988 C CA . THR B 1 11 ? -18.031 -10.664 4.141 1 97.62 11 THR B CA 1
ATOM 2989 C C . THR B 1 11 ? -16.906 -11.586 3.701 1 97.62 11 THR B C 1
ATOM 2991 O O . THR B 1 11 ? -16.281 -11.359 2.662 1 97.62 11 THR B O 1
ATOM 2994 N N . ASP B 1 12 ? -16.656 -12.617 4.445 1 96 12 ASP B N 1
ATOM 2995 C CA . ASP B 1 12 ? -15.594 -13.57 4.129 1 96 12 ASP B CA 1
ATOM 2996 C C . ASP B 1 12 ? -15.844 -14.234 2.777 1 96 12 ASP B C 1
ATOM 2998 O O . ASP B 1 12 ? -14.93 -14.352 1.96 1 96 12 ASP B O 1
ATOM 3002 N N . ALA B 1 13 ? -17.062 -14.641 2.586 1 97.38 13 ALA B N 1
ATOM 3003 C CA . ALA B 1 13 ? -17.422 -15.297 1.333 1 97.38 13 ALA B CA 1
ATOM 3004 C C . ALA B 1 13 ? -17.281 -14.344 0.151 1 97.38 13 ALA B C 1
ATOM 3006 O O . ALA B 1 13 ? -16.766 -14.727 -0.906 1 97.38 13 ALA B O 1
ATOM 3007 N N . LEU B 1 14 ? -17.672 -13.148 0.361 1 97.75 14 LEU B N 1
ATOM 3008 C CA . LEU B 1 14 ? -17.625 -12.141 -0.695 1 97.75 14 LEU B CA 1
ATOM 3009 C C . LEU B 1 14 ? -16.172 -11.805 -1.042 1 97.75 14 LEU B C 1
ATOM 3011 O O . LEU B 1 14 ? -15.859 -11.531 -2.201 1 97.75 14 LEU B O 1
ATOM 3015 N N . GLN B 1 15 ? -15.328 -11.789 -0.107 1 96 15 GLN B N 1
ATOM 3016 C CA . GLN B 1 15 ? -13.914 -11.516 -0.343 1 96 15 GLN B CA 1
ATOM 3017 C C . GLN B 1 15 ? -13.297 -12.57 -1.256 1 96 15 GLN B C 1
ATOM 3019 O O . GLN B 1 15 ? -12.406 -12.266 -2.051 1 96 15 GLN B O 1
ATOM 3024 N N . ILE B 1 16 ? -13.758 -13.75 -1.149 1 96.12 16 ILE B N 1
ATOM 3025 C CA . ILE B 1 16 ? -13.25 -14.844 -1.979 1 96.12 16 ILE B CA 1
ATOM 3026 C C . ILE B 1 16 ? -13.812 -14.719 -3.393 1 96.12 16 ILE B C 1
ATOM 3028 O O . ILE B 1 16 ? -13.055 -14.695 -4.367 1 96.12 16 ILE B O 1
ATOM 3032 N N . VAL B 1 17 ? -15.102 -14.578 -3.51 1 96.62 17 VAL B N 1
ATOM 3033 C CA . VAL B 1 17 ? -15.766 -14.672 -4.805 1 96.62 17 VAL B CA 1
ATOM 3034 C C . VAL B 1 17 ? -15.414 -13.461 -5.656 1 96.62 17 VAL B C 1
ATOM 3036 O O . VAL B 1 17 ? -15.289 -13.562 -6.883 1 96.62 17 VAL B O 1
ATOM 3039 N N . GLN B 1 18 ? -15.188 -12.367 -5.051 1 94.81 18 GLN B N 1
ATOM 3040 C CA . GLN B 1 18 ? -14.938 -11.141 -5.797 1 94.81 18 GLN B CA 1
ATOM 3041 C C . GLN B 1 18 ? -13.617 -11.219 -6.555 1 94.81 18 GLN B C 1
ATOM 3043 O O . GLN B 1 18 ? -13.367 -10.43 -7.469 1 94.81 18 GLN B O 1
ATOM 3048 N N . ARG B 1 19 ? -12.758 -12.086 -6.219 1 92.75 19 ARG B N 1
ATOM 3049 C CA . ARG B 1 19 ? -11.461 -12.234 -6.863 1 92.75 19 ARG B CA 1
ATOM 3050 C C . ARG B 1 19 ? -11.617 -12.641 -8.32 1 92.75 19 ARG B C 1
ATOM 3052 O O . ARG B 1 19 ? -10.695 -12.477 -9.125 1 92.75 19 ARG B O 1
ATOM 3059 N N . ALA B 1 20 ? -12.711 -13.18 -8.664 1 93 20 ALA B N 1
ATOM 3060 C CA . ALA B 1 20 ? -12.945 -13.617 -10.031 1 93 20 ALA B CA 1
ATOM 3061 C C . ALA B 1 20 ? -13.594 -12.516 -10.859 1 93 20 ALA B C 1
ATOM 3063 O O . ALA B 1 20 ? -13.836 -12.688 -12.062 1 93 20 ALA B O 1
ATOM 3064 N N . LEU B 1 21 ? -13.789 -11.375 -10.141 1 91.5 21 LEU B N 1
ATOM 3065 C CA . LEU B 1 21 ? -14.352 -10.258 -10.883 1 91.5 21 LEU B CA 1
ATOM 3066 C C . LEU B 1 21 ? -13.289 -9.57 -11.727 1 91.5 21 LEU B C 1
ATOM 3068 O O . LEU B 1 21 ? -12.141 -9.422 -11.297 1 91.5 21 LEU B O 1
ATOM 3072 N N . SER B 1 22 ? -13.484 -9.453 -12.953 1 76.12 22 SER B N 1
ATOM 3073 C CA . SER B 1 22 ? -12.531 -8.742 -13.805 1 76.12 22 SER B CA 1
ATOM 3074 C C . SER B 1 22 ? -12.969 -7.297 -14.031 1 76.12 22 SER B C 1
ATOM 3076 O O . SER B 1 22 ? -14.156 -7.023 -14.211 1 76.12 22 SER B O 1
ATOM 3078 N N . ALA B 1 23 ? -11.961 -6.434 -13.938 1 65.38 23 ALA B N 1
ATOM 3079 C CA . ALA B 1 23 ? -12.234 -5.027 -14.234 1 65.38 23 ALA B CA 1
ATOM 3080 C C . ALA B 1 23 ? -12.477 -4.816 -15.727 1 65.38 23 ALA B C 1
ATOM 3082 O O . ALA B 1 23 ? -13.086 -3.822 -16.125 1 65.38 23 ALA B O 1
ATOM 3083 N N . LYS B 1 24 ? -12.125 -5.773 -16.547 1 65.56 24 LYS B N 1
ATOM 3084 C CA . LYS B 1 24 ? -12.109 -5.578 -18 1 65.56 24 LYS B CA 1
ATOM 3085 C C . LYS B 1 24 ? -13.336 -6.219 -18.641 1 65.56 24 LYS B C 1
ATOM 3087 O O . LYS B 1 24 ? -13.398 -6.344 -19.875 1 65.56 24 LYS B O 1
ATOM 3092 N N . ASN B 1 25 ? -14.375 -6.473 -17.938 1 66.25 25 ASN B N 1
ATOM 3093 C CA . ASN B 1 25 ? -15.469 -7.246 -18.516 1 66.25 25 ASN B CA 1
ATOM 3094 C C . ASN B 1 25 ? -16.281 -6.418 -19.5 1 66.25 25 ASN B C 1
ATOM 3096 O O . ASN B 1 25 ? -16.609 -5.262 -19.219 1 66.25 25 ASN B O 1
ATOM 3100 N N . THR B 1 26 ? -16.469 -7.031 -20.703 1 67.5 26 THR B N 1
ATOM 3101 C CA . THR B 1 26 ? -17.266 -6.426 -21.766 1 67.5 26 THR B CA 1
ATOM 3102 C C . THR B 1 26 ? -18.75 -6.531 -21.438 1 67.5 26 THR B C 1
ATOM 3104 O O . THR B 1 26 ? -19.547 -5.691 -21.875 1 67.5 26 THR B O 1
ATOM 3107 N N . MET B 1 27 ? -19.125 -7.574 -20.641 1 77.88 27 MET B N 1
ATOM 3108 C CA . MET B 1 27 ? -20.531 -7.742 -20.281 1 77.88 27 MET B CA 1
ATOM 3109 C C . MET B 1 27 ? -20.797 -7.164 -18.891 1 77.88 27 MET B C 1
ATOM 3111 O O . MET B 1 27 ? -20.141 -7.535 -17.922 1 77.88 27 MET B O 1
ATOM 3115 N N . ALA B 1 28 ? -21.812 -6.406 -18.812 1 81.88 28 ALA B N 1
ATOM 3116 C CA . ALA B 1 28 ? -22.156 -5.727 -17.578 1 81.88 28 ALA B CA 1
ATOM 3117 C C . ALA B 1 28 ? -22.453 -6.73 -16.453 1 81.88 28 ALA B C 1
ATOM 3119 O O . ALA B 1 28 ? -22.016 -6.547 -15.32 1 81.88 28 ALA B O 1
ATOM 3120 N N . VAL B 1 29 ? -23.047 -7.84 -16.859 1 86.88 29 VAL B N 1
ATOM 3121 C CA . VAL B 1 29 ? -23.5 -8.797 -15.852 1 86.88 29 VAL B CA 1
ATOM 3122 C C . VAL B 1 29 ? -22.297 -9.492 -15.219 1 86.88 29 VAL B C 1
ATOM 3124 O O . VAL B 1 29 ? -22.375 -9.977 -14.086 1 86.88 29 VAL B O 1
ATOM 3127 N N . LEU B 1 30 ? -21.203 -9.492 -15.898 1 88.69 30 LEU B N 1
ATOM 3128 C CA . LEU B 1 30 ? -20.016 -10.172 -15.383 1 88.69 30 LEU B CA 1
ATOM 3129 C C . LEU B 1 30 ? -19.266 -9.281 -14.398 1 88.69 30 LEU B C 1
ATOM 3131 O O . LEU B 1 30 ? -18.375 -9.742 -13.695 1 88.69 30 LEU B O 1
ATOM 3135 N N . SER B 1 31 ? -19.688 -8.094 -14.336 1 90.88 31 SER B N 1
ATOM 3136 C CA . SER B 1 31 ? -19.188 -7.227 -13.281 1 90.88 31 SER B CA 1
ATOM 3137 C C . SER B 1 31 ? -19.938 -7.457 -11.969 1 90.88 31 SER B C 1
ATOM 3139 O O . SER B 1 31 ? -19.594 -6.863 -10.945 1 90.88 31 SER B O 1
ATOM 3141 N N . GLY B 1 32 ? -20.875 -8.375 -12.047 1 93.81 32 GLY B N 1
ATOM 3142 C CA . GLY B 1 32 ? -21.703 -8.641 -10.883 1 93.81 32 GLY B CA 1
ATOM 3143 C C . GLY B 1 32 ? -21.438 -10 -10.258 1 93.81 32 GLY B C 1
ATOM 3144 O O . GLY B 1 32 ? -20.672 -10.797 -10.797 1 93.81 32 GLY B O 1
ATOM 3145 N N . ILE B 1 33 ? -22 -10.195 -9.141 1 96.88 33 ILE B N 1
ATOM 3146 C CA . ILE B 1 33 ? -22.016 -11.477 -8.445 1 96.88 33 ILE B CA 1
ATOM 3147 C C . ILE B 1 33 ? -23.406 -12.094 -8.562 1 96.88 33 ILE B C 1
ATOM 3149 O O . ILE B 1 33 ? -24.422 -11.445 -8.234 1 96.88 33 ILE B O 1
ATOM 3153 N N . HIS B 1 34 ? -23.422 -13.273 -9.102 1 97.12 34 HIS B N 1
ATOM 3154 C CA . HIS B 1 34 ? -24.672 -14.031 -9.188 1 97.12 34 HIS B CA 1
ATOM 3155 C C . HIS B 1 34 ? -25.016 -14.688 -7.852 1 97.12 34 HIS B C 1
ATOM 3157 O O . HIS B 1 34 ? -24.234 -15.484 -7.328 1 97.12 34 HIS B O 1
ATOM 3163 N N . LEU B 1 35 ? -26.172 -14.297 -7.266 1 98.12 35 LEU B N 1
ATOM 3164 C CA . LEU B 1 35 ? -26.641 -14.836 -6 1 98.12 35 LEU B CA 1
ATOM 3165 C C . LEU B 1 35 ? -27.797 -15.805 -6.223 1 98.12 35 LEU B C 1
ATOM 3167 O O . LEU B 1 35 ? -28.781 -15.461 -6.887 1 98.12 35 LEU B O 1
ATOM 3171 N N . VAL B 1 36 ? -27.641 -16.969 -5.703 1 97.62 36 VAL B N 1
ATOM 3172 C CA . VAL B 1 36 ? -28.719 -17.953 -5.719 1 97.62 36 VAL B CA 1
ATOM 3173 C C . VAL B 1 36 ? -29 -18.438 -4.297 1 97.62 36 VAL B C 1
ATOM 3175 O O . VAL B 1 36 ? -28.109 -18.938 -3.615 1 97.62 36 VAL B O 1
ATOM 3178 N N . CYS B 1 37 ? -30.188 -18.234 -3.9 1 96.88 37 CYS B N 1
ATOM 3179 C CA . CYS B 1 37 ? -30.609 -18.672 -2.572 1 96.88 37 CYS B CA 1
ATOM 3180 C C . CYS B 1 37 ? -31.609 -19.812 -2.658 1 96.88 37 CYS B C 1
ATOM 3182 O O . CYS B 1 37 ? -32.656 -19.672 -3.289 1 96.88 37 CYS B O 1
ATOM 3184 N N . ALA B 1 38 ? -31.234 -20.984 -2.074 1 96.81 38 ALA B N 1
ATOM 3185 C CA . ALA B 1 38 ? -32.094 -22.156 -2.053 1 96.81 38 ALA B CA 1
ATOM 3186 C C . ALA B 1 38 ? -31.609 -23.172 -1.022 1 96.81 38 ALA B C 1
ATOM 3188 O O . ALA B 1 38 ? -30.422 -23.25 -0.735 1 96.81 38 ALA B O 1
ATOM 3189 N N . ASP B 1 39 ? -32.562 -23.891 -0.433 1 95.62 39 ASP B N 1
ATOM 3190 C CA . ASP B 1 39 ? -32.281 -25.047 0.406 1 95.62 39 ASP B CA 1
ATOM 3191 C C . ASP B 1 39 ? -31.312 -24.688 1.536 1 95.62 39 ASP B C 1
ATOM 3193 O O . ASP B 1 39 ? -30.328 -25.406 1.771 1 95.62 39 ASP B O 1
ATOM 3197 N N . GLY B 1 40 ? -31.5 -23.547 2.084 1 97.12 40 GLY B N 1
ATOM 3198 C CA . GLY B 1 40 ? -30.75 -23.125 3.258 1 97.12 40 GLY B CA 1
ATOM 3199 C C . GLY B 1 40 ? -29.359 -22.641 2.928 1 97.12 40 GLY B C 1
ATOM 3200 O O . GLY B 1 40 ? -28.516 -22.516 3.816 1 97.12 40 GLY B O 1
ATOM 3201 N N . GLN B 1 41 ? -29.141 -22.406 1.604 1 97.81 41 GLN B N 1
ATOM 3202 C CA . GLN B 1 41 ? -27.797 -22 1.188 1 97.81 41 GLN B CA 1
ATOM 3203 C C . GLN B 1 41 ? -27.844 -20.797 0.256 1 97.81 41 GLN B C 1
ATOM 3205 O O . GLN B 1 41 ? -28.781 -20.641 -0.518 1 97.81 41 GLN B O 1
ATOM 3210 N N . LEU B 1 42 ? -26.875 -20 0.419 1 98.5 42 LEU B N 1
ATOM 3211 C CA . LEU B 1 42 ? -26.578 -18.953 -0.556 1 98.5 42 LEU B CA 1
ATOM 3212 C C . LEU B 1 42 ? -25.359 -19.312 -1.396 1 98.5 42 LEU B C 1
ATOM 3214 O O . LEU B 1 42 ? -24.297 -19.594 -0.854 1 98.5 42 LEU B O 1
ATOM 3218 N N . THR B 1 43 ? -25.531 -19.375 -2.688 1 98 43 THR B N 1
ATOM 3219 C CA . THR B 1 43 ? -24.422 -19.578 -3.615 1 98 43 THR B CA 1
ATOM 3220 C C . THR B 1 43 ? -24.062 -18.281 -4.332 1 98 43 THR B C 1
ATOM 3222 O O . THR B 1 43 ? -24.922 -17.641 -4.93 1 98 43 THR B O 1
ATOM 3225 N N . MET B 1 44 ? -22.891 -17.891 -4.227 1 98.19 44 MET B N 1
ATOM 3226 C CA . MET B 1 44 ? -22.375 -16.688 -4.875 1 98.19 44 MET B CA 1
ATOM 3227 C C . MET B 1 44 ? -21.375 -17.047 -5.969 1 98.19 44 MET B C 1
ATOM 3229 O O . MET B 1 44 ? -20.422 -17.797 -5.73 1 98.19 44 MET B O 1
ATOM 3233 N N . THR B 1 45 ? -21.547 -16.484 -7.145 1 96.81 45 THR B N 1
ATOM 3234 C CA . THR B 1 45 ? -20.703 -16.828 -8.281 1 96.81 45 THR B CA 1
ATOM 3235 C C . THR B 1 45 ? -20.203 -15.562 -8.977 1 96.81 45 THR B C 1
ATOM 3237 O O . THR B 1 45 ? -20.969 -14.625 -9.203 1 96.81 45 THR B O 1
ATOM 3240 N N . ALA B 1 46 ? -19 -15.5 -9.266 1 95.62 46 ALA B N 1
ATOM 3241 C CA . ALA B 1 46 ? -18.375 -14.484 -10.117 1 95.62 46 ALA B CA 1
ATOM 3242 C C . ALA B 1 46 ? -17.453 -15.117 -11.156 1 95.62 46 ALA B C 1
ATOM 3244 O O . ALA B 1 46 ? -16.922 -16.203 -10.938 1 95.62 46 ALA B O 1
ATOM 3245 N N . SER B 1 47 ? -17.297 -14.461 -12.297 1 92.56 47 SER B N 1
ATOM 3246 C CA . SER B 1 47 ? -16.469 -15.023 -13.359 1 92.56 47 SER B CA 1
ATOM 3247 C C . SER B 1 47 ? -15.977 -13.938 -14.312 1 92.56 47 SER B C 1
ATOM 3249 O O . SER B 1 47 ? -16.656 -12.938 -14.539 1 92.56 47 SER B O 1
ATOM 3251 N N . ASP B 1 48 ? -14.805 -14.141 -14.797 1 88 48 ASP B N 1
ATOM 3252 C CA . ASP B 1 48 ? -14.32 -13.344 -15.922 1 88 48 ASP B CA 1
ATOM 3253 C C . ASP B 1 48 ? -14.219 -14.188 -17.188 1 88 48 ASP B C 1
ATOM 3255 O O . ASP B 1 48 ? -13.5 -13.836 -18.125 1 88 48 ASP B O 1
ATOM 3259 N N . LEU B 1 49 ? -14.844 -15.289 -17.172 1 82.88 49 LEU B N 1
ATOM 3260 C CA . LEU B 1 49 ? -14.945 -16.234 -18.281 1 82.88 49 LEU B CA 1
ATOM 3261 C C . LEU B 1 49 ? -13.719 -17.141 -18.344 1 82.88 49 LEU B C 1
ATOM 3263 O O . LEU B 1 49 ? -13.758 -18.203 -18.969 1 82.88 49 LEU B O 1
ATOM 3267 N N . GLU B 1 50 ? -12.641 -16.719 -17.75 1 84.25 50 GLU B N 1
ATOM 3268 C CA . GLU B 1 50 ? -11.469 -17.578 -17.625 1 84.25 50 GLU B CA 1
ATOM 3269 C C . GLU B 1 50 ? -11.469 -18.344 -16.312 1 84.25 50 GLU B C 1
ATOM 3271 O O . GLU B 1 50 ? -11.148 -19.531 -16.281 1 84.25 50 GLU B O 1
ATOM 3276 N N . VAL B 1 51 ? -11.836 -17.625 -15.336 1 91.69 51 VAL B N 1
ATOM 3277 C CA . VAL B 1 51 ? -11.93 -18.188 -14 1 91.69 51 VAL B CA 1
ATOM 3278 C C . VAL B 1 51 ? -13.328 -17.938 -13.43 1 91.69 51 VAL B C 1
ATOM 3280 O O . VAL B 1 51 ? -13.883 -16.859 -13.578 1 91.69 51 VAL B O 1
ATOM 3283 N N . ARG B 1 52 ? -13.914 -18.969 -12.961 1 94.5 52 ARG B N 1
ATOM 3284 C CA . ARG B 1 52 ? -15.188 -18.891 -12.258 1 94.5 52 ARG B CA 1
ATOM 3285 C C . ARG B 1 52 ? -15.047 -19.328 -10.812 1 94.5 52 ARG B C 1
ATOM 3287 O O . ARG B 1 52 ? -14.516 -20.422 -10.539 1 94.5 52 ARG B O 1
ATOM 3294 N N . LEU B 1 53 ? -15.492 -18.516 -9.922 1 96.44 53 LEU B N 1
ATOM 3295 C CA . LEU B 1 53 ? -15.469 -18.828 -8.492 1 96.44 53 LEU B CA 1
ATOM 3296 C C . LEU B 1 53 ? -16.891 -18.922 -7.934 1 96.44 53 LEU B C 1
ATOM 3298 O O . LEU B 1 53 ? -17.719 -18.062 -8.211 1 96.44 53 LEU B O 1
ATOM 3302 N N . GLU B 1 54 ? -17.109 -19.953 -7.258 1 96.75 54 GLU B N 1
ATOM 3303 C CA . GLU B 1 54 ? -18.375 -20.172 -6.574 1 96.75 54 GLU B CA 1
ATOM 3304 C C . GLU B 1 54 ? -18.172 -20.438 -5.09 1 96.75 54 GLU B C 1
ATOM 3306 O O . GLU B 1 54 ? -17.375 -21.312 -4.719 1 96.75 54 GLU B O 1
ATOM 3311 N N . VAL B 1 55 ? -18.844 -19.719 -4.238 1 97.69 55 VAL B N 1
ATOM 3312 C CA . VAL B 1 55 ? -18.766 -19.906 -2.791 1 97.69 55 VAL B CA 1
ATOM 3313 C C . VAL B 1 55 ? -20.172 -20.141 -2.221 1 97.69 55 VAL B C 1
ATOM 3315 O O . VAL B 1 55 ? -21.125 -19.438 -2.588 1 97.69 55 VAL B O 1
ATOM 3318 N N . THR B 1 56 ? -20.281 -21.109 -1.386 1 97.81 56 THR B N 1
ATOM 3319 C CA . THR B 1 56 ? -21.547 -21.391 -0.729 1 97.81 56 THR B CA 1
ATOM 3320 C C . THR B 1 56 ? -21.484 -21.047 0.756 1 97.81 56 THR B C 1
ATOM 3322 O O . THR B 1 56 ? -20.453 -21.25 1.399 1 97.81 56 THR B O 1
ATOM 3325 N N . LEU B 1 57 ? -22.562 -20.578 1.252 1 97.38 57 LEU B N 1
ATOM 3326 C CA . LEU B 1 57 ? -22.688 -20.125 2.637 1 97.38 57 LEU B CA 1
ATOM 3327 C C . LEU B 1 57 ? -24.047 -20.516 3.213 1 97.38 57 LEU B C 1
ATOM 3329 O O . LEU B 1 57 ? -25.078 -20.25 2.596 1 97.38 57 LEU B O 1
ATOM 3333 N N . PRO B 1 58 ? -24.078 -21.203 4.379 1 97.75 58 PRO B N 1
ATOM 3334 C CA . PRO B 1 58 ? -25.375 -21.438 5.016 1 97.75 58 PRO B CA 1
ATOM 3335 C C . PRO B 1 58 ? -26.062 -20.141 5.43 1 97.75 58 PRO B C 1
ATOM 3337 O O . PRO B 1 58 ? -25.453 -19.281 6.051 1 97.75 58 PRO B O 1
ATOM 3340 N N . VAL B 1 59 ? -27.297 -20.016 5.027 1 98 59 VAL B N 1
ATOM 3341 C CA . VAL B 1 59 ? -28.078 -18.844 5.387 1 98 59 VAL B CA 1
ATOM 3342 C C . VAL B 1 59 ? -29.516 -19.266 5.711 1 98 59 VAL B C 1
ATOM 3344 O O . VAL B 1 59 ? -29.906 -20.406 5.461 1 98 59 VAL B O 1
ATOM 3347 N N . GLU B 1 60 ? -30.25 -18.391 6.324 1 98.06 60 GLU B N 1
ATOM 3348 C CA . GLU B 1 60 ? -31.688 -18.594 6.512 1 98.06 60 GLU B CA 1
ATOM 3349 C C . GLU B 1 60 ? -32.469 -18.109 5.297 1 98.06 60 GLU B C 1
ATOM 3351 O O . GLU B 1 60 ? -32.594 -16.906 5.059 1 98.06 60 GLU B O 1
ATOM 3356 N N . VAL B 1 61 ? -33.062 -19.062 4.617 1 98 61 VAL B N 1
ATOM 3357 C CA . VAL B 1 61 ? -33.812 -18.75 3.4 1 98 61 VAL B CA 1
ATOM 3358 C C . VAL B 1 61 ? -35.281 -18.578 3.73 1 98 61 VAL B C 1
ATOM 3360 O O . VAL B 1 61 ? -35.938 -19.5 4.246 1 98 61 VAL B O 1
ATOM 3363 N N . ILE B 1 62 ? -35.781 -17.484 3.453 1 97.5 62 ILE B N 1
ATOM 3364 C CA . ILE B 1 62 ? -37.219 -17.203 3.625 1 97.5 62 ILE B CA 1
ATOM 3365 C C . ILE B 1 62 ? -37.969 -17.453 2.312 1 97.5 62 ILE B C 1
ATOM 3367 O O . ILE B 1 62 ? -38.969 -18.141 2.287 1 97.5 62 ILE B O 1
ATOM 3371 N N . GLU B 1 63 ? -37.469 -16.891 1.21 1 97.75 63 GLU B N 1
ATOM 3372 C CA . GLU B 1 63 ? -37.938 -17.125 -0.148 1 97.75 63 GLU B CA 1
ATOM 3373 C C . GLU B 1 63 ? -36.781 -17.406 -1.105 1 97.75 63 GLU B C 1
ATOM 3375 O O . GLU B 1 63 ? -35.875 -16.594 -1.239 1 97.75 63 GLU B O 1
ATOM 3380 N N . PRO B 1 64 ? -36.812 -18.547 -1.775 1 97.94 64 PRO B N 1
ATOM 3381 C CA 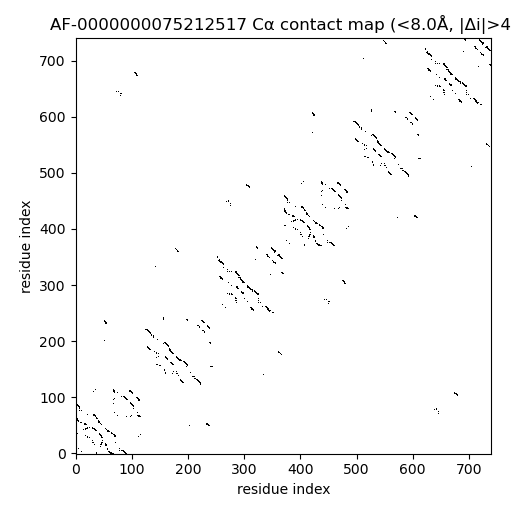. PRO B 1 64 ? -35.75 -18.844 -2.732 1 97.94 64 PRO B CA 1
ATOM 3382 C C . PRO B 1 64 ? -35.75 -17.922 -3.949 1 97.94 64 PRO B C 1
ATOM 3384 O O . PRO B 1 64 ? -36.781 -17.281 -4.227 1 97.94 64 PRO B O 1
ATOM 3387 N N . GLY B 1 65 ? -34.625 -17.797 -4.641 1 97.06 65 GLY B N 1
ATOM 3388 C CA . GLY B 1 65 ? -34.531 -16.984 -5.84 1 97.06 65 GLY B CA 1
ATOM 3389 C C . GLY B 1 65 ? -33.094 -16.672 -6.23 1 97.06 65 GLY B C 1
ATOM 3390 O O . GLY B 1 65 ? -32.156 -17.266 -5.68 1 97.06 65 GLY B O 1
ATOM 3391 N N . GLU B 1 66 ? -32.969 -15.891 -7.312 1 96.88 66 GLU B N 1
ATOM 3392 C CA . GLU B 1 66 ? -31.641 -15.516 -7.785 1 96.88 66 GLU B CA 1
ATOM 3393 C C . GLU B 1 66 ? -31.609 -14.07 -8.273 1 96.88 66 GLU B C 1
ATOM 3395 O O . GLU B 1 66 ? -32.656 -13.516 -8.641 1 96.88 66 GLU B O 1
ATOM 3400 N N . THR B 1 67 ? -30.484 -13.484 -8.25 1 97.25 67 THR B N 1
ATOM 3401 C CA . THR B 1 67 ? -30.266 -12.133 -8.742 1 97.25 67 THR B CA 1
ATOM 3402 C C . THR B 1 67 ? -28.781 -11.898 -9.008 1 97.25 67 THR B C 1
ATOM 3404 O O . THR B 1 67 ? -27.938 -12.727 -8.648 1 97.25 67 THR B O 1
ATOM 3407 N N . ILE B 1 68 ? -28.469 -10.828 -9.75 1 96.44 68 ILE B N 1
ATOM 3408 C CA . ILE B 1 68 ? -27.109 -10.375 -9.961 1 96.44 68 ILE B CA 1
ATOM 3409 C C . ILE B 1 68 ? -26.938 -8.977 -9.367 1 96.44 68 ILE B C 1
ATOM 3411 O O . ILE B 1 68 ? -27.672 -8.055 -9.703 1 96.44 68 ILE B O 1
ATOM 3415 N N . VAL B 1 69 ? -26.016 -8.867 -8.484 1 95.44 69 VAL B N 1
ATOM 3416 C CA . VAL B 1 69 ? -25.734 -7.562 -7.906 1 95.44 69 VAL B CA 1
ATOM 3417 C C . VAL B 1 69 ? -24.359 -7.086 -8.359 1 95.44 69 VAL B C 1
ATOM 3419 O O . VAL B 1 69 ? -23.484 -7.898 -8.68 1 95.44 69 VAL B O 1
ATOM 3422 N N . GLN B 1 70 ? -24.156 -5.789 -8.414 1 91.44 70 GLN B N 1
ATOM 3423 C CA . GLN B 1 70 ? -22.844 -5.266 -8.75 1 91.44 70 GLN B CA 1
ATOM 3424 C C . GLN B 1 70 ? -21.781 -5.738 -7.746 1 91.44 70 GLN B C 1
ATOM 3426 O O . GLN B 1 70 ? -21.938 -5.527 -6.539 1 91.44 70 GLN B O 1
ATOM 3431 N N . GLY B 1 71 ? -20.734 -6.281 -8.227 1 92.19 71 GLY B N 1
ATOM 3432 C CA . GLY B 1 71 ? -19.812 -7.039 -7.398 1 92.19 71 GLY B CA 1
ATOM 3433 C C . GLY B 1 71 ? -19.078 -6.188 -6.383 1 92.19 71 GLY B C 1
ATOM 3434 O O . GLY B 1 71 ? -19.234 -6.375 -5.172 1 92.19 71 GLY B O 1
ATOM 3435 N N . ARG B 1 72 ? -18.297 -5.273 -6.812 1 89.5 72 ARG B N 1
ATOM 3436 C CA . ARG B 1 72 ? -17.469 -4.457 -5.922 1 89.5 72 ARG B CA 1
ATOM 3437 C C . ARG B 1 72 ? -18.344 -3.619 -4.992 1 89.5 72 ARG B C 1
ATOM 3439 O O . ARG B 1 72 ? -18.078 -3.518 -3.797 1 89.5 72 ARG B O 1
ATOM 3446 N N . GLY B 1 73 ? -19.391 -3.066 -5.523 1 91 73 GLY B N 1
ATOM 3447 C CA . GLY B 1 73 ? -20.312 -2.271 -4.723 1 91 73 GLY B CA 1
ATOM 3448 C C . GLY B 1 73 ? -20.969 -3.062 -3.609 1 91 73 GLY B C 1
ATOM 3449 O O . GLY B 1 73 ? -21.062 -2.584 -2.477 1 91 73 GLY B O 1
ATOM 3450 N N . PHE B 1 74 ? -21.406 -4.215 -3.945 1 95.94 74 PHE B N 1
ATOM 3451 C CA . PHE B 1 74 ? -22.047 -5.086 -2.969 1 95.94 74 PHE B CA 1
ATOM 3452 C C . PHE B 1 74 ? -21.062 -5.492 -1.877 1 95.94 74 PHE B C 1
ATOM 3454 O O . PHE B 1 74 ? -21.391 -5.418 -0.688 1 95.94 74 PHE B O 1
ATOM 3461 N N . THR B 1 75 ? -19.906 -5.883 -2.254 1 96.19 75 THR B N 1
ATOM 3462 C CA . THR B 1 75 ? -18.875 -6.293 -1.303 1 96.19 75 THR B CA 1
ATOM 3463 C C . THR B 1 75 ? -18.516 -5.137 -0.376 1 96.19 75 THR B C 1
ATOM 3465 O O . THR B 1 75 ? -18.422 -5.312 0.841 1 96.19 75 THR B O 1
ATOM 3468 N N . ASP B 1 76 ? -18.297 -4.004 -0.922 1 94.88 76 ASP B N 1
ATOM 3469 C CA . ASP B 1 76 ? -17.938 -2.824 -0.141 1 94.88 76 ASP B CA 1
ATOM 3470 C C . ASP B 1 76 ? -19.047 -2.457 0.841 1 94.88 76 ASP B C 1
ATOM 3472 O O . ASP B 1 76 ? -18.781 -2.076 1.981 1 94.88 76 ASP B O 1
ATOM 3476 N N . LEU B 1 77 ? -20.266 -2.531 0.387 1 95.81 77 LEU B N 1
ATOM 3477 C CA . LEU B 1 77 ? -21.406 -2.211 1.248 1 95.81 77 LEU B CA 1
ATOM 3478 C C . LEU B 1 77 ? -21.484 -3.178 2.424 1 95.81 77 LEU B C 1
ATOM 3480 O O . LEU B 1 77 ? -21.578 -2.754 3.578 1 95.81 77 LEU B O 1
ATOM 3484 N N . VAL B 1 78 ? -21.453 -4.406 2.125 1 97.12 78 VAL B N 1
ATOM 3485 C CA . VAL B 1 78 ? -21.594 -5.422 3.164 1 97.12 78 VAL B CA 1
ATOM 3486 C C . VAL B 1 78 ? -20.484 -5.242 4.203 1 97.12 78 VAL B C 1
ATOM 3488 O O . VAL B 1 78 ? -20.734 -5.348 5.406 1 97.12 78 VAL B O 1
ATOM 3491 N N . ARG B 1 79 ? -19.297 -4.98 3.75 1 96.56 79 ARG B N 1
ATOM 3492 C CA . ARG B 1 79 ? -18.156 -4.773 4.645 1 96.56 79 ARG B CA 1
ATOM 3493 C C . ARG B 1 79 ? -18.438 -3.625 5.613 1 96.56 79 ARG B C 1
ATOM 3495 O O . ARG B 1 79 ? -17.953 -3.639 6.75 1 96.56 79 ARG B O 1
ATOM 3502 N N . ARG B 1 80 ? -19.203 -2.674 5.219 1 95.88 80 ARG B N 1
ATOM 3503 C CA . ARG B 1 80 ? -19.406 -1.453 5.992 1 95.88 80 ARG B CA 1
ATOM 3504 C C . ARG B 1 80 ? -20.656 -1.549 6.844 1 95.88 80 ARG B C 1
ATOM 3506 O O . ARG B 1 80 ? -20.969 -0.641 7.621 1 95.88 80 ARG B O 1
ATOM 3513 N N . LEU B 1 81 ? -21.359 -2.6 6.719 1 96.69 81 LEU B N 1
ATOM 3514 C CA . LEU B 1 81 ? -22.562 -2.779 7.527 1 96.69 81 LEU B CA 1
ATOM 3515 C C . LEU B 1 81 ? -22.203 -3.105 8.969 1 96.69 81 LEU B C 1
ATOM 3517 O O . LEU B 1 81 ? -21.094 -3.566 9.25 1 96.69 81 LEU B O 1
ATOM 3521 N N . PRO B 1 82 ? -23.109 -2.801 9.875 1 94.31 82 PRO B N 1
ATOM 3522 C CA . PRO B 1 82 ? -22.859 -3.199 11.258 1 94.31 82 PRO B CA 1
ATOM 3523 C C . PRO B 1 82 ? -22.859 -4.715 11.445 1 94.31 82 PRO B C 1
ATOM 3525 O O . PRO B 1 82 ? -23.438 -5.441 10.648 1 94.31 82 PRO B O 1
ATOM 3528 N N . ALA B 1 83 ? -22.234 -5.125 12.539 1 93.38 83 ALA B N 1
ATOM 3529 C CA . ALA B 1 83 ? -22.172 -6.551 12.852 1 93.38 83 ALA B CA 1
ATOM 3530 C C . ALA B 1 83 ? -23.562 -7.102 13.164 1 93.38 83 ALA B C 1
ATOM 3532 O O . ALA B 1 83 ? -24.438 -6.371 13.641 1 93.38 83 ALA B O 1
ATOM 3533 N N . GLY B 1 84 ? -23.672 -8.383 12.789 1 91.38 84 GLY B N 1
ATOM 3534 C CA . GLY B 1 84 ? -24.906 -9.062 13.148 1 91.38 84 GLY B CA 1
ATOM 3535 C C . GLY B 1 84 ? -25.672 -9.578 11.945 1 91.38 84 GLY B C 1
ATOM 3536 O O . GLY B 1 84 ? -25.078 -9.844 10.898 1 91.38 84 GLY B O 1
ATOM 3537 N N . ARG B 1 85 ? -26.938 -9.812 12.172 1 94.19 85 ARG B N 1
ATOM 3538 C CA . ARG B 1 85 ? -27.797 -10.406 11.148 1 94.19 85 ARG B CA 1
ATOM 3539 C C . ARG B 1 85 ? -28.297 -9.352 10.18 1 94.19 85 ARG B C 1
ATOM 3541 O O . ARG B 1 85 ? -28.812 -8.312 10.594 1 94.19 85 ARG B O 1
ATOM 3548 N N . ILE B 1 86 ? -28.125 -9.625 8.906 1 97.75 86 ILE B N 1
ATOM 3549 C CA . ILE B 1 86 ? -28.562 -8.742 7.828 1 97.75 86 ILE B CA 1
ATOM 3550 C C . ILE B 1 86 ? -29.641 -9.445 7 1 97.75 86 ILE B C 1
ATOM 3552 O O . ILE B 1 86 ? -29.516 -10.633 6.691 1 97.75 86 ILE B O 1
ATOM 3556 N N . VAL B 1 87 ? -30.641 -8.711 6.617 1 98.25 87 VAL B N 1
ATOM 3557 C CA . VAL B 1 87 ? -31.734 -9.281 5.836 1 98.25 87 VAL B CA 1
ATOM 3558 C C . VAL B 1 87 ? -31.672 -8.758 4.406 1 98.25 87 VAL B C 1
ATOM 3560 O O . VAL B 1 87 ? -31.547 -7.547 4.188 1 98.25 87 VAL B O 1
ATOM 3563 N N . PHE B 1 88 ? -31.797 -9.656 3.453 1 98.25 88 PHE B N 1
ATOM 3564 C CA . PHE B 1 88 ? -31.766 -9.328 2.033 1 98.25 88 PHE B CA 1
ATOM 3565 C C . PHE B 1 88 ? -33.062 -9.711 1.352 1 98.25 88 PHE B C 1
ATOM 3567 O O . PHE B 1 88 ? -33.531 -10.852 1.47 1 98.25 88 PHE B O 1
ATOM 3574 N N . LYS B 1 89 ? -33.625 -8.742 0.669 1 98.12 89 LYS B N 1
ATOM 3575 C CA . LYS B 1 89 ? -34.844 -9.008 -0.08 1 98.12 89 LYS B CA 1
ATOM 3576 C C . LYS B 1 89 ? -34.75 -8.43 -1.491 1 98.12 89 LYS B C 1
ATOM 3578 O O . LYS B 1 89 ? -34.625 -7.219 -1.668 1 98.12 89 LYS B O 1
ATOM 3583 N N . ASN B 1 90 ? -34.781 -9.297 -2.441 1 97.5 90 ASN B N 1
ATOM 3584 C CA . ASN B 1 90 ? -34.75 -8.875 -3.84 1 97.5 90 ASN B CA 1
ATOM 3585 C C . ASN B 1 90 ? -36.156 -8.891 -4.465 1 97.5 90 ASN B C 1
ATOM 3587 O O . ASN B 1 90 ? -36.906 -9.836 -4.281 1 97.5 90 ASN B O 1
ATOM 3591 N N . THR B 1 91 ? -36.406 -7.809 -5.141 1 94.62 91 THR B N 1
ATOM 3592 C CA . THR B 1 91 ? -37.625 -7.707 -5.918 1 94.62 91 THR B CA 1
ATOM 3593 C C . THR B 1 91 ? -37.312 -7.426 -7.387 1 94.62 91 THR B C 1
ATOM 3595 O O . THR B 1 91 ? -36.375 -6.699 -7.699 1 94.62 91 THR B O 1
ATOM 3598 N N . SER B 1 92 ? -38.031 -8.102 -8.258 1 90.75 92 SER B N 1
ATOM 3599 C CA . SER B 1 92 ? -37.875 -7.91 -9.695 1 90.75 92 SER B CA 1
ATOM 3600 C C . SER B 1 92 ? -39 -7.062 -10.273 1 90.75 92 SER B C 1
ATOM 3602 O O . SER B 1 92 ? -40.188 -7.34 -10.039 1 90.75 92 SER B O 1
ATOM 3604 N N . GLN B 1 93 ? -38.562 -5.887 -10.805 1 82.56 93 GLN B N 1
ATOM 3605 C CA . GLN B 1 93 ? -39.531 -5.027 -11.484 1 82.56 93 GLN B CA 1
ATOM 3606 C C . GLN B 1 93 ? -39 -4.578 -12.844 1 82.56 93 GLN B C 1
ATOM 3608 O O . GLN B 1 93 ? -37.875 -4.027 -12.938 1 82.56 93 GLN B O 1
ATOM 3613 N N . ASP B 1 94 ? -39.812 -4.723 -13.914 1 81.94 94 ASP B N 1
ATOM 3614 C CA . ASP B 1 94 ? -39.562 -4.23 -15.266 1 81.94 94 ASP B CA 1
ATOM 3615 C C . ASP B 1 94 ? -38.156 -4.633 -15.742 1 81.94 94 ASP B C 1
ATOM 3617 O O . ASP B 1 94 ? -37.406 -3.809 -16.281 1 81.94 94 ASP B O 1
ATOM 3621 N N . GLY B 1 95 ? -37.75 -5.781 -15.492 1 81.06 95 GLY B N 1
ATOM 3622 C CA . GLY B 1 95 ? -36.5 -6.301 -16.031 1 81.06 95 GLY B CA 1
ATOM 3623 C C . GLY B 1 95 ? -35.281 -5.906 -15.211 1 81.06 95 GLY B C 1
ATOM 3624 O O . GLY B 1 95 ? -34.156 -6.168 -15.609 1 81.06 95 GLY B O 1
ATOM 3625 N N . SER B 1 96 ? -35.594 -5.234 -14.078 1 88.38 96 SER B N 1
ATOM 3626 C CA . SER B 1 96 ? -34.5 -4.855 -13.188 1 88.38 96 SER B CA 1
ATOM 3627 C C . SER B 1 96 ? -34.719 -5.402 -11.781 1 88.38 96 SER B C 1
ATOM 3629 O O . SER B 1 96 ? -35.875 -5.586 -11.352 1 88.38 96 SER B O 1
ATOM 3631 N N . ASP B 1 97 ? -33.656 -5.793 -11.219 1 93.31 97 ASP B N 1
ATOM 3632 C CA . ASP B 1 97 ? -33.75 -6.293 -9.852 1 93.31 97 ASP B CA 1
ATOM 3633 C C . ASP B 1 97 ? -33.344 -5.215 -8.844 1 93.31 97 ASP B C 1
ATOM 3635 O O . ASP B 1 97 ? -32.438 -4.41 -9.125 1 93.31 97 ASP B O 1
ATOM 3639 N N . HIS B 1 98 ? -34.094 -5.277 -7.766 1 94.31 98 HIS B N 1
ATOM 3640 C CA . HIS B 1 98 ? -33.844 -4.363 -6.652 1 94.31 98 HIS B CA 1
ATOM 3641 C C . HIS B 1 98 ? -33.656 -5.125 -5.344 1 94.31 98 HIS B C 1
ATOM 3643 O O . HIS B 1 98 ? -34.594 -5.73 -4.836 1 94.31 98 HIS B O 1
ATOM 3649 N N . MET B 1 99 ? -32.406 -5.043 -4.848 1 96.44 99 MET B N 1
ATOM 3650 C CA . MET B 1 99 ? -32.125 -5.711 -3.582 1 96.44 99 MET B CA 1
ATOM 3651 C C . MET B 1 99 ? -32.188 -4.727 -2.42 1 96.44 99 MET B C 1
ATOM 3653 O O . MET B 1 99 ? -31.406 -3.766 -2.375 1 96.44 99 MET B O 1
ATOM 3657 N N . THR B 1 100 ? -33.094 -4.961 -1.52 1 97.19 100 THR B N 1
ATOM 3658 C CA . THR B 1 100 ? -33.156 -4.188 -0.283 1 97.19 100 THR B CA 1
ATOM 3659 C C . THR B 1 100 ? -32.406 -4.898 0.837 1 97.19 100 THR B C 1
ATOM 3661 O O . THR B 1 100 ? -32.688 -6.062 1.136 1 97.19 100 THR B O 1
ATOM 3664 N N . ILE B 1 101 ? -31.516 -4.234 1.42 1 97.81 101 ILE B N 1
ATOM 3665 C CA . ILE B 1 101 ? -30.703 -4.738 2.52 1 97.81 101 ILE B CA 1
ATOM 3666 C C . ILE B 1 101 ? -31.094 -4.043 3.818 1 97.81 101 ILE B C 1
ATOM 3668 O O . ILE B 1 101 ? -30.984 -2.818 3.934 1 97.81 101 ILE B O 1
ATOM 3672 N N . SER B 1 102 ? -31.516 -4.801 4.75 1 97.5 102 SER B N 1
ATOM 3673 C CA . SER B 1 102 ? -32 -4.242 6.012 1 97.5 102 SER B CA 1
ATOM 3674 C C . SER B 1 102 ? -31.047 -4.586 7.156 1 97.5 102 SER B C 1
ATOM 3676 O O . SER B 1 102 ? -30.688 -5.75 7.348 1 97.5 102 SER B O 1
ATOM 3678 N N . TYR B 1 103 ? -30.672 -3.678 7.914 1 95.44 103 TYR B N 1
ATOM 3679 C CA . TYR B 1 103 ? -29.797 -3.801 9.07 1 95.44 103 TYR B CA 1
ATOM 3680 C C . TYR B 1 103 ? -30.234 -2.861 10.188 1 95.44 103 TYR B C 1
ATOM 3682 O O . TYR B 1 103 ? -30.094 -1.642 10.07 1 95.44 103 TYR B O 1
ATOM 3690 N N . GLY B 1 104 ? -30.719 -3.471 11.242 1 90.44 104 GLY B N 1
ATOM 3691 C CA . GLY B 1 104 ? -31.375 -2.658 12.25 1 90.44 104 GLY B CA 1
ATOM 3692 C C . GLY B 1 104 ? -32.625 -1.973 11.734 1 90.44 104 GLY B C 1
ATOM 3693 O O . GLY B 1 104 ? -33.531 -2.627 11.195 1 90.44 104 GLY B O 1
ATOM 3694 N N . ASP B 1 105 ? -32.594 -0.64 11.891 1 89.56 105 ASP B N 1
ATOM 3695 C CA . ASP B 1 105 ? -33.75 0.138 11.453 1 89.56 105 ASP B CA 1
ATOM 3696 C C . ASP B 1 105 ? -33.469 0.844 10.125 1 89.56 105 ASP B C 1
ATOM 3698 O O . ASP B 1 105 ? -34.25 1.7 9.695 1 89.56 105 ASP B O 1
ATOM 3702 N N . ASN B 1 106 ? -32.438 0.439 9.531 1 94.56 106 ASN B N 1
ATOM 3703 C CA . ASN B 1 106 ? -32 1.132 8.32 1 94.56 106 ASN B CA 1
ATOM 3704 C C . ASN B 1 106 ? -32 0.205 7.113 1 94.56 106 ASN B C 1
ATOM 3706 O O . ASN B 1 106 ? -32.094 -1.015 7.258 1 94.56 106 ASN B O 1
ATOM 3710 N N . THR B 1 107 ? -31.953 0.862 5.973 1 94.94 107 THR B N 1
ATOM 3711 C CA . THR B 1 107 ? -31.969 0.074 4.742 1 94.94 107 THR B CA 1
ATOM 3712 C C . THR B 1 107 ? -31.031 0.687 3.703 1 94.94 107 THR B C 1
ATOM 3714 O O . THR B 1 107 ? -30.734 1.881 3.758 1 94.94 107 THR B O 1
ATOM 3717 N N . ALA B 1 108 ? -30.578 -0.133 2.881 1 95.75 108 ALA B N 1
ATOM 3718 C CA . ALA B 1 108 ? -29.891 0.218 1.643 1 95.75 108 ALA B CA 1
ATOM 3719 C C . ALA B 1 108 ? -30.438 -0.583 0.464 1 95.75 108 ALA B C 1
ATOM 3721 O O . ALA B 1 108 ? -30.891 -1.718 0.634 1 95.75 108 ALA B O 1
ATOM 3722 N N . ASP B 1 109 ? -30.422 0.015 -0.636 1 94.88 109 ASP B N 1
ATOM 3723 C CA . ASP B 1 109 ? -30.875 -0.658 -1.848 1 94.88 109 ASP B CA 1
ATOM 3724 C C . ASP B 1 109 ? -29.766 -0.754 -2.879 1 94.88 109 ASP B C 1
ATOM 3726 O O . ASP B 1 109 ? -28.984 0.192 -3.053 1 94.88 109 ASP B O 1
ATOM 3730 N N . LEU B 1 110 ? -29.703 -1.862 -3.525 1 94.75 110 LEU B N 1
ATOM 3731 C CA . LEU B 1 110 ? -28.797 -2.082 -4.648 1 94.75 110 LEU B CA 1
ATOM 3732 C C . LEU B 1 110 ? -29.562 -2.502 -5.895 1 94.75 110 LEU B C 1
ATOM 3734 O O . LEU B 1 110 ? -30.453 -3.359 -5.824 1 94.75 110 LEU B O 1
ATOM 3738 N N . TYR B 1 111 ? -29.172 -1.866 -6.914 1 92.62 111 TYR B N 1
ATOM 3739 C CA . TYR B 1 111 ? -29.797 -2.234 -8.18 1 92.62 111 TYR B CA 1
ATOM 3740 C C . TYR B 1 111 ? -28.938 -3.238 -8.938 1 92.62 111 TYR B C 1
ATOM 3742 O O . TYR B 1 111 ? -27.703 -3.152 -8.922 1 92.62 111 TYR B O 1
ATOM 3750 N N . GLY B 1 112 ? -29.594 -4.152 -9.531 1 93 112 GLY B N 1
ATOM 3751 C CA . GLY B 1 112 ? -28.875 -5.203 -10.234 1 93 112 GLY B CA 1
ATOM 3752 C C . GLY B 1 112 ? -29.641 -5.762 -11.414 1 93 112 GLY B C 1
ATOM 3753 O O . GLY B 1 112 ? -30.375 -5.035 -12.086 1 93 112 GLY B O 1
ATOM 3754 N N . TRP B 1 113 ? -29.359 -6.996 -11.773 1 93.94 113 TRP B N 1
ATOM 3755 C CA . TRP B 1 113 ? -29.922 -7.664 -12.938 1 93.94 113 TRP B CA 1
ATOM 3756 C C . TRP B 1 113 ? -30.594 -8.984 -12.547 1 93.94 113 TRP B C 1
ATOM 3758 O O . TRP B 1 113 ? -30.234 -9.586 -11.531 1 93.94 113 TRP B O 1
ATOM 3768 N N . PRO B 1 114 ? -31.484 -9.398 -13.422 1 95 114 PRO B N 1
ATOM 3769 C CA . PRO B 1 114 ? -32.062 -10.719 -13.18 1 95 114 PRO B CA 1
ATOM 3770 C C . PRO B 1 114 ? -31.031 -11.836 -13.219 1 95 114 PRO B C 1
ATOM 3772 O O . PRO B 1 114 ? -30.141 -11.828 -14.078 1 95 114 PRO B O 1
ATOM 3775 N N . GLY B 1 115 ? -31.203 -12.75 -12.281 1 94.38 115 GLY B N 1
ATOM 3776 C CA . GLY B 1 115 ? -30.266 -13.852 -12.172 1 94.38 115 GLY B CA 1
ATOM 3777 C C . GLY B 1 115 ? -30.141 -14.664 -13.445 1 94.38 115 GLY B C 1
ATOM 3778 O O . GLY B 1 115 ? -29.062 -15.172 -13.766 1 94.38 115 GLY B O 1
ATOM 3779 N N . ARG B 1 116 ? -31.156 -14.789 -14.172 1 91.69 116 ARG B N 1
ATOM 3780 C CA . ARG B 1 116 ? -31.219 -15.625 -15.367 1 91.69 116 ARG B CA 1
ATOM 3781 C C . ARG B 1 116 ? -30.266 -15.102 -16.438 1 91.69 116 ARG B C 1
ATOM 3783 O O . ARG B 1 116 ? -29.969 -15.812 -17.406 1 91.69 116 ARG B O 1
ATOM 3790 N N . GLU B 1 117 ? -29.859 -13.844 -16.312 1 92.06 117 GLU B N 1
ATOM 3791 C CA . GLU B 1 117 ? -29 -13.234 -17.328 1 92.06 117 GLU B CA 1
ATOM 3792 C C . GLU B 1 117 ? -27.547 -13.664 -17.141 1 92.06 117 GLU B C 1
ATOM 3794 O O . GLU B 1 117 ? -26.703 -13.43 -18 1 92.06 117 GLU B O 1
ATOM 3799 N N . TYR B 1 118 ? -27.328 -14.211 -16.031 1 92.88 118 TYR B N 1
ATOM 3800 C CA . TYR B 1 118 ? -25.953 -14.648 -15.805 1 92.88 118 TYR B CA 1
ATOM 3801 C C . TYR B 1 118 ? -25.609 -15.844 -16.688 1 92.88 118 TYR B C 1
ATOM 3803 O O . TYR B 1 118 ? -26.375 -16.797 -16.797 1 92.88 118 TYR B O 1
ATOM 3811 N N . PRO B 1 119 ? -24.453 -15.805 -17.281 1 88.62 119 PRO B N 1
ATOM 3812 C CA . PRO B 1 119 ? -24.109 -16.906 -18.188 1 88.62 119 PRO B CA 1
ATOM 3813 C C . PRO B 1 119 ? -24.016 -18.25 -17.469 1 88.62 119 PRO B C 1
ATOM 3815 O O . PRO B 1 119 ? -23.5 -18.328 -16.344 1 88.62 119 PRO B O 1
ATOM 3818 N N . GLY B 1 120 ? -24.625 -19.172 -18.078 1 80.31 120 GLY B N 1
ATOM 3819 C CA . GLY B 1 120 ? -24.578 -20.516 -17.531 1 80.31 120 GLY B CA 1
ATOM 3820 C C . GLY B 1 120 ? -23.25 -21.219 -17.781 1 80.31 120 GLY B C 1
ATOM 3821 O O . GLY B 1 120 ? -22.469 -20.781 -18.625 1 80.31 120 GLY B O 1
ATOM 3822 N N . PHE B 1 121 ? -22.969 -22.078 -16.781 1 74.19 121 PHE B N 1
ATOM 3823 C CA . PHE B 1 121 ? -21.797 -22.922 -16.984 1 74.19 121 PHE B CA 1
ATOM 3824 C C . PHE B 1 121 ? -22.188 -24.391 -17 1 74.19 121 PHE B C 1
ATOM 3826 O O . PHE B 1 121 ? -22.984 -24.844 -16.188 1 74.19 121 PHE B O 1
ATOM 3833 N N . ALA B 1 122 ? -21.891 -25.062 -18.141 1 67.81 122 ALA B N 1
ATOM 3834 C CA . ALA B 1 122 ? -22.203 -26.484 -18.281 1 67.81 122 ALA B CA 1
ATOM 3835 C C . ALA B 1 122 ? -21.125 -27.344 -17.641 1 67.81 122 ALA B C 1
ATOM 3837 O O . ALA B 1 122 ? -19.938 -27.188 -17.953 1 67.81 122 ALA B O 1
ATOM 3838 N N . PRO B 1 123 ? -21.578 -28.062 -16.516 1 67.62 123 PRO B N 1
ATOM 3839 C CA . PRO B 1 123 ? -20.594 -29.031 -16 1 67.62 123 PRO B CA 1
ATOM 3840 C C . PRO B 1 123 ? -20.156 -30.047 -17.047 1 67.62 123 PRO B C 1
ATOM 3842 O O . PRO B 1 123 ? -20.969 -30.438 -17.906 1 67.62 123 PRO B O 1
ATOM 3845 N N . GLU B 1 124 ? -18.875 -30.234 -17.141 1 76.62 124 GLU B N 1
ATOM 3846 C CA . GLU B 1 124 ? -18.391 -31.234 -18.094 1 76.62 124 GLU B CA 1
ATOM 3847 C C . GLU B 1 124 ? -18.703 -32.656 -17.625 1 76.62 124 GLU B C 1
ATOM 3849 O O . GLU B 1 124 ? -18.828 -32.875 -16.422 1 76.62 124 GLU B O 1
ATOM 3854 N N . LYS B 1 125 ? -18.922 -33.531 -18.609 1 80.69 125 LYS B N 1
ATOM 3855 C CA . LYS B 1 125 ? -19.312 -34.906 -18.328 1 80.69 125 LYS B CA 1
ATOM 3856 C C . LYS B 1 125 ? -18.109 -35.781 -17.953 1 80.69 125 LYS B C 1
ATOM 3858 O O . LYS B 1 125 ? -17.031 -35.625 -18.531 1 80.69 125 LYS B O 1
ATOM 3863 N N . ASP B 1 126 ? -18.172 -36.594 -16.953 1 84.69 126 ASP B N 1
ATOM 3864 C CA . ASP B 1 126 ? -17.297 -37.656 -16.5 1 84.69 126 ASP B CA 1
ATOM 3865 C C . ASP B 1 126 ? -15.867 -37.156 -16.281 1 84.69 126 ASP B C 1
ATOM 3867 O O . ASP B 1 126 ? -14.922 -37.656 -16.891 1 84.69 126 ASP B O 1
ATOM 3871 N N . PRO B 1 127 ? -15.672 -36.219 -15.484 1 90.25 127 PRO B N 1
ATOM 3872 C CA . PRO B 1 127 ? -14.32 -35.719 -15.219 1 90.25 127 PRO B CA 1
ATOM 3873 C C . PRO B 1 127 ? -13.477 -36.719 -14.422 1 90.25 127 PRO B C 1
ATOM 3875 O O . PRO B 1 127 ? -14.016 -37.562 -13.711 1 90.25 127 PRO B O 1
ATOM 3878 N N . ALA B 1 128 ? -12.188 -36.719 -14.641 1 94.88 128 ALA B N 1
ATOM 3879 C CA . ALA B 1 128 ? -11.266 -37.469 -13.773 1 94.88 128 ALA B CA 1
ATOM 3880 C C . ALA B 1 128 ? -11.133 -36.781 -12.414 1 94.88 128 ALA B C 1
ATOM 3882 O O . ALA B 1 128 ? -11.016 -35.562 -12.336 1 94.88 128 ALA B O 1
ATOM 3883 N N . GLU B 1 129 ? -11.148 -37.594 -11.398 1 95.06 129 GLU B N 1
ATOM 3884 C CA . GLU B 1 129 ? -11.109 -37.031 -10.055 1 95.06 129 GLU B CA 1
ATOM 3885 C C . GLU B 1 129 ? -9.758 -37.281 -9.383 1 95.06 129 GLU B C 1
ATOM 3887 O O . GLU B 1 129 ? -9.273 -38.438 -9.367 1 95.06 129 GLU B O 1
ATOM 3892 N N . LEU B 1 130 ? -9.242 -36.25 -8.875 1 97.56 130 LEU B N 1
ATOM 3893 C CA . LEU B 1 130 ? -7.984 -36.281 -8.141 1 97.56 130 LEU B CA 1
ATOM 3894 C C . LEU B 1 130 ? -8.094 -35.531 -6.824 1 97.56 130 LEU B C 1
ATOM 3896 O O . LEU B 1 130 ? -9.023 -34.75 -6.637 1 97.56 130 LEU B O 1
ATOM 3900 N N . THR B 1 131 ? -7.137 -35.781 -5.84 1 97.94 131 THR B N 1
ATOM 3901 C CA . THR B 1 131 ? -7.035 -35.031 -4.602 1 97.94 131 THR B CA 1
ATOM 3902 C C . THR B 1 131 ? -5.586 -34.625 -4.324 1 97.94 131 THR B C 1
ATOM 3904 O O . THR B 1 131 ? -4.66 -35.344 -4.73 1 97.94 131 THR B O 1
ATOM 3907 N N . MET B 1 132 ? -5.488 -33.562 -3.727 1 97.69 132 MET B N 1
ATOM 3908 C CA . MET B 1 132 ? -4.148 -33.031 -3.453 1 97.69 132 MET B CA 1
ATOM 3909 C C . MET B 1 132 ? -4.117 -32.281 -2.137 1 97.69 132 MET B C 1
ATOM 3911 O O . MET B 1 132 ? -5.082 -31.594 -1.787 1 97.69 132 MET B O 1
ATOM 3915 N N . ALA B 1 133 ? -3.033 -32.438 -1.438 1 97.88 133 ALA B N 1
ATOM 3916 C CA . ALA B 1 133 ? -2.848 -31.656 -0.217 1 97.88 133 ALA B CA 1
ATOM 3917 C C . ALA B 1 133 ? -2.662 -30.188 -0.533 1 97.88 133 ALA B C 1
ATOM 3919 O O . ALA B 1 133 ? -1.898 -29.828 -1.434 1 97.88 133 ALA B O 1
ATOM 3920 N N . ALA B 1 134 ? -3.328 -29.297 0.264 1 97.94 134 ALA B N 1
ATOM 3921 C CA . ALA B 1 134 ? -3.27 -27.859 0.051 1 97.94 134 ALA B CA 1
ATOM 3922 C C . ALA B 1 134 ? -1.842 -27.344 0.2 1 97.94 134 ALA B C 1
ATOM 3924 O O . ALA B 1 134 ? -1.383 -26.531 -0.607 1 97.94 134 ALA B O 1
ATOM 3925 N N . LYS B 1 135 ? -1.156 -27.828 1.146 1 96.75 135 LYS B N 1
ATOM 3926 C CA . LYS B 1 135 ? 0.205 -27.375 1.424 1 96.75 135 LYS B CA 1
ATOM 3927 C C . LYS B 1 135 ? 1.129 -27.656 0.243 1 96.75 135 LYS B C 1
ATOM 3929 O O . LYS B 1 135 ? 1.908 -26.797 -0.164 1 96.75 135 LYS B O 1
ATOM 3934 N N . ASP B 1 136 ? 1.012 -28.891 -0.292 1 96.75 136 ASP B N 1
ATOM 3935 C CA . ASP B 1 136 ? 1.845 -29.281 -1.424 1 96.75 136 ASP B CA 1
ATOM 3936 C C . ASP B 1 136 ? 1.537 -28.438 -2.654 1 96.75 136 ASP B C 1
ATOM 3938 O O . ASP B 1 136 ? 2.449 -28.031 -3.375 1 96.75 136 ASP B O 1
ATOM 3942 N N . PHE B 1 137 ? 0.298 -28.219 -2.793 1 97.94 137 PHE B N 1
ATOM 3943 C CA . PHE B 1 137 ? -0.128 -27.391 -3.922 1 97.94 137 PHE B CA 1
ATOM 3944 C C . PHE B 1 137 ? 0.433 -25.984 -3.805 1 97.94 137 PHE B C 1
ATOM 3946 O O . PHE B 1 137 ? 1.045 -25.469 -4.746 1 97.94 137 PHE B O 1
ATOM 3953 N N . CYS B 1 138 ? 0.242 -25.344 -2.68 1 97.81 138 CYS B N 1
ATOM 3954 C CA . CYS B 1 138 ? 0.693 -23.969 -2.447 1 97.81 138 CYS B CA 1
ATOM 3955 C C . CYS B 1 138 ? 2.201 -23.859 -2.633 1 97.81 138 CYS B C 1
ATOM 3957 O O . CYS B 1 138 ? 2.684 -22.906 -3.254 1 97.81 138 CYS B O 1
ATOM 3959 N N . GLU B 1 139 ? 2.9 -24.797 -2.127 1 96.19 139 GLU B N 1
ATOM 3960 C CA . GLU B 1 139 ? 4.352 -24.812 -2.277 1 96.19 139 GLU B CA 1
ATOM 3961 C C . GLU B 1 139 ? 4.754 -24.891 -3.748 1 96.19 139 GLU B C 1
ATOM 3963 O O . GLU B 1 139 ? 5.625 -24.156 -4.207 1 96.19 139 GLU B O 1
ATOM 3968 N N . ALA B 1 140 ? 4.117 -25.766 -4.441 1 97.62 140 ALA B N 1
ATOM 3969 C CA . ALA B 1 140 ? 4.449 -25.969 -5.848 1 97.62 140 ALA B CA 1
ATOM 3970 C C . ALA B 1 140 ? 4.18 -24.703 -6.66 1 97.62 140 ALA B C 1
ATOM 3972 O O . ALA B 1 140 ? 4.977 -24.328 -7.523 1 97.62 140 ALA B O 1
ATOM 3973 N N . ILE B 1 141 ? 3.094 -24.062 -6.391 1 98.25 141 ILE B N 1
ATOM 3974 C CA . ILE B 1 141 ? 2.738 -22.844 -7.113 1 98.25 141 ILE B CA 1
ATOM 3975 C C . ILE B 1 141 ? 3.73 -21.734 -6.773 1 98.25 141 ILE B C 1
ATOM 3977 O O . ILE B 1 141 ? 4.191 -21.016 -7.66 1 98.25 141 ILE B O 1
ATOM 3981 N N . SER B 1 142 ? 4.098 -21.594 -5.516 1 97.06 142 SER B N 1
ATOM 3982 C CA . SER B 1 142 ? 5.062 -20.578 -5.105 1 97.06 142 SER B CA 1
ATOM 3983 C C . SER 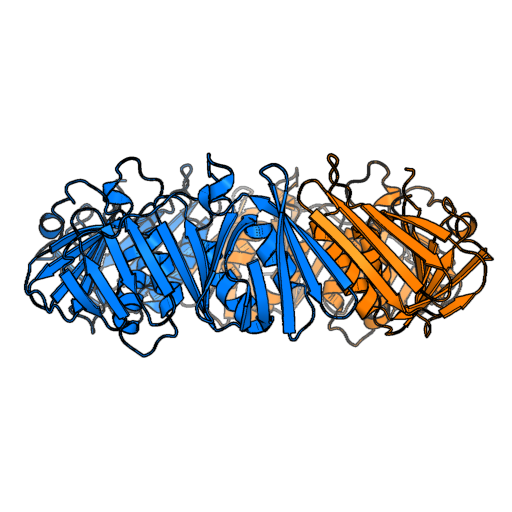B 1 142 ? 6.414 -20.797 -5.773 1 97.06 142 SER B C 1
ATOM 3985 O O . SER B 1 142 ? 7.156 -19.844 -6.016 1 97.06 142 SER B O 1
ATOM 3987 N N . HIS B 1 143 ? 6.719 -22 -6.125 1 97.19 143 HIS B N 1
ATOM 3988 C CA . HIS B 1 143 ? 8 -22.375 -6.707 1 97.19 143 HIS B CA 1
ATOM 3989 C C . HIS B 1 143 ? 8 -22.156 -8.219 1 97.19 143 HIS B C 1
ATOM 3991 O O . HIS B 1 143 ? 9.062 -22.109 -8.844 1 97.19 143 HIS B O 1
ATOM 3997 N N . THR B 1 144 ? 6.801 -21.984 -8.805 1 98.25 144 THR B N 1
ATOM 3998 C CA . THR B 1 144 ? 6.812 -22.078 -10.266 1 98.25 144 THR B CA 1
ATOM 3999 C C . THR B 1 144 ? 6.07 -20.906 -10.891 1 98.25 144 THR B C 1
ATOM 4001 O O . THR B 1 144 ? 6.414 -20.453 -11.992 1 98.25 144 THR B O 1
ATOM 4004 N N . ALA B 1 145 ? 5.098 -20.344 -10.234 1 98.12 145 ALA B N 1
ATOM 4005 C CA . ALA B 1 145 ? 4.156 -19.406 -10.844 1 98.12 145 ALA B CA 1
ATOM 4006 C C . ALA B 1 145 ? 4.867 -18.125 -11.281 1 98.12 145 ALA B C 1
ATOM 4008 O O . ALA B 1 145 ? 4.477 -17.5 -12.266 1 98.12 145 ALA B O 1
ATOM 4009 N N . PHE B 1 146 ? 5.883 -17.75 -10.562 1 97 146 PHE B N 1
ATOM 4010 C CA . PHE B 1 146 ? 6.555 -16.484 -10.828 1 97 146 PHE B CA 1
ATOM 4011 C C . PHE B 1 146 ? 7.301 -16.531 -12.156 1 97 146 PHE B C 1
ATOM 4013 O O . PHE B 1 146 ? 7.742 -15.492 -12.664 1 97 146 PHE B O 1
ATOM 4020 N N . THR B 1 147 ? 7.465 -17.656 -12.789 1 97.62 147 THR B N 1
ATOM 4021 C CA . THR B 1 147 ? 8.227 -17.797 -14.023 1 97.62 147 THR B CA 1
ATOM 4022 C C . THR B 1 147 ? 7.34 -17.547 -15.234 1 97.62 147 THR B C 1
ATOM 4024 O O . THR B 1 147 ? 7.812 -17.578 -16.375 1 97.62 147 THR B O 1
ATOM 4027 N N . VAL B 1 148 ? 6.059 -17.359 -14.961 1 95.56 148 VAL B N 1
ATOM 4028 C CA . VAL B 1 148 ? 5.09 -17.156 -16.031 1 95.56 148 VAL B CA 1
ATOM 4029 C C . VAL B 1 148 ? 4.836 -15.664 -16.219 1 95.56 148 VAL B C 1
ATOM 4031 O O . VAL B 1 148 ? 4.848 -14.898 -15.25 1 95.56 148 VAL B O 1
ATOM 4034 N N . ASN B 1 149 ? 4.734 -15.32 -17.453 1 86.56 149 ASN B N 1
ATOM 4035 C CA . ASN B 1 149 ? 4.332 -13.953 -17.766 1 86.56 149 ASN B CA 1
ATOM 4036 C C . ASN B 1 149 ? 2.895 -13.891 -18.281 1 86.56 149 ASN B C 1
ATOM 4038 O O . ASN B 1 149 ? 2.611 -14.297 -19.406 1 86.56 149 ASN B O 1
ATOM 4042 N N . ALA B 1 150 ? 2.061 -13.305 -17.531 1 77.81 150 ALA B N 1
ATOM 4043 C CA . ALA B 1 150 ? 0.634 -13.289 -17.844 1 77.81 150 ALA B CA 1
ATOM 4044 C C . ALA B 1 150 ? 0.348 -12.422 -19.062 1 77.81 150 ALA B C 1
ATOM 4046 O O . ALA B 1 150 ? -0.694 -12.57 -19.703 1 77.81 150 ALA B O 1
ATOM 4047 N N . ASP B 1 151 ? 1.259 -11.57 -19.453 1 78.88 151 ASP B N 1
ATOM 4048 C CA . ASP B 1 151 ? 1.039 -10.641 -20.562 1 78.88 151 ASP B CA 1
ATOM 4049 C C . ASP B 1 151 ? 1.705 -11.148 -21.844 1 78.88 151 ASP B C 1
ATOM 4051 O O . ASP B 1 151 ? 1.773 -10.422 -22.844 1 78.88 151 ASP B O 1
ATOM 4055 N N . GLU B 1 152 ? 2.01 -12.352 -21.844 1 78.62 152 GLU B N 1
ATOM 4056 C CA . GLU B 1 152 ? 2.674 -12.938 -23.016 1 78.62 152 GLU B CA 1
ATOM 4057 C C . GLU B 1 152 ? 1.696 -13.141 -24.172 1 78.62 152 GLU B C 1
ATOM 4059 O O . GLU B 1 152 ? 0.52 -13.438 -23.938 1 78.62 152 GLU B O 1
ATOM 4064 N N . VAL B 1 153 ? 2.283 -12.969 -25.375 1 86.88 153 VAL B N 1
ATOM 4065 C CA . VAL B 1 153 ? 1.492 -13.094 -26.594 1 86.88 153 VAL B CA 1
ATOM 4066 C C . VAL B 1 153 ? 1.109 -14.562 -26.812 1 86.88 153 VAL B C 1
ATOM 4068 O O . VAL B 1 153 ? -0.013 -14.859 -27.234 1 86.88 153 VAL B O 1
ATOM 4071 N N . ARG B 1 154 ? 2.031 -15.461 -26.453 1 89.94 154 ARG B N 1
ATOM 4072 C CA . ARG B 1 154 ? 1.748 -16.891 -26.594 1 89.94 154 ARG B CA 1
ATOM 4073 C C . ARG B 1 154 ? 1.016 -17.438 -25.375 1 89.94 154 ARG B C 1
ATOM 4075 O O . ARG B 1 154 ? 1.579 -17.484 -24.281 1 89.94 154 ARG B O 1
ATOM 4082 N N . PRO B 1 155 ? -0.141 -17.844 -25.5 1 93.31 155 PRO B N 1
ATOM 4083 C CA . PRO B 1 155 ? -0.98 -18.25 -24.375 1 93.31 155 PRO B CA 1
ATOM 4084 C C . PRO B 1 155 ? -0.353 -19.359 -23.547 1 93.31 155 PRO B C 1
ATOM 4086 O O . PRO B 1 155 ? -0.521 -19.406 -22.312 1 93.31 155 PRO B O 1
ATOM 4089 N N . VAL B 1 156 ? 0.365 -20.234 -24.141 1 94.81 156 VAL B N 1
ATOM 4090 C CA . VAL B 1 156 ? 0.925 -21.391 -23.469 1 94.81 156 VAL B CA 1
ATOM 4091 C C . VAL B 1 156 ? 1.907 -20.938 -22.391 1 94.81 156 VAL B C 1
ATOM 4093 O O . VAL B 1 156 ? 2.156 -21.672 -21.422 1 94.81 156 VAL B O 1
ATOM 4096 N N . PHE B 1 157 ? 2.422 -19.672 -22.516 1 95.12 157 PHE B N 1
ATOM 4097 C CA . PHE B 1 157 ? 3.391 -19.141 -21.562 1 95.12 157 PHE B CA 1
ATOM 4098 C C . PHE B 1 157 ? 2.689 -18.391 -20.438 1 95.12 157 PHE B C 1
ATOM 4100 O O . PHE B 1 157 ? 3.344 -17.875 -19.516 1 95.12 157 PHE B O 1
ATOM 4107 N N . THR B 1 158 ? 1.383 -18.406 -20.438 1 95.81 158 THR B N 1
ATOM 4108 C CA . THR B 1 158 ? 0.635 -17.688 -19.406 1 95.81 158 THR B CA 1
ATOM 4109 C C . THR B 1 158 ? 0.116 -18.656 -18.359 1 95.81 158 THR B C 1
ATOM 4111 O O . THR B 1 158 ? -0.552 -18.25 -17.406 1 95.81 158 THR B O 1
ATOM 4114 N N . GLY B 1 159 ? 0.454 -19.891 -18.484 1 97.38 159 GLY B N 1
ATOM 4115 C CA . GLY B 1 159 ? 0.025 -20.922 -17.547 1 97.38 159 GLY B CA 1
ATOM 4116 C C . GLY B 1 159 ? 1.15 -21.844 -17.125 1 97.38 159 GLY B C 1
ATOM 4117 O O . GLY B 1 159 ? 2.303 -21.641 -17.516 1 97.38 159 GLY B O 1
ATOM 4118 N N . LEU B 1 160 ? 0.828 -22.703 -16.234 1 98.5 160 LEU B N 1
ATOM 4119 C CA . LEU B 1 160 ? 1.733 -23.766 -15.797 1 98.5 160 LEU B CA 1
ATOM 4120 C C . LEU B 1 160 ? 1.334 -25.094 -16.406 1 98.5 160 LEU B C 1
ATOM 4122 O O . LEU B 1 160 ? 0.146 -25.406 -16.5 1 98.5 160 LEU B O 1
ATOM 4126 N N . LEU B 1 161 ? 2.309 -25.891 -16.797 1 98.5 161 LEU B N 1
ATOM 4127 C CA . LEU B 1 161 ? 2.072 -27.266 -17.219 1 98.5 161 LEU B CA 1
ATOM 4128 C C . LEU B 1 161 ? 1.87 -28.172 -16 1 98.5 161 LEU B C 1
ATOM 4130 O O . LEU B 1 161 ? 2.68 -28.172 -15.07 1 98.5 161 LEU B O 1
ATOM 4134 N N . PHE B 1 162 ? 0.819 -28.891 -16.047 1 98.62 162 PHE B N 1
ATOM 4135 C CA . PHE B 1 162 ? 0.569 -29.984 -15.117 1 98.62 162 PHE B CA 1
ATOM 4136 C C . PHE B 1 162 ? 0.693 -31.328 -15.828 1 98.62 162 PHE B C 1
ATOM 4138 O O . PHE B 1 162 ? -0.158 -31.688 -16.641 1 98.62 162 PHE B O 1
ATOM 4145 N N . GLN B 1 163 ? 1.749 -32 -15.5 1 98.25 163 GLN B N 1
ATOM 4146 C CA . GLN B 1 163 ? 1.946 -33.344 -16.016 1 98.25 163 GLN B CA 1
ATOM 4147 C C . GLN B 1 163 ? 1.727 -34.375 -14.922 1 98.25 163 GLN B C 1
ATOM 4149 O O . GLN B 1 163 ? 2.465 -34.438 -13.93 1 98.25 163 GLN B O 1
ATOM 4154 N N . ILE B 1 164 ? 0.756 -35.281 -15.133 1 98.19 164 ILE B N 1
ATOM 4155 C CA . ILE B 1 164 ? 0.403 -36.25 -14.125 1 98.19 164 ILE B CA 1
ATOM 4156 C C . ILE B 1 164 ? 0.687 -37.656 -14.656 1 98.19 164 ILE B C 1
ATOM 4158 O O . ILE B 1 164 ? 0.168 -38.062 -15.711 1 98.19 164 ILE B O 1
ATOM 4162 N N . ARG B 1 165 ? 1.542 -38.344 -14.031 1 98 165 ARG B N 1
ATOM 4163 C CA . ARG B 1 165 ? 1.859 -39.75 -14.258 1 98 165 ARG B CA 1
ATOM 4164 C C . ARG B 1 165 ? 1.706 -40.562 -12.977 1 98 165 ARG B C 1
ATOM 4166 O O . ARG B 1 165 ? 2.479 -40.406 -12.031 1 98 165 ARG B O 1
ATOM 4173 N N . GLY B 1 166 ? 0.691 -41.469 -12.969 1 97.06 166 GLY B N 1
ATOM 4174 C CA . GLY B 1 166 ? 0.376 -42.125 -11.703 1 97.06 166 GLY B CA 1
ATOM 4175 C C . GLY B 1 166 ? -0.028 -41.125 -10.609 1 97.06 166 GLY B C 1
ATOM 4176 O O . GLY B 1 166 ? -0.974 -40.375 -10.781 1 97.06 166 GLY B O 1
ATOM 4177 N N . HIS B 1 167 ? 0.803 -41.156 -9.531 1 97.69 167 HIS B N 1
ATOM 4178 C CA . HIS B 1 167 ? 0.501 -40.25 -8.422 1 97.69 167 HIS B CA 1
ATOM 4179 C C . HIS B 1 167 ? 1.512 -39.125 -8.336 1 97.69 167 HIS B C 1
ATOM 4181 O O . HIS B 1 167 ? 1.539 -38.375 -7.352 1 97.69 167 HIS B O 1
ATOM 4187 N N . GLU B 1 168 ? 2.273 -38.969 -9.406 1 97.75 168 GLU B N 1
ATOM 4188 C CA . GLU B 1 168 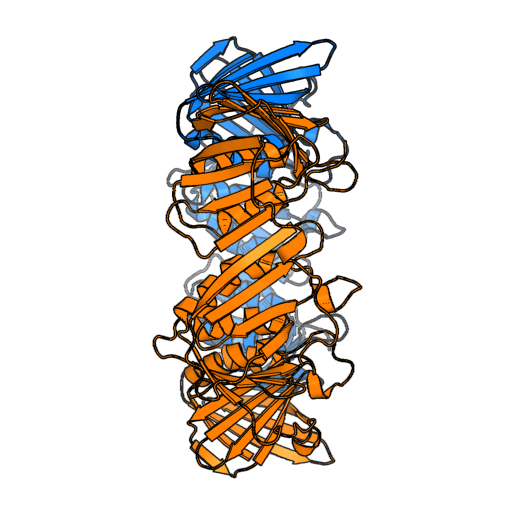? 3.275 -37.906 -9.453 1 97.75 168 GLU B CA 1
ATOM 4189 C C . GLU B 1 168 ? 2.799 -36.75 -10.312 1 97.75 168 GLU B C 1
ATOM 4191 O O . GLU B 1 168 ? 2.246 -36.938 -11.398 1 97.75 168 GLU B O 1
ATOM 4196 N N . LEU B 1 169 ? 2.939 -35.594 -9.789 1 98.25 169 LEU B N 1
ATOM 4197 C CA . LEU B 1 169 ? 2.602 -34.344 -10.492 1 98.25 169 LEU B CA 1
ATOM 4198 C C . LEU B 1 169 ? 3.844 -33.5 -10.719 1 98.25 169 LEU B C 1
ATOM 4200 O O . LEU B 1 169 ? 4.508 -33.094 -9.766 1 98.25 169 LEU B O 1
ATOM 4204 N N . THR B 1 170 ? 4.176 -33.281 -12 1 98.19 170 THR B N 1
ATOM 4205 C CA . THR B 1 170 ? 5.219 -32.312 -12.391 1 98.19 170 THR B CA 1
ATOM 4206 C C . THR B 1 170 ? 4.609 -31 -12.852 1 98.19 170 THR B C 1
ATOM 4208 O O . THR B 1 170 ? 3.771 -30.984 -13.758 1 98.19 170 THR B O 1
ATOM 4211 N N . ILE B 1 171 ? 4.988 -29.969 -12.203 1 98.69 171 ILE B N 1
ATOM 4212 C CA . ILE B 1 171 ? 4.531 -28.625 -12.57 1 98.69 171 ILE B CA 1
ATOM 4213 C C . ILE B 1 171 ? 5.695 -27.828 -13.156 1 98.69 171 ILE B C 1
ATOM 4215 O O . ILE B 1 171 ? 6.77 -27.75 -12.555 1 98.69 171 ILE B O 1
ATOM 4219 N N . VAL B 1 172 ? 5.473 -27.219 -14.336 1 98.5 172 VAL B N 1
ATOM 4220 C CA . VAL B 1 172 ? 6.535 -26.484 -15.016 1 98.5 172 VAL B CA 1
ATOM 4221 C C . VAL B 1 172 ? 6.023 -25.109 -15.445 1 98.5 172 VAL B C 1
ATOM 4223 O O . VAL B 1 172 ? 4.93 -25 -16 1 98.5 172 VAL B O 1
ATOM 4226 N N . GLY B 1 173 ? 6.746 -24.094 -15.133 1 97.88 173 GLY B N 1
ATOM 4227 C CA . GLY B 1 173 ? 6.523 -22.75 -15.641 1 97.88 173 GLY B CA 1
ATOM 4228 C C . GLY B 1 173 ? 7.719 -22.188 -16.391 1 97.88 173 GLY B C 1
ATOM 4229 O O . GLY B 1 173 ? 8.867 -22.516 -16.062 1 97.88 173 GLY B O 1
ATOM 4230 N N . THR B 1 174 ? 7.445 -21.391 -17.422 1 97 174 THR B N 1
ATOM 4231 C CA . THR B 1 174 ? 8.539 -20.766 -18.172 1 97 174 THR B CA 1
ATOM 4232 C C . THR B 1 174 ? 8.047 -19.547 -18.953 1 97 174 THR B C 1
ATOM 4234 O O . THR B 1 174 ? 6.859 -19.453 -19.266 1 97 174 THR B O 1
ATOM 4237 N N . ASP B 1 175 ? 8.938 -18.609 -19.125 1 94.69 175 ASP B N 1
ATOM 4238 C CA . ASP B 1 175 ? 8.711 -17.5 -20.047 1 94.69 175 ASP B CA 1
ATOM 4239 C C . ASP B 1 175 ? 9.773 -17.484 -21.156 1 94.69 175 ASP B C 1
ATOM 4241 O O . ASP B 1 175 ? 10.078 -16.422 -21.719 1 94.69 175 ASP B O 1
ATOM 4245 N N . SER B 1 176 ? 10.43 -18.625 -21.391 1 92.5 176 SER B N 1
ATOM 4246 C CA . SER B 1 176 ? 11.414 -18.859 -22.438 1 92.5 176 SER B CA 1
ATOM 4247 C C . SER B 1 176 ? 12.797 -18.391 -22.016 1 92.5 176 SER B C 1
ATOM 4249 O O . SER B 1 176 ? 13.805 -18.797 -22.609 1 92.5 176 SER B O 1
ATOM 4251 N N . PHE B 1 177 ? 12.906 -17.562 -20.984 1 93.94 177 PHE B N 1
ATOM 4252 C CA . PHE B 1 177 ? 14.203 -17.125 -20.5 1 93.94 177 PHE B CA 1
ATOM 4253 C C . PHE B 1 177 ? 14.578 -17.859 -19.219 1 93.94 177 PHE B C 1
ATOM 4255 O O . PHE B 1 177 ? 15.75 -17.922 -18.859 1 93.94 177 PHE B O 1
ATOM 4262 N N . ARG B 1 178 ? 13.578 -18.297 -18.609 1 97.12 178 ARG B N 1
ATOM 4263 C CA . ARG B 1 178 ? 13.727 -19.031 -17.359 1 97.12 178 ARG B CA 1
ATOM 4264 C C . ARG B 1 178 ? 12.688 -20.141 -17.25 1 97.12 178 ARG B C 1
ATOM 4266 O O . ARG B 1 178 ? 11.719 -20.172 -18 1 97.12 178 ARG B O 1
ATOM 4273 N N . LEU B 1 179 ? 12.992 -21.062 -16.359 1 97.81 179 LEU B N 1
ATOM 4274 C CA . LEU B 1 179 ? 12.141 -22.234 -16.188 1 97.81 179 LEU B CA 1
ATOM 4275 C C . LEU B 1 179 ? 12.203 -22.734 -14.75 1 97.81 179 LEU B C 1
ATOM 4277 O O . LEU B 1 179 ? 13.273 -22.781 -14.148 1 97.81 179 LEU B O 1
ATOM 4281 N N . ALA B 1 180 ? 11.07 -23.047 -14.203 1 98.25 180 ALA B N 1
ATOM 4282 C CA . ALA B 1 180 ? 10.992 -23.734 -12.914 1 98.25 180 ALA B CA 1
ATOM 4283 C C . ALA B 1 180 ? 10.234 -25.047 -13.039 1 98.25 180 ALA B C 1
ATOM 4285 O O . ALA B 1 180 ? 9.234 -25.141 -13.758 1 98.25 180 ALA B O 1
ATOM 4286 N N . LYS B 1 181 ? 10.688 -26.047 -12.391 1 97.81 181 LYS B N 1
ATOM 4287 C CA . LYS B 1 181 ? 10.094 -27.375 -12.383 1 97.81 181 LYS B CA 1
ATOM 4288 C C . LYS B 1 181 ? 9.984 -27.922 -10.961 1 97.81 181 LYS B C 1
ATOM 4290 O O . LYS B 1 181 ? 10.984 -27.984 -10.242 1 97.81 181 LYS B O 1
ATOM 4295 N N . LYS B 1 182 ? 8.82 -28.266 -10.57 1 97.75 182 LYS B N 1
ATOM 4296 C CA . LYS B 1 182 ? 8.555 -28.844 -9.258 1 97.75 182 LYS B CA 1
ATOM 4297 C C . LYS B 1 182 ? 7.824 -30.188 -9.375 1 97.75 182 LYS B C 1
ATOM 4299 O O . LYS B 1 182 ? 6.867 -30.297 -10.141 1 97.75 182 LYS B O 1
ATOM 4304 N N . ILE B 1 183 ? 8.312 -31.156 -8.711 1 97.31 183 ILE B N 1
ATOM 4305 C CA . ILE B 1 183 ? 7.648 -32.469 -8.648 1 97.31 183 ILE B CA 1
ATOM 4306 C C . ILE B 1 183 ? 6.988 -32.625 -7.285 1 97.31 183 ILE B C 1
ATOM 4308 O O . ILE B 1 183 ? 7.617 -32.406 -6.25 1 97.31 183 ILE B O 1
ATOM 4312 N N . THR B 1 184 ? 5.809 -32.938 -7.305 1 96.88 184 THR B N 1
ATOM 4313 C CA . THR B 1 184 ? 5.051 -33.219 -6.09 1 96.88 184 THR B CA 1
ATOM 4314 C C . THR B 1 184 ? 4.125 -34.438 -6.297 1 96.88 184 THR B C 1
ATOM 4316 O O . THR B 1 184 ? 4.316 -35.219 -7.223 1 96.88 184 THR B O 1
ATOM 4319 N N . VAL B 1 185 ? 3.209 -34.625 -5.297 1 96.75 185 VAL B N 1
ATOM 4320 C CA . VAL B 1 185 ? 2.373 -35.812 -5.387 1 96.75 185 VAL B CA 1
ATOM 4321 C C . VAL B 1 185 ? 0.902 -35.406 -5.254 1 96.75 185 VAL B C 1
ATOM 4323 O O . VAL B 1 185 ? 0.581 -34.375 -4.711 1 96.75 185 VAL B O 1
ATOM 4326 N N . LEU B 1 186 ? 0.097 -36.219 -5.824 1 97.31 186 LEU B N 1
ATOM 4327 C CA . LEU B 1 186 ? -1.351 -36.125 -5.664 1 97.31 186 LEU B CA 1
ATOM 4328 C C . LEU B 1 186 ? -1.982 -37.5 -5.742 1 97.31 186 LEU B C 1
ATOM 4330 O O . LEU B 1 186 ? -1.303 -38.5 -6.055 1 97.31 186 LEU B O 1
ATOM 4334 N N . ASN B 1 187 ? -3.166 -37.594 -5.273 1 97.31 187 ASN B N 1
ATOM 4335 C CA . ASN B 1 187 ? -3.908 -38.844 -5.379 1 97.31 187 ASN B CA 1
ATOM 4336 C C . ASN B 1 187 ? -4.738 -38.906 -6.656 1 97.31 187 ASN B C 1
ATOM 4338 O O . ASN B 1 187 ? -5.734 -38.188 -6.785 1 97.31 187 ASN B O 1
ATOM 4342 N N . ASN B 1 188 ? -4.34 -39.719 -7.531 1 96.12 188 ASN B N 1
ATOM 4343 C CA . ASN B 1 188 ? -4.988 -39.906 -8.828 1 96.12 188 ASN B CA 1
ATOM 4344 C C . ASN B 1 188 ? -5.824 -41.188 -8.883 1 96.12 188 ASN B C 1
ATOM 4346 O O . ASN B 1 188 ? -5.328 -42.219 -9.273 1 96.12 188 ASN B O 1
ATOM 4350 N N . LYS B 1 189 ? -7.09 -41.031 -8.68 1 90.75 189 LYS B N 1
ATOM 4351 C CA . LYS B 1 189 ? -7.992 -42.188 -8.625 1 90.75 189 LYS B CA 1
ATOM 4352 C C . LYS B 1 189 ? -8.25 -42.719 -10.023 1 90.75 189 LYS B C 1
ATOM 4354 O O . LYS B 1 189 ? -8.523 -43.906 -10.18 1 90.75 189 LYS B O 1
ATOM 4359 N N . SER B 1 190 ? -8.172 -41.844 -10.977 1 88.88 190 SER B N 1
ATOM 4360 C CA . SER B 1 190 ? -8.5 -42.281 -12.336 1 88.88 190 SER B CA 1
ATOM 4361 C C . SER B 1 190 ? -7.395 -43.125 -12.93 1 88.88 190 SER B C 1
ATOM 4363 O O . SER B 1 190 ? -7.656 -43.969 -13.797 1 88.88 190 SER B O 1
ATOM 4365 N N . GLY B 1 191 ? -6.156 -42.844 -12.555 1 90.38 191 GLY B N 1
ATOM 4366 C CA . GLY B 1 191 ? -5.016 -43.531 -13.109 1 90.38 191 GLY B CA 1
ATOM 4367 C C . GLY B 1 191 ? -4.605 -43.031 -14.484 1 90.38 191 GLY B C 1
ATOM 4368 O O . GLY B 1 191 ? -3.619 -43.5 -15.055 1 90.38 191 GLY B O 1
ATOM 4369 N N . ASP B 1 192 ? -5.359 -42.062 -14.992 1 93.75 192 ASP B N 1
ATOM 4370 C CA . ASP B 1 192 ? -5.062 -41.531 -16.312 1 93.75 192 ASP B CA 1
ATOM 4371 C C . ASP B 1 192 ? -3.854 -40.594 -16.266 1 93.75 192 ASP B C 1
ATOM 4373 O O . ASP B 1 192 ? -3.566 -40 -15.219 1 93.75 192 ASP B O 1
ATOM 4377 N N . ASN B 1 193 ? -3.23 -40.594 -17.406 1 96.69 193 ASN B N 1
ATOM 4378 C CA . ASN B 1 193 ? -2.17 -39.594 -17.562 1 96.69 193 ASN B CA 1
ATOM 4379 C C . ASN B 1 193 ? -2.711 -38.281 -18.109 1 96.69 193 ASN B C 1
ATOM 4381 O O . ASN B 1 193 ? -3.611 -38.25 -18.938 1 96.69 193 ASN B O 1
ATOM 4385 N N . PHE B 1 194 ? -2.182 -37.219 -17.625 1 96.5 194 PHE B N 1
ATOM 4386 C CA . PHE B 1 194 ? -2.645 -35.906 -18.094 1 96.5 194 PHE B CA 1
ATOM 4387 C C . PHE B 1 194 ? -1.464 -35 -18.406 1 96.5 194 PHE B C 1
ATOM 4389 O O . PHE B 1 194 ? -0.445 -35.031 -17.719 1 96.5 194 PHE B O 1
ATOM 4396 N N . ASP B 1 195 ? -1.576 -34.219 -19.453 1 97.12 195 ASP B N 1
ATOM 4397 C CA . ASP B 1 195 ? -0.792 -33.031 -19.781 1 97.12 195 ASP B CA 1
ATOM 4398 C C . ASP B 1 195 ? -1.696 -31.828 -20.047 1 97.12 195 ASP B C 1
ATOM 4400 O O . ASP B 1 195 ? -2.346 -31.734 -21.078 1 97.12 195 ASP B O 1
ATOM 4404 N N . LEU B 1 196 ? -1.751 -30.938 -19.109 1 96.94 196 LEU B N 1
ATOM 4405 C CA . LEU B 1 196 ? -2.646 -29.812 -19.297 1 96.94 196 LEU B CA 1
ATOM 4406 C C . LEU B 1 196 ? -1.985 -28.516 -18.828 1 96.94 196 LEU B C 1
ATOM 4408 O O . LEU B 1 196 ? -1.077 -28.531 -18 1 96.94 196 LEU B O 1
ATOM 4412 N N . ILE B 1 197 ? -2.348 -27.469 -19.438 1 97.88 197 ILE B N 1
ATOM 4413 C CA . ILE B 1 197 ? -1.867 -26.141 -19.094 1 97.88 197 ILE B CA 1
ATOM 4414 C C . ILE B 1 197 ? -2.994 -25.344 -18.438 1 97.88 197 ILE B C 1
ATOM 4416 O O . ILE B 1 197 ? -4.066 -25.172 -19.031 1 97.88 197 ILE B O 1
ATOM 4420 N N . ILE B 1 198 ? -2.723 -24.922 -17.219 1 97.62 198 ILE B N 1
ATOM 4421 C CA . ILE B 1 198 ? -3.721 -24.188 -16.453 1 97.62 198 ILE B CA 1
ATOM 4422 C C . ILE B 1 198 ? -3.275 -22.734 -16.297 1 97.62 198 ILE B C 1
ATOM 4424 O O . ILE B 1 198 ? -2.127 -22.469 -15.945 1 97.62 198 ILE B O 1
ATOM 4428 N N . PRO B 1 199 ? -4.152 -21.812 -16.547 1 96.38 199 PRO B N 1
ATOM 4429 C CA . PRO B 1 199 ? -3.775 -20.406 -16.375 1 96.38 199 PRO B CA 1
ATOM 4430 C C . PRO B 1 199 ? -3.229 -20.109 -14.984 1 96.38 199 PRO B C 1
ATOM 4432 O O . PRO B 1 199 ? -3.816 -20.531 -13.984 1 96.38 199 PRO B O 1
ATOM 4435 N N . VAL B 1 200 ? -2.148 -19.328 -14.938 1 96.5 200 VAL B N 1
ATOM 4436 C CA . VAL B 1 200 ? -1.477 -19.047 -13.672 1 96.5 200 VAL B CA 1
ATOM 4437 C C . VAL B 1 200 ? -2.395 -18.234 -12.766 1 96.5 200 VAL B C 1
ATOM 4439 O O . VAL B 1 200 ? -2.375 -18.406 -11.539 1 96.5 200 VAL B O 1
ATOM 4442 N N . ARG B 1 201 ? -3.199 -17.438 -13.344 1 93.31 201 ARG B N 1
ATOM 4443 C CA . ARG B 1 201 ? -4.145 -16.641 -12.57 1 93.31 201 ARG B CA 1
ATOM 4444 C C . ARG B 1 201 ? -5.051 -17.531 -11.727 1 93.31 201 ARG B C 1
ATOM 4446 O O . ARG B 1 201 ? -5.266 -17.266 -10.539 1 93.31 201 ARG B O 1
ATOM 4453 N N . ALA B 1 202 ? -5.582 -18.547 -12.336 1 95.88 202 ALA B N 1
ATOM 4454 C CA . ALA B 1 202 ? -6.449 -19.484 -11.633 1 95.88 202 ALA B CA 1
ATOM 4455 C C . ALA B 1 202 ? -5.691 -20.188 -10.516 1 95.88 202 ALA B C 1
ATOM 4457 O O . ALA B 1 202 ? -6.215 -20.359 -9.406 1 95.88 202 ALA B O 1
ATOM 4458 N N . LEU B 1 203 ? -4.535 -20.516 -10.82 1 97.81 203 LEU B N 1
ATOM 4459 C CA . LEU B 1 203 ? -3.725 -21.266 -9.867 1 97.81 203 LEU B CA 1
ATOM 4460 C C . LEU B 1 203 ? -3.344 -20.391 -8.672 1 97.81 203 LEU B C 1
ATOM 4462 O O . LEU B 1 203 ? -3.379 -20.844 -7.531 1 97.81 203 LEU B O 1
ATOM 4466 N N . ASN B 1 204 ? -2.955 -19.203 -8.953 1 96.69 204 ASN B N 1
ATOM 4467 C CA . ASN B 1 204 ? -2.641 -18.281 -7.867 1 96.69 204 ASN B CA 1
ATOM 4468 C C . ASN B 1 204 ? -3.848 -18.047 -6.965 1 96.69 204 ASN B C 1
ATOM 4470 O O . ASN B 1 204 ? -3.717 -18.031 -5.738 1 96.69 204 ASN B O 1
ATOM 4474 N N . GLU B 1 205 ? -4.984 -17.859 -7.539 1 95.94 205 GLU B N 1
ATOM 4475 C CA . GLU B 1 205 ? -6.195 -17.656 -6.75 1 95.94 205 GLU B CA 1
ATOM 4476 C C . GLU B 1 205 ? -6.504 -18.875 -5.887 1 95.94 205 GLU B C 1
ATOM 4478 O O . GLU B 1 205 ? -6.871 -18.734 -4.715 1 95.94 205 GLU B O 1
ATOM 4483 N N . TRP B 1 206 ? -6.398 -19.969 -6.453 1 97.81 206 TRP B N 1
ATOM 4484 C CA . TRP B 1 206 ? -6.703 -21.172 -5.695 1 97.81 206 TRP B CA 1
ATOM 4485 C C . TRP B 1 206 ? -5.723 -21.359 -4.547 1 97.81 206 TRP B C 1
ATOM 4487 O O . TRP B 1 206 ? -6.113 -21.75 -3.443 1 97.81 206 TRP B O 1
ATOM 4497 N N . ALA B 1 207 ? -4.469 -21.141 -4.859 1 98.12 207 ALA B N 1
ATOM 4498 C CA . ALA B 1 207 ? -3.463 -21.234 -3.805 1 98.12 207 ALA B CA 1
ATOM 4499 C C . ALA B 1 207 ? -3.814 -20.328 -2.625 1 98.12 207 ALA B C 1
ATOM 4501 O O . ALA B 1 207 ? -3.646 -20.719 -1.466 1 98.12 207 ALA B O 1
ATOM 4502 N N . ARG B 1 208 ? -4.258 -19.188 -2.865 1 96.38 208 ARG B N 1
ATOM 4503 C CA . ARG B 1 208 ? -4.668 -18.25 -1.814 1 96.38 208 ARG B CA 1
ATOM 4504 C C . ARG B 1 208 ? -5.836 -18.812 -1.015 1 96.38 208 ARG B C 1
ATOM 4506 O O . ARG B 1 208 ? -5.859 -18.719 0.214 1 96.38 208 ARG B O 1
ATOM 4513 N N . ILE B 1 209 ? -6.762 -19.375 -1.691 1 96.69 209 ILE B N 1
ATOM 4514 C CA . ILE B 1 209 ? -7.996 -19.875 -1.093 1 96.69 209 ILE B CA 1
ATOM 4515 C C . ILE B 1 209 ? -7.68 -21.047 -0.165 1 96.69 209 ILE B C 1
ATOM 4517 O O . ILE B 1 209 ? -8.234 -21.141 0.933 1 96.69 209 ILE B O 1
ATOM 4521 N N . VAL B 1 210 ? -6.781 -21.844 -0.538 1 97.38 210 VAL B N 1
ATOM 4522 C CA . VAL B 1 210 ? -6.598 -23.094 0.201 1 97.38 210 VAL B CA 1
ATOM 4523 C C . VAL B 1 210 ? -5.402 -22.969 1.14 1 97.38 210 VAL B C 1
ATOM 4525 O O . VAL B 1 210 ? -5.027 -23.922 1.814 1 97.38 210 VAL B O 1
ATOM 4528 N N . ALA B 1 211 ? -4.793 -21.797 1.165 1 95.5 211 ALA B N 1
ATOM 4529 C CA . ALA B 1 211 ? -3.561 -21.594 1.923 1 95.5 211 ALA B CA 1
ATOM 4530 C C . ALA B 1 211 ? -3.732 -22.016 3.379 1 95.5 211 ALA B C 1
ATOM 4532 O O . ALA B 1 211 ? -2.801 -22.547 3.99 1 95.5 211 ALA B O 1
ATOM 4533 N N . ALA B 1 212 ? -4.922 -21.875 3.918 1 89.5 212 ALA B N 1
ATOM 4534 C CA . ALA B 1 212 ? -5.125 -22.172 5.336 1 89.5 212 ALA B CA 1
ATOM 4535 C C . ALA B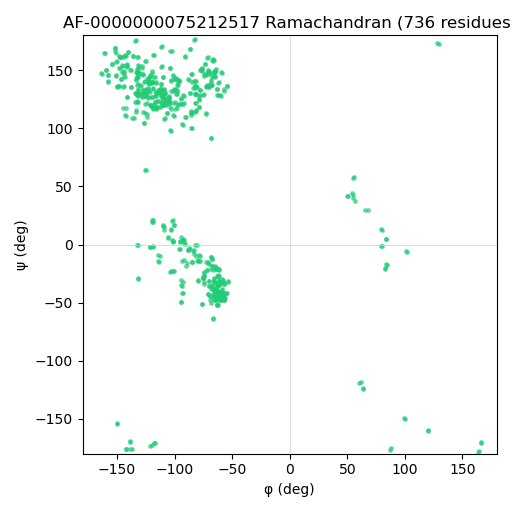 1 212 ? -5.879 -23.484 5.52 1 89.5 212 ALA B C 1
ATOM 4537 O O . ALA B 1 212 ? -6.238 -23.859 6.641 1 89.5 212 ALA B O 1
ATOM 4538 N N . GLU B 1 213 ? -6.066 -24.125 4.414 1 91.31 213 GLU B N 1
ATOM 4539 C CA . GLU B 1 213 ? -6.816 -25.375 4.488 1 91.31 213 GLU B CA 1
ATOM 4540 C C . GLU B 1 213 ? -5.922 -26.531 4.918 1 91.31 213 GLU B C 1
ATOM 4542 O O . GLU B 1 213 ? -4.789 -26.656 4.445 1 91.31 213 GLU B O 1
ATOM 4547 N N . GLU B 1 214 ? -6.406 -27.375 5.812 1 91.62 214 GLU B N 1
ATOM 4548 C CA . GLU B 1 214 ? -5.672 -28.547 6.27 1 91.62 214 GLU B CA 1
ATOM 4549 C C . GLU B 1 214 ? -6.062 -29.781 5.469 1 91.62 214 GLU B C 1
ATOM 4551 O O . GLU B 1 214 ? -5.219 -30.641 5.184 1 91.62 214 GLU B O 1
ATOM 4556 N N . ASP B 1 215 ? -7.289 -29.859 5.086 1 94 215 ASP B N 1
ATOM 4557 C CA . ASP B 1 215 ? -7.789 -31 4.328 1 94 215 ASP B CA 1
ATOM 4558 C C . ASP B 1 215 ? -7.383 -30.922 2.861 1 94 215 ASP B C 1
ATOM 4560 O O . ASP B 1 215 ? -7.23 -29.812 2.32 1 94 215 ASP B O 1
ATOM 4564 N N . PRO B 1 216 ? -7.227 -32.062 2.238 1 97.44 216 PRO B N 1
ATOM 4565 C CA . PRO B 1 216 ? -6.996 -32.062 0.792 1 97.44 216 PRO B CA 1
ATOM 4566 C C . PRO B 1 216 ? -8.188 -31.5 0.011 1 97.44 216 PRO B C 1
ATOM 4568 O O . PRO B 1 216 ? -9.328 -31.578 0.477 1 97.44 216 PRO B O 1
ATOM 4571 N N . PHE B 1 217 ? -7.863 -30.953 -1.072 1 98.12 217 PHE B N 1
ATOM 4572 C CA . PHE B 1 217 ? -8.93 -30.5 -1.961 1 98.12 217 PHE B CA 1
ATOM 4573 C C . PHE B 1 217 ? -9.086 -31.453 -3.143 1 98.12 217 PHE B C 1
ATOM 4575 O O . PHE B 1 217 ? -8.227 -32.312 -3.375 1 98.12 217 PHE B O 1
ATOM 4582 N N . GLU B 1 218 ? -10.148 -31.328 -3.84 1 97.31 218 GLU B N 1
ATOM 4583 C CA . GLU B 1 218 ? -10.438 -32.156 -5.008 1 97.31 218 GLU B CA 1
ATOM 4584 C C . GLU B 1 218 ? -10.148 -31.391 -6.305 1 97.31 218 GLU B C 1
ATOM 4586 O O . GLU B 1 218 ? -10.32 -30.172 -6.367 1 97.31 218 GLU B O 1
ATOM 4591 N N . MET B 1 219 ? -9.719 -32.125 -7.242 1 97.06 219 MET B N 1
ATOM 4592 C CA . MET B 1 219 ? -9.484 -31.641 -8.594 1 97.06 219 MET B CA 1
ATOM 4593 C C . MET B 1 219 ? -10.188 -32.531 -9.625 1 97.06 219 MET B C 1
ATOM 4595 O O . MET B 1 219 ? -10.062 -33.75 -9.586 1 97.06 219 MET B O 1
ATOM 4599 N N . GLU B 1 220 ? -10.961 -31.922 -10.469 1 96.31 220 GLU B N 1
ATOM 4600 C CA . GLU B 1 220 ? -11.609 -32.625 -11.57 1 96.31 220 GLU B CA 1
ATOM 4601 C C . GLU B 1 220 ? -11.094 -32.156 -12.922 1 96.31 220 GLU B C 1
ATOM 4603 O O . GLU B 1 220 ? -11.141 -30.938 -13.211 1 96.31 220 GLU B O 1
ATOM 4608 N N . ILE B 1 221 ? -10.602 -33.062 -13.695 1 96.44 221 ILE B N 1
ATOM 4609 C CA . ILE B 1 221 ? -10.023 -32.719 -14.984 1 96.44 221 ILE B CA 1
ATOM 4610 C C . ILE B 1 221 ? -10.945 -33.188 -16.109 1 96.44 221 ILE B C 1
ATOM 4612 O O . ILE B 1 221 ? -11.344 -34.375 -16.141 1 96.44 221 ILE B O 1
ATOM 4616 N N . SER B 1 222 ? -11.281 -32.25 -16.875 1 93.38 222 SER B N 1
ATOM 4617 C CA . SER B 1 222 ? -11.992 -32.562 -18.125 1 93.38 222 SER B CA 1
ATOM 4618 C C . SER B 1 222 ? -11.211 -32.094 -19.344 1 93.38 222 SER B C 1
ATOM 4620 O O . SER B 1 222 ? -10.062 -31.672 -19.219 1 93.38 222 SER B O 1
ATOM 4622 N N . ASP B 1 223 ? -11.836 -32.188 -20.516 1 90.44 223 ASP B N 1
ATOM 4623 C CA . ASP B 1 223 ? -11.125 -31.859 -21.734 1 90.44 223 ASP B CA 1
ATOM 4624 C C . ASP B 1 223 ? -10.82 -30.375 -21.797 1 90.44 223 ASP B C 1
ATOM 4626 O O . ASP B 1 223 ? -9.75 -29.969 -22.266 1 90.44 223 ASP B O 1
ATOM 4630 N N . ARG B 1 224 ? -11.727 -29.641 -21.359 1 92 224 ARG B N 1
ATOM 4631 C CA . ARG B 1 224 ? -11.594 -28.203 -21.609 1 92 224 ARG B CA 1
ATOM 4632 C C . ARG B 1 224 ? -11.367 -27.438 -20.312 1 92 224 ARG B C 1
ATOM 4634 O O . ARG B 1 224 ? -10.984 -26.266 -20.328 1 92 224 ARG B O 1
ATOM 4641 N N . GLN B 1 225 ? -11.539 -28.188 -19.219 1 94.12 225 GLN B N 1
ATOM 4642 C CA . GLN B 1 225 ? -11.578 -27.422 -17.969 1 94.12 225 GLN B CA 1
ATOM 4643 C C . GLN B 1 225 ? -10.984 -28.234 -16.812 1 94.12 225 GLN B C 1
ATOM 4645 O O . GLN B 1 225 ? -10.828 -29.453 -16.922 1 94.12 225 GLN B O 1
ATOM 4650 N N . VAL B 1 226 ? -10.641 -27.469 -15.797 1 96.19 226 VAL B N 1
ATOM 4651 C CA . VAL B 1 226 ? -10.258 -28.047 -14.508 1 96.19 226 VAL B CA 1
ATOM 4652 C C . VAL B 1 226 ? -11.078 -27.406 -13.391 1 96.19 226 VAL B C 1
ATOM 4654 O O . VAL B 1 226 ? -11.227 -26.188 -13.336 1 96.19 226 VAL B O 1
ATOM 4657 N N . LEU B 1 227 ? -11.633 -28.234 -12.586 1 96.56 227 LEU B N 1
ATOM 4658 C CA . LEU B 1 227 ? -12.406 -27.766 -11.438 1 96.56 227 LEU B CA 1
ATOM 4659 C C . LEU B 1 227 ? -11.695 -28.109 -10.133 1 96.56 227 LEU B C 1
ATOM 4661 O O . LEU B 1 227 ? -11.352 -29.266 -9.891 1 96.56 227 LEU B O 1
ATOM 4665 N N . PHE B 1 228 ? -11.414 -27.109 -9.328 1 97.25 228 PHE B N 1
ATOM 4666 C CA . PHE B 1 228 ? -10.922 -27.266 -7.969 1 97.25 228 PHE B CA 1
ATOM 4667 C C . PHE B 1 228 ? -12.055 -27.109 -6.961 1 97.25 228 PHE B C 1
ATOM 4669 O O . PHE B 1 228 ? -12.906 -26.234 -7.109 1 97.25 228 PHE B O 1
ATOM 4676 N N . LYS B 1 229 ? -11.992 -27.922 -5.895 1 96.25 229 LYS B N 1
ATOM 4677 C CA . LYS B 1 229 ? -13.133 -27.922 -4.977 1 96.25 229 LYS B CA 1
ATOM 4678 C C . LYS B 1 229 ? -12.68 -28.125 -3.535 1 96.25 229 LYS B C 1
ATOM 4680 O O . LYS B 1 229 ? -11.805 -28.953 -3.264 1 96.25 229 LYS B O 1
ATOM 4685 N N . THR B 1 230 ? -13.227 -27.359 -2.682 1 96.56 230 THR B N 1
ATOM 4686 C CA . THR B 1 230 ? -13.32 -27.641 -1.252 1 96.56 230 THR B CA 1
ATOM 4687 C C . THR B 1 230 ? -14.773 -27.766 -0.816 1 96.56 230 THR B C 1
ATOM 4689 O O . THR B 1 230 ? -15.672 -27.922 -1.653 1 96.56 230 THR B O 1
ATOM 4692 N N . ALA B 1 231 ? -15.016 -27.828 0.492 1 94.88 231 ALA B N 1
ATOM 4693 C CA . ALA B 1 231 ? -16.375 -28.016 0.996 1 94.88 231 ALA B CA 1
ATOM 4694 C C . ALA B 1 231 ? -17.281 -26.859 0.575 1 94.88 231 ALA B C 1
ATOM 4696 O O . ALA B 1 231 ? -18.438 -27.078 0.218 1 94.88 231 ALA B O 1
ATOM 4697 N N . ASN B 1 232 ? -16.734 -25.672 0.432 1 95.44 232 ASN B N 1
ATOM 4698 C CA . ASN B 1 232 ? -17.625 -24.516 0.24 1 95.44 232 ASN B CA 1
ATOM 4699 C C . ASN B 1 232 ? -17.156 -23.641 -0.919 1 95.44 232 ASN B C 1
ATOM 4701 O O . ASN B 1 232 ? -17.781 -22.625 -1.226 1 95.44 232 ASN B O 1
ATOM 4705 N N . VAL B 1 233 ? -16.062 -24 -1.572 1 97.19 233 VAL B N 1
ATOM 4706 C CA . VAL B 1 233 ? -15.547 -23.172 -2.656 1 97.19 233 VAL B CA 1
ATOM 4707 C C . VAL B 1 233 ? -15.289 -24.031 -3.889 1 97.19 233 VAL B C 1
ATOM 4709 O O . VAL B 1 233 ? -14.766 -25.141 -3.777 1 97.19 233 VAL B O 1
ATOM 4712 N N . ARG B 1 234 ? -15.656 -23.531 -5.031 1 96.44 234 ARG B N 1
ATOM 4713 C CA . ARG B 1 234 ? -15.352 -24.141 -6.324 1 96.44 234 ARG B CA 1
ATOM 4714 C C . ARG B 1 234 ? -14.711 -23.125 -7.27 1 96.44 234 ARG B C 1
ATOM 4716 O O . ARG B 1 234 ? -15.203 -22 -7.406 1 96.44 234 ARG B O 1
ATOM 4723 N N . LEU B 1 235 ? -13.625 -23.5 -7.844 1 97 235 LEU B N 1
ATOM 4724 C CA . LEU B 1 235 ? -12.953 -22.688 -8.852 1 97 235 LEU B CA 1
ATOM 4725 C C . LEU B 1 235 ? -12.836 -23.438 -10.172 1 97 235 LEU B C 1
ATOM 4727 O O . LEU B 1 235 ? -12.219 -24.5 -10.227 1 97 235 LEU B O 1
ATOM 4731 N N . LEU B 1 236 ? -13.414 -22.906 -11.18 1 95.94 236 LEU B N 1
ATOM 4732 C CA . LEU B 1 236 ? -13.344 -23.484 -12.516 1 95.94 236 LEU B CA 1
ATOM 4733 C C . LEU B 1 236 ? -12.391 -22.688 -13.406 1 95.94 236 LEU B C 1
ATOM 4735 O O . LEU B 1 236 ? -12.5 -21.469 -13.5 1 95.94 236 LEU B O 1
ATOM 4739 N N . ALA B 1 237 ? -11.469 -23.359 -13.969 1 95.38 237 ALA B N 1
ATOM 4740 C CA . ALA B 1 237 ? -10.508 -22.734 -14.875 1 95.38 237 ALA B CA 1
ATOM 4741 C C . ALA B 1 237 ? -10.578 -23.375 -16.266 1 95.38 237 ALA B C 1
ATOM 4743 O O . ALA B 1 237 ? -10.688 -24.594 -16.391 1 95.38 237 ALA B O 1
ATOM 4744 N N . GLN B 1 238 ? -10.484 -22.531 -17.266 1 93.06 238 GLN B N 1
ATOM 4745 C CA . GLN B 1 238 ? -10.359 -23.031 -18.625 1 93.06 238 GLN B CA 1
ATOM 4746 C C . GLN B 1 238 ? -8.914 -23.422 -18.938 1 93.06 238 GLN B C 1
ATOM 4748 O O . GLN B 1 238 ? -7.988 -22.641 -18.688 1 93.06 238 GLN B O 1
ATOM 4753 N N . ARG B 1 239 ? -8.758 -24.578 -19.438 1 95.19 239 ARG B N 1
ATOM 4754 C CA . ARG B 1 239 ? -7.422 -25 -19.828 1 95.19 239 ARG B CA 1
ATOM 4755 C C . ARG B 1 239 ? -6.898 -24.156 -20.984 1 95.19 239 ARG B C 1
ATOM 4757 O O . ARG B 1 239 ? -7.672 -23.734 -21.859 1 95.19 239 ARG B O 1
ATOM 4764 N N . ILE B 1 240 ? -5.617 -23.953 -21.031 1 95.94 240 ILE B N 1
ATOM 4765 C CA . ILE B 1 240 ? -4.992 -23.297 -22.188 1 95.94 240 ILE B CA 1
ATOM 4766 C C . ILE B 1 240 ? -4.672 -24.344 -23.25 1 95.94 240 ILE B C 1
ATOM 4768 O O . ILE B 1 240 ? -4.055 -25.375 -22.969 1 95.94 240 ILE B O 1
ATOM 4772 N N . ARG B 1 241 ? -5.094 -24 -24.406 1 94.94 241 ARG B N 1
ATOM 4773 C CA . ARG B 1 241 ? -4.824 -24.906 -25.516 1 94.94 241 ARG B CA 1
ATOM 4774 C C . ARG B 1 241 ? -3.443 -24.641 -26.109 1 94.94 241 ARG B C 1
ATOM 4776 O O . ARG B 1 241 ? -2.984 -23.5 -26.141 1 94.94 241 ARG B O 1
ATOM 4783 N N . GLY B 1 242 ? -2.805 -25.766 -26.594 1 94.38 242 GLY B N 1
ATOM 4784 C CA . GLY B 1 242 ? -1.5 -25.656 -27.219 1 94.38 242 GLY B CA 1
ATOM 4785 C C . GLY B 1 242 ? -0.479 -26.625 -26.656 1 94.38 242 GLY B C 1
ATOM 4786 O O . GLY B 1 242 ? -0.749 -27.312 -25.672 1 94.38 242 GLY B O 1
ATOM 4787 N N . ASP B 1 243 ? 0.616 -26.625 -27.312 1 94.19 243 ASP B N 1
ATOM 4788 C CA . ASP B 1 243 ? 1.699 -27.516 -26.891 1 94.19 243 ASP B CA 1
ATOM 4789 C C . ASP B 1 243 ? 2.717 -26.766 -26.031 1 94.19 243 ASP B C 1
ATOM 4791 O O . ASP B 1 243 ? 3.279 -25.75 -26.453 1 94.19 243 ASP B O 1
ATOM 4795 N N . PHE B 1 244 ? 2.828 -27.266 -24.891 1 95.88 244 PHE B N 1
ATOM 4796 C CA . PHE B 1 244 ? 3.871 -26.719 -24.047 1 95.88 244 PHE B CA 1
ATOM 4797 C C . PHE B 1 244 ? 5.254 -27.078 -24.578 1 95.88 244 PHE B C 1
ATOM 4799 O O . PHE B 1 244 ? 5.473 -28.188 -25.047 1 95.88 244 PHE B O 1
ATOM 4806 N N . PRO B 1 245 ? 6.227 -26.188 -24.516 1 93.38 245 PRO B N 1
ATOM 4807 C CA . PRO B 1 245 ? 7.559 -26.484 -25.047 1 93.38 245 PRO B CA 1
ATOM 4808 C C . PRO B 1 245 ? 8.203 -27.688 -24.359 1 93.38 245 PRO B C 1
ATOM 4810 O O . PRO B 1 245 ? 7.961 -27.938 -23.188 1 93.38 245 PRO B O 1
ATOM 4813 N N . PRO B 1 246 ? 9 -28.375 -25.125 1 94.25 246 PRO B N 1
ATOM 4814 C CA . PRO B 1 246 ? 9.711 -29.5 -24.516 1 94.25 246 PRO B CA 1
ATOM 4815 C C . PRO B 1 246 ? 10.766 -29.062 -23.5 1 94.25 246 PRO B C 1
ATOM 4817 O O . PRO B 1 246 ? 11.953 -28.984 -23.844 1 94.25 246 PRO B O 1
ATOM 4820 N N . PHE B 1 247 ? 10.453 -28.969 -22.328 1 94.31 247 PHE B N 1
ATOM 4821 C CA . PHE B 1 247 ? 11.273 -28.344 -21.297 1 94.31 247 PHE B CA 1
ATOM 4822 C C . PHE B 1 247 ? 12.43 -29.25 -20.906 1 94.31 247 PHE B C 1
ATOM 4824 O O . PHE B 1 247 ? 13.484 -28.766 -20.484 1 94.31 247 PHE B O 1
ATOM 4831 N N . ASP B 1 248 ? 12.297 -30.531 -21 1 93.62 248 ASP B N 1
ATOM 4832 C CA . ASP B 1 248 ? 13.32 -31.484 -20.578 1 93.62 248 ASP B CA 1
ATOM 4833 C C . ASP B 1 248 ? 14.586 -31.328 -21.406 1 93.62 248 ASP B C 1
ATOM 4835 O O . ASP B 1 248 ? 15.695 -31.578 -20.922 1 93.62 248 ASP B O 1
ATOM 4839 N N . LYS B 1 249 ? 14.445 -30.875 -22.578 1 93.56 249 LYS B N 1
ATOM 4840 C CA . LYS B 1 249 ? 15.562 -30.75 -23.5 1 93.56 249 LYS B CA 1
ATOM 4841 C C . LYS B 1 249 ? 16.469 -29.578 -23.125 1 93.56 249 LYS B C 1
ATOM 4843 O O . LYS B 1 249 ? 17.656 -29.562 -23.484 1 93.56 249 LYS B O 1
ATOM 4848 N N . VAL B 1 250 ? 15.984 -28.625 -22.453 1 93.75 250 VAL B N 1
ATOM 4849 C CA . VAL B 1 250 ? 16.766 -27.422 -22.172 1 93.75 250 VAL B CA 1
ATOM 4850 C C . VAL B 1 250 ? 17.484 -27.578 -20.844 1 93.75 250 VAL B C 1
ATOM 4852 O O . VAL B 1 250 ? 18.391 -26.797 -20.516 1 93.75 250 VAL B O 1
ATOM 4855 N N . ILE B 1 251 ? 17.141 -28.531 -20.047 1 95.62 251 ILE B N 1
ATOM 4856 C CA . ILE B 1 251 ? 17.766 -28.766 -18.75 1 95.62 251 ILE B CA 1
ATOM 4857 C C . ILE B 1 251 ? 19.047 -29.562 -18.938 1 95.62 251 ILE B C 1
ATOM 4859 O O . ILE B 1 251 ? 19.016 -30.734 -19.359 1 95.62 251 ILE B O 1
ATOM 4863 N N . PRO B 1 252 ? 20.109 -29.062 -18.531 1 95.38 252 PRO B N 1
ATOM 4864 C CA . PRO B 1 252 ? 21.375 -29.766 -18.75 1 95.38 252 PRO B CA 1
ATOM 4865 C C . PRO B 1 252 ? 21.531 -30.984 -17.859 1 95.38 252 PRO B C 1
ATOM 4867 O O . PRO B 1 252 ? 21.109 -30.969 -16.703 1 95.38 252 PRO B O 1
ATOM 4870 N N . SER B 1 253 ? 22.172 -32 -18.344 1 91.69 253 SER B N 1
ATOM 4871 C CA . SER B 1 253 ? 22.438 -33.219 -17.578 1 91.69 253 SER B CA 1
ATOM 4872 C C . SER B 1 253 ? 23.766 -33.125 -16.844 1 91.69 253 SER B C 1
ATOM 4874 O O . SER B 1 253 ? 23.984 -33.844 -15.859 1 91.69 253 SER B O 1
ATOM 4876 N N . GLY B 1 254 ? 24.578 -32.25 -17.25 1 93.88 254 GLY B N 1
ATOM 4877 C CA . GLY B 1 254 ? 25.875 -32.062 -16.641 1 93.88 254 GLY B CA 1
ATOM 4878 C C . GLY B 1 254 ? 26.234 -30.594 -16.453 1 93.88 254 GLY B C 1
ATOM 4879 O O . GLY B 1 254 ? 25.391 -29.719 -16.594 1 93.88 254 GLY B O 1
ATOM 4880 N N . TRP B 1 255 ? 27.5 -30.469 -15.961 1 96.81 255 TRP B N 1
ATOM 4881 C CA . TRP B 1 255 ? 27.938 -29.109 -15.703 1 96.81 255 TRP B CA 1
ATOM 4882 C C . TRP B 1 255 ? 29.438 -28.953 -15.938 1 96.81 255 TRP B C 1
ATOM 4884 O O . TRP B 1 255 ? 30.188 -29.938 -15.844 1 96.81 255 TRP B O 1
ATOM 4894 N N . GLN B 1 256 ? 29.797 -27.797 -16.281 1 98.06 256 GLN B N 1
ATOM 4895 C CA . GLN B 1 256 ? 31.219 -27.438 -16.375 1 98.06 256 GLN B CA 1
ATOM 4896 C C . GLN B 1 256 ? 31.703 -26.797 -15.07 1 98.06 256 GLN B C 1
ATOM 4898 O O . GLN B 1 256 ? 32.875 -26.906 -14.719 1 98.06 256 GLN B O 1
ATOM 4903 N N . THR B 1 257 ? 30.844 -26.125 -14.391 1 98.25 257 THR B N 1
ATOM 4904 C CA . THR B 1 257 ? 31.125 -25.484 -13.109 1 98.25 257 THR B CA 1
ATOM 4905 C C . THR B 1 257 ? 30.031 -25.797 -12.094 1 98.25 257 THR B C 1
ATOM 4907 O O . THR B 1 257 ? 28.844 -25.688 -12.398 1 98.25 257 THR B O 1
ATOM 4910 N N . TYR B 1 258 ? 30.422 -26.25 -10.938 1 97.75 258 TYR B N 1
ATOM 4911 C CA . TYR B 1 258 ? 29.531 -26.516 -9.812 1 97.75 258 TYR B CA 1
ATOM 4912 C C . TYR B 1 258 ? 29.828 -25.594 -8.641 1 97.75 258 TYR B C 1
ATOM 4914 O O . TYR B 1 258 ? 30.984 -25.422 -8.258 1 97.75 258 TYR B O 1
ATOM 4922 N N . VAL B 1 259 ? 28.766 -24.969 -8.102 1 98.19 259 VAL B N 1
ATOM 4923 C CA . VAL B 1 259 ? 28.938 -24.031 -7.012 1 98.19 259 VAL B CA 1
ATOM 4924 C C . VAL B 1 259 ? 27.922 -24.312 -5.906 1 98.19 259 VAL B C 1
ATOM 4926 O O . VAL B 1 259 ? 26.734 -24.5 -6.18 1 98.19 259 VAL B O 1
ATOM 4929 N N . LYS B 1 260 ? 28.375 -24.406 -4.688 1 97.81 260 LYS B N 1
ATOM 4930 C CA . LYS B 1 260 ? 27.516 -24.422 -3.504 1 97.81 260 LYS B CA 1
ATOM 4931 C C . LYS B 1 260 ? 27.641 -23.125 -2.711 1 97.81 260 LYS B C 1
ATOM 4933 O O . LYS B 1 260 ? 28.75 -22.672 -2.426 1 97.81 260 LYS B O 1
ATOM 4938 N N . LEU B 1 261 ? 26.5 -22.531 -2.348 1 97.25 261 LEU B N 1
ATOM 4939 C CA . LEU B 1 261 ? 26.578 -21.25 -1.647 1 97.25 261 LEU B CA 1
ATOM 4940 C C . LEU B 1 261 ? 25.375 -21.047 -0.739 1 97.25 261 LEU B C 1
ATOM 4942 O O . LEU B 1 261 ? 24.422 -21.828 -0.792 1 97.25 261 LEU B O 1
ATOM 4946 N N . GLU B 1 262 ? 25.453 -20.047 0.088 1 97.06 262 GLU B N 1
ATOM 4947 C CA . GLU B 1 262 ? 24.359 -19.672 0.979 1 97.06 262 GLU B CA 1
ATOM 4948 C C . GLU B 1 262 ? 23.344 -18.781 0.265 1 97.06 262 GLU B C 1
ATOM 4950 O O . GLU B 1 262 ? 23.719 -17.828 -0.425 1 97.06 262 GLU B O 1
ATOM 4955 N N . ARG B 1 263 ? 22.047 -19.078 0.443 1 96.88 263 ARG B N 1
ATOM 4956 C CA . ARG B 1 263 ? 20.969 -18.406 -0.262 1 96.88 263 ARG B CA 1
ATOM 4957 C C . ARG B 1 263 ? 20.812 -16.953 0.187 1 96.88 263 ARG B C 1
ATOM 4959 O O . ARG B 1 263 ? 20.766 -16.047 -0.643 1 96.88 263 ARG B O 1
ATOM 4966 N N . LYS B 1 264 ? 20.781 -16.719 1.49 1 97 264 LYS B N 1
ATOM 4967 C CA . LYS B 1 264 ? 20.453 -15.406 2.033 1 97 264 LYS B CA 1
ATOM 4968 C C . LYS B 1 264 ? 21.516 -14.383 1.651 1 97 264 LYS B C 1
ATOM 4970 O O . LYS B 1 264 ? 21.188 -13.305 1.15 1 97 264 LYS B O 1
ATOM 4975 N N . PRO B 1 265 ? 22.844 -14.703 1.819 1 96.69 265 PRO B N 1
ATOM 4976 C CA . PRO B 1 265 ? 23.859 -13.75 1.395 1 96.69 265 PRO B CA 1
ATOM 4977 C C . PRO B 1 265 ? 23.766 -13.406 -0.091 1 96.69 265 PRO B C 1
ATOM 4979 O O . PRO B 1 265 ? 23.969 -12.25 -0.476 1 96.69 265 PRO B O 1
ATOM 4982 N N . LEU B 1 266 ? 23.469 -14.398 -0.893 1 97.5 266 LEU B N 1
ATOM 4983 C CA . LEU B 1 266 ? 23.328 -14.141 -2.322 1 97.5 266 LEU B CA 1
ATOM 4984 C C . LEU B 1 266 ? 22.141 -13.227 -2.6 1 97.5 266 LEU B C 1
ATOM 4986 O O . LEU B 1 266 ? 22.25 -12.273 -3.373 1 97.5 266 LEU B O 1
ATOM 4990 N N . LEU B 1 267 ? 21.047 -13.539 -2.018 1 97.62 267 LEU B N 1
ATOM 4991 C CA . LEU B 1 267 ? 19.844 -12.727 -2.189 1 97.62 267 LEU B CA 1
ATOM 4992 C C . LEU B 1 267 ? 20.094 -11.281 -1.775 1 97.62 267 LEU B C 1
ATOM 4994 O O . LEU B 1 267 ? 19.688 -10.352 -2.475 1 97.62 267 LEU B O 1
ATOM 4998 N N . GLU B 1 268 ? 20.734 -11.094 -0.651 1 96.38 268 GLU B N 1
ATOM 4999 C CA . GLU B 1 268 ? 21.047 -9.758 -0.158 1 96.38 268 GLU B CA 1
ATOM 5000 C C . GLU B 1 268 ? 21.969 -9.016 -1.122 1 96.38 268 GLU B C 1
ATOM 5002 O O . GLU B 1 268 ? 21.781 -7.82 -1.379 1 96.38 268 GLU B O 1
ATOM 5007 N N . ALA B 1 269 ? 22.969 -9.664 -1.61 1 96.25 269 ALA B N 1
ATOM 5008 C CA . ALA B 1 269 ? 23.875 -9.07 -2.572 1 96.25 269 ALA B CA 1
ATOM 5009 C C . ALA B 1 269 ? 23.156 -8.648 -3.844 1 96.25 269 ALA B C 1
ATOM 5011 O O . ALA B 1 269 ? 23.406 -7.566 -4.383 1 96.25 269 ALA B O 1
ATOM 5012 N N . LEU B 1 270 ? 22.266 -9.5 -4.277 1 96.75 270 LEU B N 1
ATOM 5013 C CA . LEU B 1 270 ? 21.5 -9.188 -5.473 1 96.75 270 LEU B CA 1
ATOM 5014 C C . LEU B 1 270 ? 20.578 -7.992 -5.227 1 96.75 270 LEU B C 1
ATOM 5016 O O . LEU B 1 270 ? 20.359 -7.176 -6.125 1 96.75 270 LEU B O 1
ATOM 5020 N N . ASP B 1 271 ? 20.031 -7.914 -4.117 1 95.44 271 ASP B N 1
ATOM 5021 C CA . ASP B 1 271 ? 19.188 -6.781 -3.748 1 95.44 271 ASP B CA 1
ATOM 5022 C C . ASP B 1 271 ? 19.969 -5.469 -3.82 1 95.44 271 ASP B C 1
ATOM 5024 O O . ASP B 1 271 ? 19.484 -4.488 -4.391 1 95.44 271 ASP B O 1
ATOM 5028 N N . ARG B 1 272 ? 21.141 -5.43 -3.256 1 94.69 272 ARG B N 1
ATOM 5029 C CA . ARG B 1 272 ? 22 -4.25 -3.336 1 94.69 272 ARG B CA 1
ATOM 5030 C C . ARG B 1 272 ? 22.375 -3.949 -4.781 1 94.69 272 ARG B C 1
ATOM 5032 O O . ARG B 1 272 ? 22.344 -2.797 -5.215 1 94.69 272 ARG B O 1
ATOM 5039 N N . ALA B 1 273 ? 22.688 -4.969 -5.512 1 93.5 273 ALA B N 1
ATOM 5040 C CA . ALA B 1 273 ? 23.094 -4.812 -6.91 1 93.5 273 ALA B CA 1
ATOM 5041 C C . ALA B 1 273 ? 21.953 -4.23 -7.742 1 93.5 273 ALA B C 1
ATOM 5043 O O . ALA B 1 273 ? 22.188 -3.471 -8.688 1 93.5 273 ALA B O 1
ATOM 5044 N N . SER B 1 274 ? 20.781 -4.605 -7.43 1 91.62 274 SER B N 1
ATOM 5045 C CA . SER B 1 274 ? 19.625 -4.195 -8.203 1 91.62 274 SER B CA 1
ATOM 5046 C C . SER B 1 274 ? 19.453 -2.68 -8.188 1 91.62 274 SER B C 1
ATOM 5048 O O . SER B 1 274 ? 18.812 -2.113 -9.07 1 91.62 274 SER B O 1
ATOM 5050 N N . LEU B 1 275 ? 19.984 -1.99 -7.266 1 90.25 275 LEU B N 1
ATOM 5051 C CA . LEU B 1 275 ? 19.906 -0.537 -7.168 1 90.25 275 LEU B CA 1
ATOM 5052 C C . LEU B 1 275 ? 20.703 0.126 -8.297 1 90.25 275 LEU B C 1
ATOM 5054 O O . LEU B 1 275 ? 20.453 1.29 -8.625 1 90.25 275 LEU B O 1
ATOM 5058 N N . PHE B 1 276 ? 21.641 -0.578 -8.883 1 88 276 PHE B N 1
ATOM 5059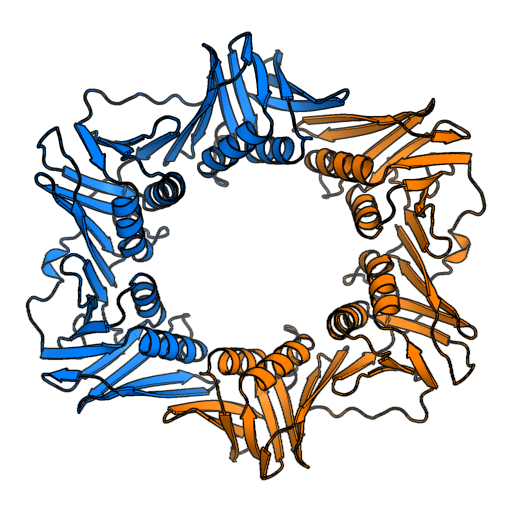 C CA . PHE B 1 276 ? 22.562 -0.01 -9.852 1 88 276 PHE B CA 1
ATOM 5060 C C . PHE B 1 276 ? 22.422 -0.705 -11.203 1 88 276 PHE B C 1
ATOM 5062 O O . PHE B 1 276 ? 23.125 -0.366 -12.156 1 88 276 PHE B O 1
ATOM 5069 N N . SER B 1 277 ? 21.609 -1.62 -11.25 1 79.19 277 SER B N 1
ATOM 5070 C CA . SER B 1 277 ? 21.703 -2.572 -12.352 1 79.19 277 SER B CA 1
ATOM 5071 C C . SER B 1 277 ? 20.766 -2.182 -13.492 1 79.19 277 SER B C 1
ATOM 5073 O O . SER B 1 277 ? 20.75 -2.83 -14.539 1 79.19 277 SER B O 1
ATOM 5075 N N . ARG B 1 278 ? 20.062 -1.083 -13.398 1 80 278 ARG B N 1
ATOM 5076 C CA . ARG B 1 278 ? 19.016 -0.804 -14.383 1 80 278 ARG B CA 1
ATOM 5077 C C . ARG B 1 278 ? 19.609 -0.213 -15.656 1 80 278 ARG B C 1
ATOM 5079 O O . ARG B 1 278 ? 20.219 0.857 -15.625 1 80 278 ARG B O 1
ATOM 5086 N N . GLU B 1 279 ? 19.406 -1.021 -16.625 1 82.12 279 GLU B N 1
ATOM 5087 C CA . GLU B 1 279 ? 19.781 -0.539 -17.953 1 82.12 279 GLU B CA 1
ATOM 5088 C C . GLU B 1 279 ? 18.688 0.326 -18.562 1 82.12 279 GLU B C 1
ATOM 5090 O O . GLU B 1 279 ? 17.641 0.521 -17.953 1 82.12 279 GLU B O 1
ATOM 5095 N N . LYS B 1 280 ? 18.953 0.867 -19.703 1 72.94 280 LYS B N 1
ATOM 5096 C CA . LYS B 1 280 ? 18.031 1.787 -20.359 1 72.94 280 LYS B CA 1
ATOM 5097 C C . LYS B 1 280 ? 16.688 1.112 -20.656 1 72.94 280 LYS B C 1
ATOM 5099 O O . LYS B 1 280 ? 15.633 1.747 -20.562 1 72.94 280 LYS B O 1
ATOM 5104 N N . ASP B 1 281 ? 16.734 -0.214 -20.938 1 76.19 281 ASP B N 1
ATOM 5105 C CA . ASP B 1 281 ? 15.508 -0.925 -21.281 1 76.19 281 ASP B CA 1
ATOM 5106 C C . ASP B 1 281 ? 14.805 -1.434 -20.016 1 76.19 281 ASP B C 1
ATOM 5108 O O . ASP B 1 281 ? 13.789 -2.127 -20.109 1 76.19 281 ASP B O 1
ATOM 5112 N N . GLY B 1 282 ? 15.461 -1.201 -18.891 1 82.31 282 GLY B N 1
ATOM 5113 C CA . GLY B 1 282 ? 14.836 -1.571 -17.641 1 82.31 282 GLY B CA 1
ATOM 5114 C C . GLY B 1 282 ? 15.375 -2.869 -17.062 1 82.31 282 GLY B C 1
ATOM 5115 O O . GLY B 1 282 ? 15.07 -3.223 -15.922 1 82.31 282 GLY B O 1
ATOM 5116 N N . THR B 1 283 ? 16.234 -3.523 -17.859 1 88.75 283 THR B N 1
ATOM 5117 C CA . THR B 1 283 ? 16.766 -4.801 -17.406 1 88.75 283 THR B CA 1
ATOM 5118 C C . THR B 1 283 ? 17.781 -4.59 -16.281 1 88.75 283 THR B C 1
ATOM 5120 O O . THR B 1 283 ? 18.625 -3.691 -16.359 1 88.75 283 THR B O 1
ATOM 5123 N N . LEU B 1 284 ? 17.656 -5.41 -15.258 1 91.94 284 LEU B N 1
ATOM 5124 C CA . LEU B 1 284 ? 18.625 -5.379 -14.156 1 91.94 284 LEU B CA 1
ATOM 5125 C C . LEU B 1 284 ? 19.75 -6.375 -14.398 1 91.94 284 LEU B C 1
ATOM 5127 O O . LEU B 1 284 ? 19.594 -7.566 -14.117 1 91.94 284 LEU B O 1
ATOM 5131 N N . VAL B 1 285 ? 20.922 -5.906 -14.812 1 94.75 285 VAL B N 1
ATOM 5132 C CA . VAL B 1 285 ? 22.016 -6.781 -15.219 1 94.75 285 VAL B CA 1
ATOM 5133 C C . VAL B 1 285 ? 23.016 -6.914 -14.07 1 94.75 285 VAL B C 1
ATOM 5135 O O . VAL B 1 285 ? 23.453 -5.914 -13.492 1 94.75 285 VAL B O 1
ATOM 5138 N N . VAL B 1 286 ? 23.406 -8.109 -13.789 1 96.25 286 VAL B N 1
ATOM 5139 C CA . VAL B 1 286 ? 24.469 -8.391 -12.828 1 96.25 286 VAL B CA 1
ATOM 5140 C C . VAL B 1 286 ? 25.453 -9.391 -13.422 1 96.25 286 VAL B C 1
ATOM 5142 O O . VAL B 1 286 ? 25.062 -10.312 -14.141 1 96.25 286 VAL B O 1
ATOM 5145 N N . THR B 1 287 ? 26.703 -9.219 -13.102 1 96.75 287 THR B N 1
ATOM 5146 C CA . THR B 1 287 ? 27.734 -10.117 -13.594 1 96.75 287 THR B CA 1
ATOM 5147 C C . THR B 1 287 ? 28.312 -10.945 -12.453 1 96.75 287 THR B C 1
ATOM 5149 O O . THR B 1 287 ? 28.578 -10.422 -11.367 1 96.75 287 THR B O 1
ATOM 5152 N N . PHE B 1 288 ? 28.5 -12.242 -12.789 1 97.62 288 PHE B N 1
ATOM 5153 C CA . PHE B 1 288 ? 29.141 -13.188 -11.883 1 97.62 288 PHE B CA 1
ATOM 5154 C C . PHE B 1 288 ? 30.5 -13.617 -12.422 1 97.62 288 PHE B C 1
ATOM 5156 O O . PHE B 1 288 ? 30.625 -13.969 -13.594 1 97.62 288 PHE B O 1
ATOM 5163 N N . HIS B 1 289 ? 31.453 -13.477 -11.586 1 98.19 289 HIS B N 1
ATOM 5164 C CA . HIS B 1 289 ? 32.75 -14.125 -11.797 1 98.19 289 HIS B CA 1
ATOM 5165 C C . HIS B 1 289 ? 33.031 -15.133 -10.695 1 98.19 289 HIS B C 1
ATOM 5167 O O . HIS B 1 289 ? 33.156 -14.766 -9.523 1 98.19 289 HIS B O 1
ATOM 5173 N N . ILE B 1 290 ? 33.188 -16.406 -11.078 1 98.31 290 ILE B N 1
ATOM 5174 C CA . ILE B 1 290 ? 33.375 -17.469 -10.094 1 98.31 290 ILE B CA 1
ATOM 5175 C C . ILE B 1 290 ? 34.75 -18.141 -10.32 1 98.31 290 ILE B C 1
ATOM 5177 O O . ILE B 1 290 ? 34.969 -18.75 -11.367 1 98.31 290 ILE B O 1
ATOM 5181 N N . GLU B 1 291 ? 35.531 -17.984 -9.297 1 98 291 GLU B N 1
ATOM 5182 C CA . GLU B 1 291 ? 36.875 -18.547 -9.352 1 98 291 GLU B CA 1
ATOM 5183 C C . GLU B 1 291 ? 37.438 -18.75 -7.949 1 98 291 GLU B C 1
ATOM 5185 O O . GLU B 1 291 ? 37.281 -17.906 -7.074 1 98 291 GLU B O 1
ATOM 5190 N N . ASN B 1 292 ? 38.125 -19.875 -7.742 1 97.5 292 ASN B N 1
ATOM 5191 C CA . ASN B 1 292 ? 38.844 -20.141 -6.504 1 97.5 292 ASN B CA 1
ATOM 5192 C C . ASN B 1 292 ? 37.938 -20.016 -5.285 1 97.5 292 ASN B C 1
ATOM 5194 O O . ASN B 1 292 ? 38.281 -19.344 -4.312 1 97.5 292 ASN B O 1
ATOM 5198 N N . ASN B 1 293 ? 36.75 -20.547 -5.414 1 98.19 293 ASN B N 1
ATOM 5199 C CA . ASN B 1 293 ? 35.781 -20.641 -4.32 1 98.19 293 ASN B CA 1
ATOM 5200 C C . ASN B 1 293 ? 35.281 -19.25 -3.91 1 98.19 293 ASN B C 1
ATOM 5202 O O . ASN B 1 293 ? 35.031 -19.016 -2.73 1 98.19 293 ASN B O 1
ATOM 5206 N N . LEU B 1 294 ? 35.281 -18.406 -4.91 1 97.94 294 LEU B N 1
ATOM 5207 C CA . LEU B 1 294 ? 34.781 -17.047 -4.684 1 97.94 294 LEU B CA 1
ATOM 5208 C C . LEU B 1 294 ? 33.844 -16.625 -5.797 1 97.94 294 LEU B C 1
ATOM 5210 O O . LEU B 1 294 ? 34.125 -16.828 -6.977 1 97.94 294 LEU B O 1
ATOM 5214 N N . LEU B 1 295 ? 32.719 -16.141 -5.41 1 98.19 295 LEU B N 1
ATOM 5215 C CA . LEU B 1 295 ? 31.781 -15.523 -6.34 1 98.19 295 LEU B CA 1
ATOM 5216 C C . LEU B 1 295 ? 31.875 -14.008 -6.262 1 98.19 295 LEU B C 1
ATOM 5218 O O . LEU B 1 295 ? 31.531 -13.414 -5.238 1 98.19 295 LEU B O 1
ATOM 5222 N N . HIS B 1 296 ? 32.375 -13.453 -7.301 1 97.75 296 HIS B N 1
ATOM 5223 C CA . HIS B 1 296 ? 32.406 -12 -7.43 1 97.75 296 HIS B CA 1
ATOM 5224 C C . HIS B 1 296 ? 31.141 -11.492 -8.148 1 97.75 296 HIS B C 1
ATOM 5226 O O . HIS B 1 296 ? 30.859 -11.906 -9.273 1 97.75 296 HIS B O 1
ATOM 5232 N N . ILE B 1 297 ? 30.391 -10.633 -7.516 1 97.19 297 ILE B N 1
ATOM 5233 C CA . ILE B 1 297 ? 29.172 -10.039 -8.055 1 97.19 297 ILE B CA 1
ATOM 5234 C C . ILE B 1 297 ? 29.406 -8.555 -8.336 1 97.19 297 ILE B C 1
ATOM 5236 O O . ILE B 1 297 ? 29.797 -7.809 -7.441 1 97.19 297 ILE B O 1
ATOM 5240 N N . ALA B 1 298 ? 29.094 -8.18 -9.555 1 95.62 298 ALA B N 1
ATOM 5241 C CA . ALA B 1 298 ? 29.375 -6.789 -9.898 1 95.62 298 ALA B CA 1
ATOM 5242 C C . ALA B 1 298 ? 28.297 -6.227 -10.82 1 95.62 298 ALA B C 1
ATOM 5244 O O . ALA B 1 298 ? 27.719 -6.961 -11.625 1 95.62 298 ALA B O 1
ATOM 5245 N N . THR B 1 299 ? 28 -5.004 -10.664 1 94.88 299 THR B N 1
ATOM 5246 C CA . THR B 1 299 ? 27.172 -4.211 -11.57 1 94.88 299 THR B CA 1
ATOM 5247 C C . THR B 1 299 ? 27.516 -2.727 -11.453 1 94.88 299 THR B C 1
ATOM 5249 O O . THR B 1 299 ? 28.109 -2.297 -10.453 1 94.88 299 THR B O 1
ATOM 5252 N N . ALA B 1 300 ? 27.234 -1.98 -12.531 1 91.81 300 ALA B N 1
ATOM 5253 C CA . ALA B 1 300 ? 27.531 -0.553 -12.539 1 91.81 300 ALA B CA 1
ATOM 5254 C C . ALA B 1 300 ? 26.484 0.23 -13.328 1 91.81 300 ALA B C 1
ATOM 5256 O O . ALA B 1 300 ? 25.859 -0.309 -14.234 1 91.81 300 ALA B O 1
ATOM 5257 N N . SER B 1 301 ? 26.281 1.431 -12.898 1 89.44 301 SER B N 1
ATOM 5258 C CA . SER B 1 301 ? 25.438 2.4 -13.586 1 89.44 301 SER B CA 1
ATOM 5259 C C . SER B 1 301 ? 26.031 3.803 -13.508 1 89.44 301 SER B C 1
ATOM 5261 O O . SER B 1 301 ? 27.156 3.982 -13.047 1 89.44 301 SER B O 1
ATOM 5263 N N . GLU B 1 302 ? 25.297 4.742 -14.023 1 85.38 302 GLU B N 1
ATOM 5264 C CA . GLU B 1 302 ? 25.734 6.137 -13.961 1 85.38 302 GLU B CA 1
ATOM 5265 C C . GLU B 1 302 ? 25.719 6.652 -12.531 1 85.38 302 GLU B C 1
ATOM 5267 O O . GLU B 1 302 ? 26.438 7.605 -12.203 1 85.38 302 GLU B O 1
ATOM 5272 N N . PHE B 1 303 ? 25.109 5.898 -11.688 1 86.75 303 PHE B N 1
ATOM 5273 C CA . PHE B 1 303 ? 24.938 6.375 -10.32 1 86.75 303 PHE B CA 1
ATOM 5274 C C . PHE B 1 303 ? 25.969 5.742 -9.391 1 86.75 303 PHE B C 1
ATOM 5276 O O . PHE B 1 303 ? 26.188 6.23 -8.281 1 86.75 303 PHE B O 1
ATOM 5283 N N . GLY B 1 304 ? 26.469 4.57 -9.852 1 91.81 304 GLY B N 1
ATOM 5284 C CA . GLY B 1 304 ? 27.406 3.879 -8.969 1 91.81 304 GLY B CA 1
ATOM 5285 C C . GLY B 1 304 ? 27.656 2.443 -9.383 1 91.81 304 GLY B C 1
ATOM 5286 O O . GLY B 1 304 ? 27.406 2.07 -10.531 1 91.81 304 GLY B O 1
ATOM 5287 N N . LYS B 1 305 ? 28.328 1.801 -8.484 1 93.81 305 LYS B N 1
ATOM 5288 C CA . LYS B 1 305 ? 28.641 0.398 -8.742 1 93.81 305 LYS B CA 1
ATOM 5289 C C . LYS B 1 305 ? 28.734 -0.392 -7.438 1 93.81 305 LYS B C 1
ATOM 5291 O O . LYS B 1 305 ? 28.906 0.189 -6.363 1 93.81 305 LYS B O 1
ATOM 5296 N N . VAL B 1 306 ? 28.562 -1.649 -7.566 1 93.94 306 VAL B N 1
ATOM 5297 C CA . VAL B 1 306 ? 28.766 -2.564 -6.449 1 93.94 306 VAL B CA 1
ATOM 5298 C C . VAL B 1 306 ? 29.734 -3.67 -6.855 1 93.94 306 VAL B C 1
ATOM 5300 O O . VAL B 1 306 ? 29.703 -4.145 -7.996 1 93.94 306 VAL B O 1
ATOM 5303 N N . ASP B 1 307 ? 30.547 -3.98 -5.969 1 93.19 307 ASP B N 1
ATOM 5304 C CA . ASP B 1 307 ? 31.516 -5.066 -6.074 1 93.19 307 ASP B CA 1
ATOM 5305 C C . ASP B 1 307 ? 31.562 -5.891 -4.793 1 93.19 307 ASP B C 1
ATOM 5307 O O . ASP B 1 307 ? 32.094 -5.434 -3.77 1 93.19 307 ASP B O 1
ATOM 5311 N N . GLU B 1 308 ? 31.047 -7.078 -4.93 1 95.62 308 GLU B N 1
ATOM 5312 C CA . GLU B 1 308 ? 30.953 -7.891 -3.719 1 95.62 308 GLU B CA 1
ATOM 5313 C C . GLU B 1 308 ? 31.5 -9.297 -3.959 1 95.62 308 GLU B C 1
ATOM 5315 O O . GLU B 1 308 ? 31.391 -9.828 -5.066 1 95.62 308 GLU B O 1
ATOM 5320 N N . ASN B 1 309 ? 32.031 -9.812 -2.93 1 96.75 309 ASN B N 1
ATOM 5321 C CA . ASN B 1 309 ? 32.531 -11.188 -2.941 1 96.75 309 ASN B CA 1
ATOM 5322 C C . ASN B 1 309 ? 31.797 -12.055 -1.92 1 96.75 309 ASN B C 1
ATOM 5324 O O . ASN B 1 309 ? 31.594 -11.641 -0.776 1 96.75 309 ASN B O 1
ATOM 5328 N N . LEU B 1 310 ? 31.422 -13.172 -2.373 1 97.06 310 LEU B N 1
ATOM 5329 C CA . LEU B 1 310 ? 30.828 -14.18 -1.505 1 97.06 310 LEU B CA 1
ATOM 5330 C C . LEU B 1 310 ? 31.625 -15.477 -1.533 1 97.06 310 LEU B C 1
ATOM 5332 O O . LEU B 1 310 ? 31.953 -15.984 -2.607 1 97.06 310 LEU B O 1
ATOM 5336 N N . PRO B 1 311 ? 31.922 -15.984 -0.355 1 97.5 311 PRO B N 1
ATOM 5337 C CA . PRO B 1 311 ? 32.562 -17.297 -0.35 1 97.5 311 PRO B CA 1
ATOM 5338 C C . PRO B 1 311 ? 31.625 -18.422 -0.816 1 97.5 311 PRO B C 1
ATOM 5340 O O . PRO B 1 311 ? 30.453 -18.453 -0.419 1 97.5 311 PRO B O 1
ATOM 5343 N N . VAL B 1 312 ? 32.219 -19.297 -1.655 1 98.12 312 VAL B N 1
ATOM 5344 C CA . VAL B 1 312 ? 31.438 -20.422 -2.162 1 98.12 312 VAL B CA 1
ATOM 5345 C C . VAL B 1 312 ? 32.344 -21.672 -2.254 1 98.12 312 VAL B C 1
ATOM 5347 O O . VAL B 1 312 ? 33.531 -21.578 -2.074 1 98.12 312 VAL B O 1
ATOM 5350 N N . TYR B 1 313 ? 31.672 -22.812 -2.359 1 98.31 313 TYR B N 1
ATOM 5351 C CA . TYR B 1 313 ? 32.344 -24.016 -2.803 1 98.31 313 TYR B CA 1
ATOM 5352 C C . TYR B 1 313 ? 32.25 -24.188 -4.312 1 98.31 313 TYR B C 1
ATOM 5354 O O . TYR B 1 313 ? 31.156 -24.125 -4.875 1 98.31 313 TYR B O 1
ATOM 5362 N N . GLN B 1 314 ? 33.406 -24.391 -4.934 1 98.44 314 GLN B N 1
ATOM 5363 C CA . GLN B 1 314 ? 33.406 -24.469 -6.391 1 98.44 314 GLN B CA 1
ATOM 5364 C C . GLN B 1 314 ? 34.094 -25.734 -6.871 1 98.44 314 GLN B C 1
ATOM 5366 O O . GLN B 1 314 ? 35.156 -26.109 -6.32 1 98.44 314 GLN B O 1
ATOM 5371 N N . GLU B 1 315 ? 33.531 -26.391 -7.73 1 98.31 315 GLU B N 1
ATOM 5372 C CA . GLU B 1 315 ? 34.156 -27.438 -8.539 1 98.31 315 GLU B CA 1
ATOM 5373 C C . GLU B 1 315 ? 34.062 -27.109 -10.023 1 98.31 315 GLU B C 1
ATOM 5375 O O . GLU B 1 315 ? 33.031 -26.609 -10.5 1 98.31 315 GLU B O 1
ATOM 5380 N N . GLY B 1 316 ? 35.156 -27.375 -10.758 1 97.75 316 GLY B N 1
ATOM 5381 C CA . GLY B 1 316 ? 35.125 -27.172 -12.203 1 97.75 316 GLY B CA 1
ATOM 5382 C C . GLY B 1 316 ? 35.781 -25.875 -12.633 1 97.75 316 GLY B C 1
ATOM 5383 O O . GLY B 1 316 ? 36.688 -25.375 -11.969 1 97.75 316 GLY B O 1
ATOM 5384 N N . GLU B 1 317 ? 35.312 -25.281 -13.742 1 97.62 317 GLU B N 1
ATOM 5385 C CA . GLU B 1 317 ? 36 -24.188 -14.414 1 97.62 317 GLU B CA 1
ATOM 5386 C C . GLU B 1 317 ? 35.531 -22.828 -13.875 1 97.62 317 GLU B C 1
ATOM 5388 O O . GLU B 1 317 ? 34.5 -22.75 -13.227 1 97.62 317 GLU B O 1
ATOM 5393 N N . THR B 1 318 ? 36.375 -21.906 -14.164 1 97.81 318 THR B N 1
ATOM 5394 C CA . THR B 1 318 ? 35.969 -20.516 -13.953 1 97.81 318 THR B CA 1
ATOM 5395 C C . THR B 1 318 ? 34.844 -20.125 -14.914 1 97.81 318 THR B C 1
ATOM 5397 O O . THR B 1 318 ? 34.812 -20.562 -16.062 1 97.81 318 THR B O 1
ATOM 5400 N N . VAL B 1 319 ? 34 -19.312 -14.391 1 97.19 319 VAL B N 1
ATOM 5401 C CA . VAL B 1 319 ? 32.906 -18.891 -15.281 1 97.19 319 VAL B CA 1
ATOM 5402 C C . VAL B 1 319 ? 32.656 -17.391 -15.102 1 97.19 319 VAL B C 1
ATOM 5404 O O . VAL B 1 319 ? 32.656 -16.891 -13.977 1 97.19 319 VAL B O 1
ATOM 5407 N N . ASP B 1 320 ? 32.5 -16.688 -16.203 1 97.44 320 ASP B N 1
ATOM 5408 C CA . ASP B 1 320 ? 31.969 -15.328 -16.297 1 97.44 320 ASP B CA 1
ATOM 5409 C C . ASP B 1 320 ? 30.594 -15.305 -16.969 1 97.44 320 ASP B C 1
ATOM 5411 O O . ASP B 1 320 ? 30.453 -15.703 -18.125 1 97.44 320 ASP B O 1
ATOM 5415 N N . ILE B 1 321 ? 29.672 -14.797 -16.234 1 97.38 321 ILE B N 1
ATOM 5416 C CA . ILE B 1 321 ? 28.312 -14.914 -16.766 1 97.38 321 ILE B CA 1
ATOM 5417 C C . ILE B 1 321 ? 27.453 -13.75 -16.266 1 97.38 321 ILE B C 1
ATOM 5419 O O . ILE B 1 321 ? 27.641 -13.281 -15.141 1 97.38 321 ILE B O 1
ATOM 5423 N N . SER B 1 322 ? 26.531 -13.258 -17.062 1 96.81 322 SER B N 1
ATOM 5424 C CA . SER B 1 322 ? 25.641 -12.172 -16.703 1 96.81 322 SER B CA 1
ATOM 5425 C C . SER B 1 322 ? 24.188 -12.625 -16.703 1 96.81 322 SER B C 1
ATOM 5427 O O . SER B 1 322 ? 23.766 -13.398 -17.578 1 96.81 322 SER B O 1
ATOM 5429 N N . PHE B 1 323 ? 23.422 -12.055 -15.734 1 95.88 323 PHE B N 1
ATOM 5430 C CA . PHE B 1 323 ? 22.016 -12.422 -15.602 1 95.88 323 PHE B CA 1
ATOM 5431 C C . PHE B 1 323 ? 21.156 -11.188 -15.383 1 95.88 323 PHE B C 1
ATOM 5433 O O . PHE B 1 323 ? 21.672 -10.102 -15.102 1 95.88 323 PHE B O 1
ATOM 5440 N N . ASN B 1 324 ? 19.859 -11.438 -15.633 1 94.75 324 ASN B N 1
ATOM 5441 C CA . ASN B 1 324 ? 18.844 -10.555 -15.062 1 94.75 324 ASN B CA 1
ATOM 5442 C C . ASN B 1 324 ? 18.688 -10.773 -13.562 1 94.75 324 ASN B C 1
ATOM 5444 O O . ASN B 1 324 ? 18.141 -11.805 -13.141 1 94.75 324 ASN B O 1
ATOM 5448 N N . ALA B 1 325 ? 19.047 -9.844 -12.797 1 94.94 325 ALA B N 1
ATOM 5449 C CA . ALA B 1 325 ? 19.078 -9.977 -11.344 1 94.94 325 ALA B CA 1
ATOM 5450 C C . ALA B 1 325 ? 17.688 -10.242 -10.781 1 94.94 325 ALA B C 1
ATOM 5452 O O . ALA B 1 325 ? 17.531 -10.961 -9.797 1 94.94 325 ALA B O 1
ATOM 5453 N N . ARG B 1 326 ? 16.703 -9.664 -11.375 1 95.31 326 ARG B N 1
ATOM 5454 C CA . ARG B 1 326 ? 15.328 -9.859 -10.914 1 95.31 326 ARG B CA 1
ATOM 5455 C C . ARG B 1 326 ? 14.914 -11.328 -11.016 1 95.31 326 ARG B C 1
ATOM 5457 O O . ARG B 1 326 ? 14.32 -11.875 -10.086 1 95.31 326 ARG B O 1
ATOM 5464 N N . TYR B 1 327 ? 15.266 -11.922 -12.102 1 96.56 327 TYR B N 1
ATOM 5465 C CA . TYR B 1 327 ? 14.891 -13.312 -12.328 1 96.56 327 TYR B CA 1
ATOM 5466 C C . TYR B 1 327 ? 15.539 -14.234 -11.305 1 96.56 327 TYR B C 1
ATOM 5468 O O . TYR B 1 327 ? 14.906 -15.164 -10.805 1 96.56 327 TYR B O 1
ATOM 5476 N N . LEU B 1 328 ? 16.719 -13.961 -11.023 1 97.06 328 LEU B N 1
ATOM 5477 C CA . LEU B 1 328 ? 17.422 -14.789 -10.047 1 97.06 328 LEU B CA 1
ATOM 5478 C C . LEU B 1 328 ? 16.875 -14.555 -8.641 1 97.06 328 LEU B C 1
ATOM 5480 O O . LEU B 1 328 ? 16.672 -15.508 -7.891 1 97.06 328 LEU B O 1
ATOM 5484 N N . SER B 1 329 ? 16.641 -13.359 -8.312 1 97.44 329 SER B N 1
ATOM 5485 C CA . SER B 1 329 ? 16.125 -13.008 -6.996 1 97.44 329 SER B CA 1
ATOM 5486 C C . SER B 1 329 ? 14.773 -13.664 -6.746 1 97.44 329 SER B C 1
ATOM 5488 O O . SER B 1 329 ? 14.516 -14.172 -5.652 1 97.44 329 SER B O 1
ATOM 5490 N N . GLU B 1 330 ? 13.938 -13.609 -7.691 1 97.06 330 GLU B N 1
ATOM 5491 C CA . GLU B 1 330 ? 12.617 -14.227 -7.562 1 97.06 330 GLU B CA 1
ATOM 5492 C C . GLU B 1 330 ? 12.727 -15.711 -7.246 1 97.06 330 GLU B C 1
ATOM 5494 O O . GLU B 1 330 ? 11.992 -16.234 -6.41 1 97.06 330 GLU B O 1
ATOM 5499 N N . ALA B 1 331 ? 13.625 -16.359 -7.898 1 96.81 331 ALA B N 1
ATOM 5500 C CA . ALA B 1 331 ? 13.844 -17.781 -7.66 1 96.81 331 ALA B CA 1
ATOM 5501 C C . ALA B 1 331 ? 14.344 -18.031 -6.238 1 96.81 331 ALA B C 1
ATOM 5503 O O . ALA B 1 331 ? 13.883 -18.953 -5.562 1 96.81 331 ALA B O 1
ATOM 5504 N N . LEU B 1 332 ? 15.234 -17.219 -5.82 1 97.19 332 LEU B N 1
ATOM 5505 C CA . LEU B 1 332 ? 15.812 -17.375 -4.488 1 97.19 332 LEU B CA 1
ATOM 5506 C C . LEU B 1 332 ? 14.758 -17.141 -3.412 1 97.19 332 LEU B C 1
ATOM 5508 O O . LEU B 1 332 ? 14.758 -17.812 -2.381 1 97.19 332 LEU B O 1
ATOM 5512 N N . LYS B 1 333 ? 13.938 -16.203 -3.652 1 97 333 LYS B N 1
ATOM 5513 C CA . LYS B 1 333 ? 12.875 -15.906 -2.693 1 97 333 LYS B CA 1
ATOM 5514 C C . LYS B 1 333 ? 11.891 -17.062 -2.586 1 97 333 LYS B C 1
ATOM 5516 O O . LYS B 1 333 ? 11.273 -17.266 -1.537 1 97 333 LYS B O 1
ATOM 5521 N N . ALA B 1 334 ? 11.75 -17.781 -3.645 1 95.31 334 ALA B N 1
ATOM 5522 C CA . ALA B 1 334 ? 10.797 -18.891 -3.684 1 95.31 334 ALA B CA 1
ATOM 5523 C C . ALA B 1 334 ? 11.352 -20.125 -2.975 1 95.31 334 ALA B C 1
ATOM 5525 O O . ALA B 1 334 ? 10.633 -21.094 -2.725 1 95.31 334 ALA B O 1
ATOM 5526 N N . MET B 1 335 ? 12.594 -20.078 -2.625 1 94.19 335 MET B N 1
ATOM 5527 C CA . MET B 1 335 ? 13.242 -21.219 -1.964 1 94.19 335 MET B CA 1
ATOM 5528 C C . MET B 1 335 ? 13.414 -20.953 -0.473 1 94.19 335 MET B C 1
ATOM 5530 O O . MET B 1 335 ? 13.547 -19.797 -0.056 1 94.19 335 MET B O 1
ATOM 5534 N N . GLU B 1 336 ? 13.422 -21.984 0.296 1 90.69 336 GLU B N 1
ATOM 5535 C CA . GLU B 1 336 ? 13.539 -21.812 1.741 1 90.69 336 GLU B CA 1
ATOM 5536 C C . GLU B 1 336 ? 14.859 -22.375 2.26 1 90.69 336 GLU B C 1
ATOM 5538 O O . GLU B 1 336 ? 15.297 -22.031 3.359 1 90.69 336 GLU B O 1
ATOM 5543 N N . ASP B 1 337 ? 15.5 -23.141 1.488 1 92.38 337 ASP B N 1
ATOM 5544 C CA . ASP B 1 337 ? 16.734 -23.797 1.912 1 92.38 337 ASP B CA 1
ATOM 5545 C C . ASP B 1 337 ? 17.844 -22.766 2.172 1 92.38 337 ASP B C 1
ATOM 5547 O O . ASP B 1 337 ? 17.938 -21.75 1.467 1 92.38 337 ASP B O 1
ATOM 5551 N N . SER B 1 338 ? 18.672 -23.078 3.061 1 94.88 338 SER B N 1
ATOM 5552 C CA . SER B 1 338 ? 19.766 -22.172 3.41 1 94.88 338 SER B CA 1
ATOM 5553 C C . SER B 1 338 ? 20.906 -22.266 2.396 1 94.88 338 SER B C 1
ATOM 5555 O O . SER B 1 338 ? 21.609 -21.281 2.16 1 94.88 338 SER B O 1
ATOM 5557 N N . HIS B 1 339 ? 21.062 -23.453 1.823 1 95.69 339 HIS B N 1
ATOM 5558 C CA . HIS B 1 339 ? 22.125 -23.672 0.842 1 95.69 339 HIS B CA 1
ATOM 5559 C C . HIS B 1 339 ? 21.547 -24.094 -0.506 1 95.69 339 HIS B C 1
ATOM 5561 O O . HIS B 1 339 ? 20.531 -24.797 -0.562 1 95.69 339 HIS B O 1
ATOM 5567 N N . LEU B 1 340 ? 22.266 -23.672 -1.518 1 96.44 340 LEU B N 1
ATOM 5568 C CA . LEU B 1 340 ? 21.844 -23.953 -2.883 1 96.44 340 LEU B CA 1
ATOM 5569 C C . LEU B 1 340 ? 23 -24.516 -3.705 1 96.44 340 LEU B C 1
ATOM 5571 O O . LEU B 1 340 ? 24.156 -24.219 -3.43 1 96.44 340 LEU B O 1
ATOM 5575 N N . ASP B 1 341 ? 22.641 -25.281 -4.707 1 96.62 341 ASP B N 1
ATOM 5576 C CA . ASP B 1 341 ? 23.562 -25.734 -5.742 1 96.62 341 ASP B CA 1
ATOM 5577 C C . ASP B 1 341 ? 23.297 -25 -7.062 1 96.62 341 ASP B C 1
ATOM 5579 O O . ASP B 1 341 ? 22.172 -25 -7.562 1 96.62 341 ASP B O 1
ATOM 5583 N N . LEU B 1 342 ? 24.328 -24.391 -7.562 1 97.56 342 LEU B N 1
ATOM 5584 C CA . LEU B 1 342 ? 24.281 -23.781 -8.891 1 97.56 342 LEU B CA 1
ATOM 5585 C C . LEU B 1 342 ? 25.219 -24.5 -9.852 1 97.56 342 LEU B C 1
ATOM 5587 O O . LEU B 1 342 ? 26.344 -24.828 -9.5 1 97.56 342 LEU B O 1
ATOM 5591 N N . THR B 1 343 ? 24.703 -24.797 -11.031 1 97.56 343 THR B N 1
ATOM 5592 C CA . THR B 1 343 ? 25.547 -25.391 -12.07 1 97.56 343 THR B CA 1
ATOM 5593 C C . THR B 1 343 ? 25.531 -24.531 -13.328 1 97.56 343 THR B C 1
ATOM 5595 O O . THR B 1 343 ? 24.531 -23.922 -13.664 1 97.56 343 THR B O 1
ATOM 5598 N N . PHE B 1 344 ? 26.719 -24.516 -13.93 1 97.94 344 PHE B N 1
ATOM 5599 C CA . PHE B 1 344 ? 26.906 -23.688 -15.117 1 97.94 344 PHE B CA 1
ATOM 5600 C C . PHE B 1 344 ? 27.531 -24.5 -16.234 1 97.94 344 PHE B C 1
ATOM 5602 O O . PHE B 1 344 ? 28.312 -25.422 -15.984 1 97.94 344 PHE B O 1
ATOM 5609 N N . ASN B 1 345 ? 27.156 -24.141 -17.406 1 95.62 345 ASN B N 1
ATOM 5610 C CA . ASN B 1 345 ? 27.766 -24.703 -18.609 1 95.62 345 ASN B CA 1
ATOM 5611 C C . ASN B 1 345 ? 28.297 -23.609 -19.531 1 95.62 345 ASN B C 1
ATOM 5613 O O . ASN B 1 345 ? 27.859 -23.484 -20.672 1 95.62 345 ASN B O 1
ATOM 5617 N N . GLY B 1 346 ? 29.25 -22.906 -19.062 1 94.25 346 GLY B N 1
ATOM 5618 C CA . GLY B 1 346 ? 29.875 -21.812 -19.797 1 94.25 346 GLY B CA 1
ATOM 5619 C C . GLY B 1 346 ? 29.156 -20.484 -19.594 1 94.25 346 GLY B C 1
ATOM 5620 O O . GLY B 1 346 ? 28.203 -20.406 -18.828 1 94.25 346 GLY B O 1
ATOM 5621 N N . SER B 1 347 ? 29.672 -19.5 -20.312 1 94.94 347 SER B N 1
ATOM 5622 C CA . SER B 1 347 ? 29.188 -18.141 -20.141 1 94.94 347 SER B CA 1
ATOM 5623 C C . SER B 1 347 ? 27.859 -17.922 -20.859 1 94.94 347 SER B C 1
ATOM 5625 O O . SER B 1 347 ? 27.156 -16.953 -20.578 1 94.94 347 SER B O 1
ATOM 5627 N N . MET B 1 348 ? 27.5 -18.828 -21.719 1 95 348 MET B N 1
ATOM 5628 C CA . MET B 1 348 ? 26.297 -18.625 -22.516 1 95 348 MET B CA 1
ATOM 5629 C C . MET B 1 348 ? 25.297 -19.75 -22.281 1 95 348 MET B C 1
ATOM 5631 O O . MET B 1 348 ? 24.203 -19.766 -22.875 1 95 348 MET B O 1
ATOM 5635 N N . GLY B 1 349 ? 25.656 -20.688 -21.484 1 95.38 349 GLY B N 1
ATOM 5636 C CA . GLY B 1 349 ? 24.766 -21.797 -21.172 1 95.38 349 GLY B CA 1
ATOM 5637 C C . GLY B 1 349 ? 23.844 -21.5 -20.016 1 95.38 349 GLY B C 1
ATOM 5638 O O . GLY B 1 349 ? 24.047 -20.531 -19.281 1 95.38 349 GLY B O 1
ATOM 5639 N N . PRO B 1 350 ? 22.906 -22.344 -19.859 1 96.38 350 PRO B N 1
ATOM 5640 C CA . PRO B 1 350 ? 21.953 -22.141 -18.766 1 96.38 350 PRO B CA 1
ATOM 5641 C C . PRO B 1 350 ? 22.562 -22.375 -17.391 1 96.38 350 PRO B C 1
ATOM 5643 O O . PRO B 1 350 ? 23.5 -23.172 -17.25 1 96.38 350 PRO B O 1
ATOM 5646 N N . CYS B 1 351 ? 22.125 -21.672 -16.453 1 97.75 351 CYS B N 1
ATOM 5647 C CA . CYS B 1 351 ? 22.391 -21.891 -15.039 1 97.75 351 CYS B CA 1
ATOM 5648 C C . CYS B 1 351 ? 21.234 -22.641 -14.367 1 97.75 351 CYS B C 1
ATOM 5650 O O . CYS B 1 351 ? 20.078 -22.266 -14.539 1 97.75 351 CYS B O 1
ATOM 5652 N N . VAL B 1 352 ? 21.547 -23.688 -13.664 1 97.62 352 VAL B N 1
ATOM 5653 C CA . VAL B 1 352 ? 20.516 -24.422 -12.922 1 97.62 352 VAL B CA 1
ATOM 5654 C C . VAL B 1 352 ? 20.719 -24.219 -11.422 1 97.62 352 VAL B C 1
ATOM 5656 O O . VAL B 1 352 ? 21.828 -24.375 -10.914 1 97.62 352 VAL B O 1
ATOM 5659 N N . VAL B 1 353 ? 19.703 -23.797 -10.773 1 97.38 353 VAL B N 1
ATOM 5660 C CA . VAL B 1 353 ? 19.703 -23.594 -9.328 1 97.38 353 VAL B CA 1
ATOM 5661 C C . VAL B 1 353 ? 18.828 -24.641 -8.656 1 97.38 353 VAL B C 1
ATOM 5663 O O . VAL B 1 353 ? 17.672 -24.812 -9.016 1 97.38 353 VAL B O 1
ATOM 5666 N N . LYS B 1 354 ? 19.375 -25.359 -7.66 1 95.69 354 LYS B N 1
ATOM 5667 C CA . LYS B 1 354 ? 18.656 -26.375 -6.91 1 95.69 354 LYS B CA 1
ATOM 5668 C C . LYS B 1 354 ? 18.859 -26.203 -5.406 1 95.69 354 LYS B C 1
ATOM 5670 O O . LYS B 1 354 ? 19.953 -25.875 -4.953 1 95.69 354 LYS B O 1
ATOM 5675 N N . PRO B 1 355 ? 17.703 -26.359 -4.676 1 93.5 355 PRO B N 1
ATOM 5676 C CA . PRO B 1 355 ? 17.922 -26.469 -3.232 1 93.5 355 PRO B CA 1
ATOM 5677 C C . PRO B 1 355 ? 18.703 -27.734 -2.842 1 93.5 355 PRO B C 1
ATOM 5679 O O . PRO B 1 355 ? 18.578 -28.766 -3.504 1 93.5 355 PRO B O 1
ATOM 5682 N N . GLN B 1 356 ? 19.562 -27.719 -1.863 1 80.5 356 GLN B N 1
ATOM 5683 C CA . GLN B 1 356 ? 20.406 -28.844 -1.482 1 80.5 356 GLN B CA 1
ATOM 5684 C C . GLN B 1 356 ? 19.562 -30.016 -0.985 1 80.5 356 GLN B C 1
ATOM 5686 O O . GLN B 1 356 ? 19.875 -31.172 -1.28 1 80.5 356 GLN B O 1
ATOM 5691 N N . ALA B 1 357 ? 18.547 -29.703 -0.206 1 67.44 357 ALA B N 1
ATOM 5692 C CA . ALA B 1 357 ? 17.75 -30.766 0.415 1 67.44 357 ALA B CA 1
ATOM 5693 C C . ALA B 1 357 ? 16.672 -31.266 -0.538 1 67.44 357 ALA B C 1
ATOM 5695 O O . ALA B 1 357 ? 16.031 -32.281 -0.271 1 67.44 357 ALA B O 1
ATOM 5696 N N . ALA B 1 358 ? 16.531 -30.641 -1.679 1 62.66 358 ALA B N 1
ATOM 5697 C CA . ALA B 1 358 ? 15.305 -30.969 -2.396 1 62.66 358 ALA B CA 1
ATOM 5698 C C . ALA B 1 358 ? 15.617 -31.547 -3.771 1 62.66 358 ALA B C 1
ATOM 5700 O O . ALA B 1 358 ? 16.422 -31 -4.523 1 62.66 358 ALA B O 1
ATOM 5701 N N . ASP B 1 359 ? 15.227 -32.719 -4.082 1 73.88 359 ASP B N 1
ATOM 5702 C CA . ASP B 1 359 ? 15.398 -33.375 -5.387 1 73.88 359 ASP B CA 1
ATOM 5703 C C . ASP B 1 359 ? 14.164 -33.125 -6.266 1 73.88 359 ASP B C 1
ATOM 5705 O O . ASP B 1 359 ? 14.148 -33.531 -7.43 1 73.88 359 ASP B O 1
ATOM 5709 N N . LYS B 1 360 ? 13.328 -32.344 -5.738 1 92.69 360 LYS B N 1
ATOM 5710 C CA . LYS B 1 360 ? 12.078 -32.281 -6.484 1 92.69 360 LYS B CA 1
ATOM 5711 C C . LYS B 1 360 ? 11.805 -30.875 -6.984 1 92.69 360 LYS B C 1
ATOM 5713 O O . LYS B 1 360 ? 10.656 -30.516 -7.281 1 92.69 360 LYS B O 1
ATOM 5718 N N . TYR B 1 361 ? 12.875 -30.016 -7.055 1 96.19 361 TYR B N 1
ATOM 5719 C CA . TYR B 1 361 ? 12.703 -28.656 -7.555 1 96.19 361 TYR B CA 1
ATOM 5720 C C . TYR B 1 361 ? 13.961 -28.156 -8.266 1 96.19 361 TYR B C 1
ATOM 5722 O O . TYR B 1 361 ? 15.078 -28.422 -7.809 1 96.19 361 TYR B O 1
ATOM 5730 N N . LEU B 1 362 ? 13.773 -27.516 -9.398 1 96.44 362 LEU B N 1
ATOM 5731 C CA . LEU B 1 362 ? 14.891 -26.859 -10.07 1 96.44 362 LEU B CA 1
ATOM 5732 C C . LEU B 1 362 ? 14.43 -25.562 -10.742 1 96.44 362 LEU B C 1
ATOM 5734 O O . LEU B 1 362 ? 13.273 -25.453 -11.148 1 96.44 362 LEU B O 1
ATOM 5738 N N . TYR B 1 363 ? 15.281 -24.641 -10.789 1 97.69 363 TYR B N 1
ATOM 5739 C CA . TYR B 1 363 ? 15.125 -23.375 -11.508 1 97.69 363 TYR B CA 1
ATOM 5740 C C . TYR B 1 363 ? 16.25 -23.188 -12.523 1 97.69 363 TYR B C 1
ATOM 5742 O O . TYR B 1 363 ? 17.422 -23.391 -12.203 1 97.69 363 TYR B O 1
ATOM 5750 N N . LEU B 1 364 ? 15.852 -22.938 -13.734 1 98.12 364 LEU B N 1
ATOM 5751 C CA . LEU B 1 364 ? 16.797 -22.703 -14.82 1 98.12 364 LEU B CA 1
ATOM 5752 C C . LEU B 1 364 ? 16.719 -21.266 -15.305 1 98.12 364 LEU B C 1
ATOM 5754 O O . LEU B 1 364 ? 15.625 -20.734 -15.508 1 98.12 364 LEU B O 1
ATOM 5758 N N . LEU B 1 365 ? 17.875 -20.641 -15.484 1 97.94 365 LEU B N 1
ATOM 5759 C CA . LEU B 1 365 ? 17.969 -19.266 -15.953 1 97.94 365 LEU B CA 1
ATOM 5760 C C . LEU B 1 365 ? 18.984 -19.141 -17.094 1 97.94 365 LEU B C 1
ATOM 5762 O O . LEU B 1 365 ? 20.109 -19.594 -16.969 1 97.94 365 LEU B O 1
ATOM 5766 N N . LEU B 1 366 ? 18.516 -18.531 -18.141 1 96.94 366 LEU B N 1
ATOM 5767 C CA . LEU B 1 366 ? 19.422 -18.266 -19.266 1 96.94 366 LEU B CA 1
ATOM 5768 C C . LEU B 1 366 ? 20.188 -16.984 -19.031 1 96.94 366 LEU B C 1
ATOM 5770 O O . LEU B 1 366 ? 19.641 -16 -18.531 1 96.94 366 LEU B O 1
ATOM 5774 N N . PRO B 1 367 ? 21.453 -16.969 -19.375 1 96.75 367 PRO B N 1
ATOM 5775 C CA . PRO B 1 367 ? 22.234 -15.734 -19.234 1 96.75 367 PRO B CA 1
ATOM 5776 C C . PRO B 1 367 ? 21.844 -14.664 -20.25 1 96.75 367 PRO B C 1
ATOM 5778 O O . PRO B 1 367 ? 21.172 -14.961 -21.25 1 96.75 367 PRO B O 1
ATOM 5781 N N . LEU B 1 368 ? 22.234 -13.484 -19.891 1 94.75 368 LEU B N 1
ATOM 5782 C CA . LEU B 1 368 ? 22.094 -12.383 -20.844 1 94.75 368 LEU B CA 1
ATOM 5783 C C . LEU B 1 368 ? 23.234 -12.359 -21.844 1 94.75 368 LEU B C 1
ATOM 5785 O O . LEU B 1 368 ? 24.375 -12.672 -21.484 1 94.75 368 LEU B O 1
ATOM 5789 N N . ARG B 1 369 ? 22.859 -12.047 -23.125 1 83.12 369 ARG B N 1
ATOM 5790 C CA . ARG B 1 369 ? 23.891 -11.953 -24.141 1 83.12 369 ARG B CA 1
ATOM 5791 C C . ARG B 1 369 ? 24.516 -10.562 -24.172 1 83.12 369 ARG B C 1
ATOM 5793 O O . ARG B 1 369 ? 23.812 -9.562 -24.312 1 83.12 369 ARG B O 1
ATOM 5800 N N . ARG B 1 370 ? 25.672 -10.414 -23.578 1 66.75 370 ARG B N 1
ATOM 5801 C CA . ARG B 1 370 ? 26.375 -9.141 -23.641 1 66.75 370 ARG B CA 1
ATOM 5802 C C . ARG B 1 370 ? 27.453 -9.164 -24.719 1 66.75 370 ARG B C 1
ATOM 5804 O O . ARG B 1 370 ? 27.953 -10.234 -25.078 1 66.75 370 ARG B O 1
#

Sequence (740 aa):
MHFSAVKENLTDALQIVQRALSAKNTMAVLSGIHLVCADGQLTMTASDLEVRLEVTLPVEVIEPGETIVQGRGFTDLVRRLPAGRIVFKNTSQDGSDHMTISYGDNTADLYGWPGREYPGFAPEKDPAELTMAAKDFCEAISHTAFTVNADEVRPVFTGLLFQIRGHELTIVGTDSFRLAKKITVLNNKSGDNFDLIIPVRALNEWARIVAAEEDPFEMEISDRQVLFKTANVRLLAQRIRGDFPPFDKVIPSGWQTYVKLERKPLLEALDRASLFSREKDGTLVVTFHIENNLLHIATASEFGKVDENLPVYQEGETVDISFNARYLSEALKAMEDSHLDLTFNGSMGPCVVKPQAADKYLYLLLPLRRMHFSAVKENLTDALQIVQRALSAKNTMAVLSGIHLVCADGQLTMTASDLEVRLEVTLPVEVIEPGETIVQGRGFTDLVRRLPAGRIVFKNTSQDGSDHMTISYGDNTADLYGWPGREYPGFAPEKDPAELTMAAKDFCEAISHTAFTVNADEVRPVFTGLLFQIRGHELTIVGTDSFRLAKKITVLNNKSGDNFDLIIPVRALNEWARIVAAEEDPFEMEISDRQVLFKTANVRLLAQRIRGDFPPFDKVIPSGWQTYVKLERKPLLEALDRASLFSREKDGTLVVTFHIENNLLHIATASEFGKVDENLPVYQEGETVDISFNARYLSEALKAMEDSHLDLTFNGSMGPCVVKPQAADKYLYLLLPLRR

InterPro domains:
  IPR001001 DNA polymerase III, beta sliding clamp [PIRSF000804] (1-369)
  IPR001001 DNA polymerase III, beta sliding clamp [PTHR30478] (1-370)
  IPR001001 DNA polymerase III, beta sliding clamp [SM00480] (17-366)
  IPR001001 DNA polymerase III, beta sliding clamp [TIGR00663] (1-369)
  IPR001001 DNA polymerase III, beta sliding clamp [cd00140] (1-360)
  IPR022634 DNA polymerase III, beta sliding clamp, N-terminal [PF00712] (1-119)
  IPR022635 DNA polymerase III, beta sliding clamp, C-terminal [PF02768] (249-369)
  IPR022637 DNA polymerase III, beta sliding clamp, central [PF02767] (133-245)
  IPR046938 DNA clamp superfamily [SSF55979] (1-121)
  IPR046938 DNA clamp superfamily [SSF55979] (129-246)
  IPR046938 DNA clamp superfamily [SSF55979] (248-369)

Nearest PDB structures (foldseek):
  8dt6-assembly1_D  TM=9.383E-01  e=2.718E-36  Elizabethkingia anophelis NUHP1
  8dt6-assembly1_A  TM=9.193E-01  e=5.129E-36  Elizabethkingia anophelis NUHP1
  2avt-assembly1_B  TM=9.371E-01  e=7.836E-34  Streptococcus pyogenes
  8dt6-assembly1_B  TM=9.239E-01  e=2.086E-34  Elizabethkingia anophelis NUHP1
  6ptr-assembly1_B  TM=9.351E-01  e=1.519E-32  Bartonella birtlesii LL-WM9

Organism: Peptococcus niger (NCBI:txid2741)

pLDDT: mean 93.83, std 6.5, range [62.59, 98.69]

Radius of gyration: 32.08 Å; Cα contacts (8 Å, |Δi|>4): 1845; chains: 2; bounding box: 78×83×53 Å

Solvent-accessible surface area (backbone atoms only — not comparable to full-atom values): 37328 Å² total; per-residue (Å²): 53,29,36,35,40,48,36,70,63,50,39,57,48,43,63,58,23,52,69,26,46,38,94,78,55,89,48,73,67,36,42,15,31,38,38,38,37,52,96,42,28,36,38,36,34,17,28,59,85,51,33,35,24,36,32,53,43,83,32,53,63,77,38,61,36,55,30,24,37,46,32,68,64,49,48,54,47,55,63,57,48,72,86,46,71,35,36,41,39,44,47,80,54,95,84,31,24,39,34,39,36,37,49,89,94,25,40,35,37,39,41,36,34,52,33,83,71,50,82,83,78,81,82,74,80,84,49,42,49,32,37,33,47,27,64,61,49,38,52,45,44,59,54,18,53,82,37,34,38,78,84,48,90,53,63,58,28,29,18,32,38,42,36,32,54,55,46,36,34,38,38,38,12,28,61,88,52,35,36,17,41,34,53,49,68,38,48,44,75,66,58,61,72,46,78,47,30,40,41,39,68,52,51,54,52,48,33,62,69,33,64,83,42,81,62,59,32,40,37,33,44,48,96,59,34,36,37,39,35,57,99,46,41,37,41,39,30,48,47,49,76,76,80,72,75,76,62,74,78,74,55,73,92,70,64,50,22,39,36,39,37,53,40,64,65,50,48,48,52,47,57,53,36,54,78,27,10,59,42,97,90,61,51,29,46,34,37,41,39,37,51,94,37,29,38,35,40,36,30,60,42,94,53,24,34,35,47,38,72,41,77,35,47,62,47,74,54,70,40,56,37,32,32,50,44,62,66,54,43,54,53,55,69,48,48,82,57,62,41,30,36,37,33,27,47,61,47,78,30,54,33,40,41,28,45,70,91,42,91,42,44,41,36,37,39,49,42,49,90,126,54,26,36,34,41,49,36,68,62,49,40,56,47,42,63,58,24,52,68,26,46,38,93,78,56,90,48,74,68,36,43,16,32,39,37,37,36,50,96,42,29,35,38,36,32,17,28,59,86,50,32,34,24,35,31,53,41,82,32,55,62,76,37,62,36,56,30,23,38,44,34,67,64,50,47,55,47,56,64,59,48,74,87,46,71,33,37,40,38,44,45,81,54,95,81,31,24,39,34,40,37,37,49,89,93,26,43,35,37,38,40,36,34,50,33,84,71,50,82,83,78,81,81,75,79,85,50,42,50,33,36,34,47,28,64,61,50,37,51,46,45,60,56,18,52,83,37,32,37,78,83,46,89,53,61,57,28,26,16,34,39,42,36,31,56,57,46,37,33,38,40,38,14,27,60,87,52,35,36,18,41,33,52,49,67,38,48,44,76,66,57,60,72,45,80,45,28,39,41,38,68,52,50,54,52,49,35,64,70,33,64,83,43,82,61,60,30,39,37,32,43,50,95,59,35,37,37,38,35,57,98,46,40,36,40,40,31,49,49,47,75,76,78,71,75,75,60,73,78,74,55,72,93,69,63,49,21,39,35,39,37,54,40,64,65,50,48,47,52,47,57,52,36,54,78,26,11,60,42,95,88,61,51,30,45,35,36,39,40,37,52,93,36,30,38,35,41,37,28,60,42,95,53,24,32,36,47,37,72,41,78,35,47,63,46,74,54,70,41,56,38,32,32,49,44,64,64,53,44,55,54,55,69,49,49,81,57,61,40,32,37,37,33,28,46,60,46,78,30,53,33,39,41,28,45,70,91,43,91,42,43,41,36,37,39,48,43,49,91,126